Protein AF-A0A9W9ZL89-F1 (afdb_monomer_lite)

pLDDT: mean 73.68, std 17.37, range [22.38, 97.44]

Organism: NCBI:txid174260

Radius of gyration: 37.59 Å; chains: 1; bounding box: 95×80×81 Å

Secondary structure (DSSP, 8-state):
--EEEEEPPSS--EEEEEEEEEEEEEE--SS-EEEEEEEEEEEEEE--SS--EEEEEEEEEEEEE--SSS--EEEEEEEEEEEEE-SB--EEEEEEEEEEEEE--SB--EEEEEEEEEEEEE-SS--EEEE-----SS----EEEE--SS--EEEES--S--EEE-S-S-HHHHHHHHHHHHHSS--------HHHH--SSTTHHHHHHHHHHHHHHHHHHHHHHHHHHTT--GGGGGG-EEE--THHHHHHHHHHHHHHTTT---SEEE-----STTTTTHHHHHHHHHHHT-S--B-EE-TT-HHHHHTT-----SSSPPBSSTTGGGG---S-EE----SSTT-S--S-THHHHHHHHHHHHS---------GGGGPSPHHHHHHHHHHHHHHHHHHHHHHHHHH---GGG-EEEEETHHHHHHHHHHHHHHHTT---SEEEEE-PPPSSHHHHTHHHHHHHHHTSTTTTT--BPEE-S-HHHHHTTTT---GGGSPPBSSTTTTTT-S---S-EE----SSSS----EEEEEEEEE-S-TTTTSS---EEEEEEESS-B---EEPPP-PPPTTSEEEEEEEESS---SEEEEEEEE--S-TT--EEEEEEEEEEEE-SSGGGGG----EEEEEEEEE-TT-EEEE-EESPPP-

Foldseek 3Di:
DEEEEADEDPPDEEEDEEEDYEEYEYDEYADEYEYEYEEYEEYEYEEYQEEYEYEYAEYEEYEYEENPHYEYEYEYEEYEEYEYYYAEHYEYEYAEYEEYEYEEYPYEYEYEYAEYQEYEYYYADDYEYEYHDYDDDDDSDAYEYDDYPDDYDYDYDDDDDYDYDYPDDDPLLVLLVVLLVVQDPDDDDDDDPVVQQDDDDPVSNVSSLVCLLVLLLVVLVVLVCVQVVVVHDLACLLVDEQEAEDSGLVSVVNNQVNSVVVVHHHNYYDYQQDDDPVCSVVSSVQQSLVSNPPDFQFWWDDPVDDVCVVVQNTPDHVDDTAGPHPRRPVVVDDDDTDDAFDPDPVGRDPPPCLLVLLVVLCVVQHDDDRDDDPPPVQCRDDNVSVLVCLLVLLVVLLVVLVVCCVVPVDAQLNDEQEAAASGLSSVVNVQVVCVVVVHHHNYYHYQYHDDPDPVVSCVLSVVQSLCSDPLCVLQQFWFADQDVVCVQQVVGLAHDPFFGAHPHDRRCPPVDDDDHHTDDAFDPDPVGGFQWKKKKKFFFAQDPLAQPAFWQKWKKWAADQGIWPTFTGDTDGGDHRDIGIGITTTDDDRDHTWKMWIATPDPDPPRWTFTQKMKMFIGRRRGNVVVVRPWIWMDGQRDTHYHVTGMTTIDTDDDDD

Sequence (657 aa):
MVHCVVHGSQLCGTWFTVWYMARCVVHGSLCGTWFTVWYMVRGLLNGSLCGTWFTVWYMVPCVVHGSQLCGTWFTVWYMVHCVVHGLCGTWFTVWYMVHCVVHGSLCGTWFTVWYMVHCVVHGLCGTWFTVWYMFAVWYMVRCVVFGSLCGTWFTMWYMVHCVVQAQSINTWATQMKSALLSREDCNVILVDWSKGAKNKLLTGYRQAAGNTRLVGAQVAELIRFLITNTSGSPGLANRFYIVGFSLGAQAAGYAGSYLRAKGMKLGRITEPMNIAKCDHMRAPRYYIASVKNSCSWRAYPCQTGYQQFTGGYCLSCNGACPSMGFDADRTNRNGTFYLQTNNNAPFCEIKPKWMEHIKDGLLRNVDCNVILVDWYRGSLPPYVEAAGNTRLVGAMIAELIKFLISQTQSSVDLYHVVGFSLGAHIAGYAGSRLKQNGLTLGRITDFGPMSPLVCDHFRATAYFIESLSPQCMHAMKGFPCSDSNGFDRASCLACKNGECPDMGYNTAQNGSQILGRHFLYTTTKVPFCVPYYAVVTFTTTSSWLVGIKRPRIVVKLFGTTGETHLVELSSRYLKRGSNETFLMPDSIDVGTLQKILVLQKNWAWLLRWKVSKVSVKPGWTGTQADRSNNQLYTACLNSYVGKSGVLRKLQQGDVSC

InterPro domains:
  IPR000734 Triacylglycerol lipase family [PR00821] (371-386)
  IPR000734 Triacylglycerol lipase family [PR00821] (391-410)
  IPR000734 Triacylglycerol lipase family [PR00821] (414-432)
  IPR000734 Triacylglycerol lipase family [PTHR11610] (350-452)
  IPR001024 PLAT/LH2 domain [PF01477] (550-624)
  IPR013818 Lipase [PF00151] (160-270)
  IPR013818 Lipase [PF00151] (275-347)
  IPR013818 Lipase [PF00151] (351-452)
  IPR013818 Lipase [PF00151] (454-528)
  IPR029058 Alpha/Beta hydrolase fold [G3DSA:3.40.50.1820] (155-271)
  IPR029058 Alpha/Beta hydrolase fold [G3DSA:3.40.50.1820] (272-348)
  IPR029058 Alpha/Beta hydrolase fold [G3DSA:3.40.50.1820] (349-452)
  IPR029058 Alpha/Beta hydrolase fold [G3DSA:3.40.50.1820] (453-530)
  IPR029058 Alpha/Beta hydrolase fold [SSF53474] (129-348)
  IPR029058 Alpha/Beta hydrolase fold [SSF53474] (353-529)
  IPR036392 PLAT/LH2 domain superfamily [SSF49723] (548-623)

Structure (mmCIF, N/CA/C/O backbone):
data_AF-A0A9W9ZL89-F1
#
_entry.id   AF-A0A9W9ZL89-F1
#
loop_
_atom_site.group_PDB
_atom_site.id
_atom_site.type_symbol
_atom_site.label_atom_id
_atom_site.label_alt_id
_atom_site.label_comp_id
_atom_site.label_asym_id
_atom_site.label_entity_id
_atom_site.label_seq_id
_atom_site.pdbx_PDB_ins_code
_atom_site.Cartn_x
_atom_site.Cartn_y
_atom_site.Cartn_z
_atom_site.occupancy
_atom_site.B_iso_or_equiv
_atom_site.auth_seq_id
_atom_site.auth_comp_id
_atom_site.auth_asym_id
_atom_site.auth_atom_id
_atom_site.pdbx_PDB_model_num
ATOM 1 N N . MET A 1 1 ? -53.746 22.133 -35.406 1.00 47.38 1 MET A N 1
ATOM 2 C CA . MET A 1 1 ? -52.692 22.025 -36.447 1.00 47.38 1 MET A CA 1
ATOM 3 C C . MET A 1 1 ? -51.561 21.175 -35.872 1.00 47.38 1 MET A C 1
ATOM 5 O O . MET A 1 1 ? -51.120 21.478 -34.771 1.00 47.38 1 MET A O 1
ATOM 9 N N . VAL A 1 2 ? -51.147 20.076 -36.513 1.00 42.16 2 VAL A N 1
ATOM 10 C CA . VAL A 1 2 ? -50.212 19.122 -35.867 1.00 42.16 2 VAL A CA 1
ATOM 11 C C . VAL A 1 2 ? -48.762 19.629 -35.918 1.00 42.16 2 VAL A C 1
ATOM 13 O O . VAL A 1 2 ? -48.070 19.604 -34.904 1.00 42.16 2 VAL A O 1
ATOM 16 N N . HIS A 1 3 ? -48.328 20.186 -37.050 1.00 47.62 3 HIS A N 1
ATOM 17 C CA . HIS A 1 3 ? -47.004 20.788 -37.226 1.00 47.62 3 HIS A CA 1
ATOM 18 C C . HIS A 1 3 ? -47.110 22.119 -37.982 1.00 47.62 3 HIS A C 1
ATOM 20 O O . HIS A 1 3 ? -47.878 22.217 -38.935 1.00 47.62 3 HIS A O 1
ATOM 26 N N . CYS A 1 4 ? -46.339 23.123 -37.563 1.00 51.25 4 CYS A N 1
ATOM 27 C CA . CYS A 1 4 ? -46.184 24.405 -38.254 1.00 51.25 4 CYS A CA 1
ATOM 28 C C . CYS A 1 4 ? -44.691 24.684 -38.483 1.00 51.25 4 CYS A C 1
ATOM 30 O O . CYS A 1 4 ? -43.889 24.531 -37.558 1.00 51.25 4 CYS A O 1
ATOM 32 N N . VAL A 1 5 ? -44.319 25.072 -39.705 1.00 54.62 5 VAL A N 1
ATOM 33 C CA . VAL A 1 5 ? -42.969 25.548 -40.034 1.00 54.62 5 VAL A CA 1
ATOM 34 C C . VAL A 1 5 ? -43.099 26.867 -40.788 1.00 54.62 5 VAL A C 1
ATOM 36 O O . VAL A 1 5 ? -43.770 26.915 -41.816 1.00 54.62 5 VAL A O 1
ATOM 39 N N . VAL A 1 6 ? -42.476 27.928 -40.274 1.00 56.09 6 VAL A N 1
ATOM 40 C CA . VAL A 1 6 ? -42.487 29.263 -40.892 1.00 56.09 6 VAL A CA 1
ATOM 41 C C . VAL A 1 6 ? -41.089 29.567 -41.430 1.00 56.09 6 VAL A C 1
ATOM 43 O O . VAL A 1 6 ? -40.147 29.694 -40.647 1.00 56.09 6 VAL A O 1
ATOM 46 N N . HIS A 1 7 ? -40.968 29.683 -42.756 1.00 52.94 7 HIS A N 1
ATOM 47 C CA . HIS A 1 7 ? -39.759 30.119 -43.465 1.00 52.94 7 HIS A CA 1
ATOM 48 C C . HIS A 1 7 ? -39.996 31.490 -44.121 1.00 52.94 7 HIS A C 1
ATOM 50 O O . HIS A 1 7 ? -41.095 31.765 -44.594 1.00 52.94 7 HIS A O 1
ATOM 56 N N . GLY A 1 8 ? -38.974 32.353 -44.099 1.00 50.41 8 GLY A N 1
ATOM 57 C CA . GLY A 1 8 ? -39.069 33.793 -44.364 1.00 50.41 8 GLY A CA 1
ATOM 58 C C . GLY A 1 8 ? -39.846 34.222 -45.616 1.00 50.41 8 GLY A C 1
ATOM 59 O O . GLY A 1 8 ? -39.435 33.949 -46.740 1.00 50.41 8 GLY A O 1
ATOM 60 N N . SER A 1 9 ? -40.909 35.004 -45.410 1.00 42.28 9 SER A N 1
ATOM 61 C CA . SER A 1 9 ? -41.498 35.873 -46.430 1.00 42.28 9 SER A CA 1
ATOM 62 C C . SER A 1 9 ? -40.729 37.192 -46.463 1.00 42.28 9 SER A C 1
ATOM 64 O O . SER A 1 9 ? -40.661 37.918 -45.467 1.00 42.28 9 SER A O 1
ATOM 66 N N . GLN A 1 10 ? -40.121 37.510 -47.602 1.00 47.22 10 GLN A N 1
ATOM 67 C CA . GLN A 1 10 ? -39.547 38.830 -47.822 1.00 47.22 10 GLN A CA 1
ATOM 68 C C . GLN A 1 10 ? -40.703 39.838 -47.933 1.00 47.22 10 GLN A C 1
ATOM 70 O O . GLN A 1 10 ? -41.518 39.735 -48.842 1.00 47.22 10 GLN A O 1
ATOM 75 N N . LEU A 1 11 ? -40.744 40.794 -46.994 1.00 46.19 11 LEU A N 1
ATOM 76 C CA . LEU A 1 11 ? -41.458 42.085 -47.039 1.00 46.19 11 LEU A CA 1
ATOM 77 C C . LEU A 1 11 ? -42.853 42.221 -46.384 1.00 46.19 11 LEU A C 1
ATOM 79 O O . LEU A 1 11 ? -43.362 43.340 -46.358 1.00 46.19 11 LEU A O 1
ATOM 83 N N . CYS A 1 12 ? -43.452 41.199 -45.754 1.00 49.81 12 CYS A N 1
ATOM 84 C CA . CYS A 1 12 ? -44.697 41.370 -44.967 1.00 49.81 12 CYS A CA 1
ATOM 85 C C . CYS A 1 12 ? -44.687 40.569 -43.649 1.00 49.81 12 CYS A C 1
ATOM 87 O O . CYS A 1 12 ? -44.158 39.458 -43.602 1.00 49.81 12 CYS A O 1
ATOM 89 N N . GLY A 1 13 ? -45.266 41.127 -42.574 1.00 53.88 13 GLY A N 1
ATOM 90 C CA . GLY A 1 13 ? -45.406 40.456 -41.272 1.00 53.88 13 GLY A CA 1
ATOM 91 C C . GLY A 1 13 ? -46.514 39.396 -41.267 1.00 53.88 13 GLY A C 1
ATOM 92 O O . GLY A 1 13 ? -47.546 39.573 -41.908 1.00 53.88 13 GLY A O 1
ATOM 93 N N . THR A 1 14 ? -46.314 38.292 -40.542 1.00 55.81 14 THR A N 1
ATOM 94 C CA . THR A 1 14 ? -47.279 37.176 -40.450 1.00 55.81 14 THR A CA 1
ATOM 95 C C . THR A 1 14 ? -47.991 37.158 -39.093 1.00 55.81 14 THR A C 1
ATOM 97 O O . THR A 1 14 ? -47.313 37.207 -38.062 1.00 55.81 14 THR A O 1
ATOM 100 N N . TRP A 1 15 ? -49.326 37.019 -39.084 1.00 54.62 15 TRP A N 1
ATOM 101 C CA . TRP A 1 15 ? -50.160 36.929 -37.872 1.00 54.62 15 TRP A CA 1
ATOM 102 C C . TRP A 1 15 ? -51.163 35.765 -37.921 1.00 54.62 15 TRP A C 1
ATOM 104 O O . TRP A 1 15 ? -51.854 35.602 -38.925 1.00 54.62 15 TRP A O 1
ATOM 114 N N . PHE A 1 16 ? -51.265 34.970 -36.844 1.00 53.22 16 PHE A N 1
ATOM 115 C CA . PHE A 1 16 ? -52.324 33.958 -36.674 1.00 53.22 16 PHE A CA 1
ATOM 116 C C . PHE A 1 16 ? -52.577 33.557 -35.203 1.00 53.22 16 PHE A C 1
ATOM 118 O O . PHE A 1 16 ? -51.702 33.682 -34.340 1.00 53.22 16 PHE A O 1
ATOM 125 N N . THR A 1 17 ? -53.767 33.000 -34.934 1.00 52.53 17 THR A N 1
ATOM 126 C CA . THR A 1 17 ? -54.194 32.480 -33.618 1.00 52.53 17 THR A CA 1
ATOM 127 C C . THR A 1 17 ? -54.639 31.020 -33.732 1.00 52.53 17 THR A C 1
ATOM 129 O O . THR A 1 17 ? -55.437 30.689 -34.606 1.00 52.53 17 THR A O 1
ATOM 132 N N . VAL A 1 18 ? -54.146 30.128 -32.862 1.00 56.31 18 VAL A N 1
ATOM 133 C CA . VAL A 1 18 ? -54.452 28.681 -32.904 1.00 56.31 18 VAL A CA 1
ATOM 134 C C . VAL A 1 18 ? -54.807 28.144 -31.515 1.00 56.31 18 VAL A C 1
ATOM 136 O O . VAL A 1 18 ? -54.152 28.457 -30.530 1.00 56.31 18 VAL A O 1
ATOM 139 N N . TRP A 1 19 ? -55.819 27.279 -31.417 1.00 47.62 19 TRP A N 1
ATOM 140 C CA . TRP A 1 19 ? -56.201 26.672 -30.134 1.00 47.62 19 TRP A CA 1
ATOM 141 C C . TRP A 1 19 ? -55.265 25.530 -29.699 1.00 47.62 19 TRP A C 1
ATOM 143 O O . TRP A 1 19 ? -54.753 25.550 -28.584 1.00 47.62 19 TRP A O 1
ATOM 153 N N . TYR A 1 20 ? -54.965 24.572 -30.582 1.00 49.62 20 TYR A N 1
ATOM 154 C CA . TYR A 1 20 ? -54.089 23.431 -30.271 1.00 49.62 20 TYR A CA 1
ATOM 155 C C . TYR A 1 20 ? -52.998 23.240 -31.333 1.00 49.62 20 TYR A C 1
ATOM 157 O O . TYR A 1 20 ? -53.289 23.118 -32.534 1.00 49.62 20 TYR A O 1
ATOM 165 N N . MET A 1 21 ? -51.739 23.176 -30.887 1.00 57.81 21 MET A N 1
ATOM 166 C CA . MET A 1 21 ? -50.568 22.973 -31.744 1.00 57.81 21 MET A CA 1
ATOM 167 C C . MET A 1 21 ? -49.557 22.011 -31.107 1.00 57.81 21 MET A C 1
ATOM 169 O O . MET A 1 21 ? -49.101 22.224 -29.989 1.00 57.81 21 MET A O 1
ATOM 173 N N . ALA A 1 22 ? -49.161 20.943 -31.805 1.00 52.00 22 ALA A N 1
ATOM 174 C CA . ALA A 1 22 ? -48.220 19.985 -31.217 1.00 52.00 22 ALA A CA 1
ATOM 175 C C . ALA A 1 22 ? -46.759 20.443 -31.359 1.00 52.00 22 ALA A C 1
ATOM 177 O O . ALA A 1 22 ? -46.026 20.433 -30.369 1.00 52.00 22 ALA A O 1
ATOM 178 N N . ARG A 1 23 ? -46.324 20.869 -32.557 1.00 53.50 23 ARG A N 1
ATOM 179 C CA . ARG A 1 23 ? -44.967 21.409 -32.775 1.00 53.50 23 ARG A CA 1
ATOM 180 C C . ARG A 1 23 ? -44.947 22.626 -33.700 1.00 53.50 23 ARG A C 1
ATOM 182 O O . ARG A 1 23 ? -45.624 22.623 -34.725 1.00 53.50 23 ARG A O 1
ATOM 189 N N . CYS A 1 24 ? -44.116 23.614 -33.373 1.00 60.94 24 CYS A N 1
ATOM 190 C CA . CYS A 1 24 ? -43.842 24.773 -34.229 1.00 60.94 24 CYS A CA 1
ATOM 191 C C . CYS A 1 24 ? -42.334 25.026 -34.357 1.00 60.94 24 CYS A C 1
ATOM 193 O O . CYS A 1 24 ? -41.632 25.012 -33.341 1.00 60.94 24 CYS A O 1
ATOM 195 N N . VAL A 1 25 ? -41.858 25.261 -35.585 1.00 60.78 25 VAL A N 1
ATOM 196 C CA . VAL A 1 25 ? -40.486 25.705 -35.873 1.00 60.78 25 VAL A CA 1
ATOM 197 C C . VAL A 1 25 ? -40.519 26.998 -36.683 1.00 60.78 25 VAL A C 1
ATOM 199 O O . VAL A 1 25 ? -41.076 27.032 -37.777 1.00 60.78 25 VAL A O 1
ATOM 202 N N . VAL A 1 26 ? -39.903 28.060 -36.165 1.00 59.62 26 VAL A N 1
ATOM 203 C CA . VAL A 1 26 ? -39.774 29.343 -36.878 1.00 59.62 26 VAL A CA 1
ATOM 204 C C . VAL A 1 26 ? -38.315 29.550 -37.259 1.00 59.62 26 VAL A C 1
ATOM 206 O O . VAL A 1 26 ? -37.453 29.497 -36.379 1.00 59.62 26 VAL A O 1
ATOM 209 N N . HIS A 1 27 ? -38.047 29.770 -38.552 1.00 55.72 27 HIS A N 1
ATOM 210 C CA . HIS A 1 27 ? -36.693 29.910 -39.083 1.00 55.72 27 HIS A CA 1
ATOM 211 C C . HIS A 1 27 ? -36.554 31.090 -40.062 1.00 55.72 27 HIS A C 1
ATOM 213 O O . HIS A 1 27 ? -37.180 31.100 -41.122 1.00 55.72 27 HIS A O 1
ATOM 219 N N . GLY A 1 28 ? -35.662 32.046 -39.770 1.00 53.03 28 GLY A N 1
ATOM 220 C CA . GLY A 1 28 ? -35.130 32.975 -40.781 1.00 53.03 28 GLY A CA 1
ATOM 221 C C . GLY A 1 28 ? -36.055 34.086 -41.294 1.00 53.03 28 GLY A C 1
ATOM 222 O O . GLY A 1 28 ? -35.935 34.437 -42.467 1.00 53.03 28 GLY A O 1
ATOM 223 N N . SER A 1 29 ? -36.976 34.647 -40.498 1.00 50.78 29 SER A N 1
ATOM 224 C CA . SER A 1 29 ? -37.795 35.780 -40.968 1.00 50.78 29 SER A CA 1
ATOM 225 C C . SER A 1 29 ? -37.058 37.126 -40.848 1.00 50.78 29 SER A C 1
ATOM 227 O O . SER A 1 29 ? -36.463 37.456 -39.820 1.00 50.78 29 SER A O 1
ATOM 229 N N . LEU A 1 30 ? -37.109 37.921 -41.922 1.00 48.25 30 LEU A N 1
ATOM 230 C CA . LEU A 1 30 ? -36.593 39.300 -41.989 1.00 48.25 30 LEU A CA 1
ATOM 231 C C . LEU A 1 30 ? -37.617 40.342 -41.501 1.00 48.25 30 LEU A C 1
ATOM 233 O O . LEU A 1 30 ? -37.286 41.514 -41.366 1.00 48.25 30 LEU A O 1
ATOM 237 N N . CYS A 1 31 ? -38.859 39.937 -41.233 1.00 55.03 31 CYS A N 1
ATOM 238 C CA . CYS A 1 31 ? -39.946 40.796 -40.757 1.00 55.03 31 CYS A CA 1
ATOM 239 C C . CYS A 1 31 ? -40.557 40.207 -39.473 1.00 55.03 31 CYS A C 1
ATOM 241 O O . CYS A 1 31 ? -40.373 39.020 -39.184 1.00 55.03 31 CYS A O 1
ATOM 243 N N . GLY A 1 32 ? -41.260 41.033 -38.690 1.00 56.06 32 GLY A N 1
ATOM 244 C CA . GLY A 1 32 ? -41.834 40.605 -37.412 1.00 56.06 32 GLY A CA 1
ATOM 245 C C . GLY A 1 32 ? -42.970 39.590 -37.573 1.00 56.06 32 GLY A C 1
ATOM 246 O O . GLY A 1 32 ? -43.842 39.752 -38.426 1.00 56.06 32 GLY A O 1
ATOM 247 N N . THR A 1 33 ? -42.967 38.548 -36.740 1.00 58.50 33 THR A N 1
ATOM 248 C CA . THR A 1 33 ? -44.007 37.503 -36.709 1.00 58.50 33 THR A CA 1
ATOM 249 C C . THR A 1 33 ? -44.753 37.541 -35.377 1.00 58.50 33 THR A C 1
ATOM 251 O O . THR A 1 33 ? -44.104 37.549 -34.328 1.00 58.50 33 THR A O 1
ATOM 254 N N . TRP A 1 34 ? -46.088 37.530 -35.408 1.00 58.66 34 TRP A N 1
ATOM 255 C CA . TRP A 1 34 ? -46.959 37.597 -34.227 1.00 58.66 34 TRP A CA 1
ATOM 256 C C . TRP A 1 34 ? -47.868 36.377 -34.129 1.00 58.66 34 TRP A C 1
ATOM 258 O O . TRP A 1 34 ? -48.538 36.035 -35.102 1.00 58.66 34 TRP A O 1
ATOM 268 N N . PHE A 1 35 ? -47.951 35.737 -32.961 1.00 65.12 35 PHE A N 1
ATOM 269 C CA . PHE A 1 35 ? -48.837 34.584 -32.817 1.00 65.12 35 PHE A CA 1
ATOM 270 C C . PHE A 1 35 ? -49.309 34.288 -31.401 1.00 65.12 35 PHE A C 1
ATOM 272 O O . PHE A 1 35 ? -48.584 34.459 -30.421 1.00 65.12 35 PHE A O 1
ATOM 279 N N . THR A 1 36 ? -50.551 33.801 -31.332 1.00 57.88 36 THR A N 1
ATOM 280 C CA . THR A 1 36 ? -51.231 33.430 -30.088 1.00 57.88 36 THR A CA 1
ATOM 281 C C . THR A 1 36 ? -51.657 31.965 -30.133 1.00 57.88 36 THR A C 1
ATOM 283 O O . THR A 1 36 ? -52.383 31.560 -31.042 1.00 57.88 36 THR A O 1
ATOM 286 N N . VAL A 1 37 ? -51.218 31.153 -29.167 1.00 61.19 37 VAL A N 1
ATOM 287 C CA . VAL A 1 37 ? -51.563 29.723 -29.085 1.00 61.19 37 VAL A CA 1
ATOM 288 C C . VAL A 1 37 ? -52.113 29.361 -27.707 1.00 61.19 37 VAL A C 1
ATOM 290 O O . VAL A 1 37 ? -51.527 29.721 -26.695 1.00 61.19 37 VAL A O 1
ATOM 293 N N . TRP A 1 38 ? -53.219 28.620 -27.626 1.00 53.41 38 TRP A N 1
ATOM 294 C CA . TRP A 1 38 ? -53.749 28.212 -26.317 1.00 53.41 38 TRP A CA 1
ATOM 295 C C . TRP A 1 38 ? -52.976 27.023 -25.725 1.00 53.41 38 TRP A C 1
ATOM 297 O O . TRP A 1 38 ? -52.474 27.106 -24.608 1.00 53.41 38 TRP A O 1
ATOM 307 N N . TYR A 1 39 ? -52.786 25.945 -26.485 1.00 52.41 39 TYR A N 1
ATOM 308 C CA . TYR A 1 39 ? -52.059 24.761 -26.020 1.00 52.41 39 TYR A CA 1
ATOM 309 C C . TYR A 1 39 ? -50.954 24.368 -27.003 1.00 52.41 39 TYR A C 1
ATOM 311 O O . TYR A 1 39 ? -51.240 24.023 -28.154 1.00 52.41 39 TYR A O 1
ATOM 319 N N . MET A 1 40 ? -49.695 24.396 -26.546 1.00 60.59 40 MET A N 1
ATOM 320 C CA . MET A 1 40 ? -48.527 23.999 -27.333 1.00 60.59 40 MET A CA 1
ATOM 321 C C . MET A 1 40 ? -47.701 22.903 -26.652 1.00 60.59 40 MET A C 1
ATOM 323 O O . MET A 1 40 ? -47.235 23.065 -25.526 1.00 60.59 40 MET A O 1
ATOM 327 N N . VAL A 1 41 ? -47.446 21.794 -27.354 1.00 58.31 41 VAL A N 1
ATOM 328 C CA . VAL A 1 41 ? -46.651 20.698 -26.771 1.00 58.31 41 VAL A CA 1
ATOM 329 C C . VAL A 1 41 ? -45.151 20.981 -26.858 1.00 58.31 41 VAL A C 1
ATOM 331 O O . VAL A 1 41 ? -44.489 20.859 -25.839 1.00 58.31 41 VAL A O 1
ATOM 334 N N . ARG A 1 42 ? -44.584 21.372 -28.010 1.00 55.38 42 ARG A N 1
ATOM 335 C CA . ARG A 1 42 ? -43.167 21.796 -28.127 1.00 55.38 42 ARG A CA 1
ATOM 336 C C . ARG A 1 42 ? -42.986 22.959 -29.105 1.00 55.38 42 ARG A C 1
ATOM 338 O O . ARG A 1 42 ? -43.595 22.953 -30.171 1.00 55.38 42 ARG A O 1
ATOM 345 N N . GLY A 1 43 ? -42.079 23.887 -28.806 1.00 59.94 43 GLY A N 1
ATOM 346 C CA . GLY A 1 43 ? -41.695 24.969 -29.724 1.00 59.94 43 GLY A CA 1
ATOM 347 C C . GLY A 1 43 ? -40.180 25.129 -29.846 1.00 59.94 43 GLY A C 1
ATOM 348 O O . GLY A 1 43 ? -39.469 25.030 -28.844 1.00 59.94 43 GLY A O 1
ATOM 349 N N . LEU A 1 44 ? -39.696 25.366 -31.069 1.00 63.25 44 LEU A N 1
ATOM 350 C CA . LEU A 1 44 ? -38.300 25.701 -31.360 1.00 63.25 44 LEU A CA 1
ATOM 351 C C . LEU A 1 44 ? -38.248 26.966 -32.223 1.00 63.25 44 LEU A C 1
ATOM 353 O O . LEU A 1 44 ? -38.821 26.996 -33.310 1.00 63.25 44 LEU A O 1
ATOM 357 N N . LEU A 1 45 ? -37.529 27.992 -31.775 1.00 61.06 45 LEU A N 1
ATOM 358 C CA . LEU A 1 45 ? -37.229 29.156 -32.613 1.00 61.06 45 LEU A CA 1
ATOM 359 C C . LEU A 1 45 ? -35.752 29.190 -32.941 1.00 61.06 45 LEU A C 1
ATOM 361 O O . LEU A 1 45 ? -34.927 29.026 -32.043 1.00 61.06 45 LEU A O 1
ATOM 365 N N . ASN A 1 46 ? -35.438 29.440 -34.210 1.00 56.88 46 ASN A N 1
ATOM 366 C CA . ASN A 1 46 ? -34.066 29.538 -34.671 1.00 56.88 46 ASN A CA 1
ATOM 367 C C . ASN A 1 46 ? -33.899 30.731 -35.629 1.00 56.88 46 ASN A C 1
ATOM 369 O O . ASN A 1 46 ? -34.530 30.767 -36.681 1.00 56.88 46 ASN A O 1
ATOM 373 N N . GLY A 1 47 ? -33.046 31.706 -35.301 1.00 55.22 47 GLY A N 1
ATOM 374 C CA . GLY A 1 47 ? -32.536 32.659 -36.302 1.00 55.22 47 GLY A CA 1
ATOM 375 C C . GLY A 1 47 ? -33.539 33.667 -36.879 1.00 55.22 47 GLY A C 1
ATOM 376 O O . GLY A 1 47 ? -33.728 33.675 -38.090 1.00 55.22 47 GLY A O 1
ATOM 377 N N . SER A 1 48 ? -34.158 34.534 -36.068 1.00 50.47 48 SER A N 1
ATOM 378 C CA . SER A 1 48 ? -34.921 35.693 -36.582 1.00 50.47 48 SER A CA 1
ATOM 379 C C . SER A 1 48 ? -34.061 36.961 -36.597 1.00 50.47 48 SER A C 1
ATOM 381 O O . SER A 1 48 ? -33.381 37.255 -35.609 1.00 50.47 48 SER A O 1
ATOM 383 N N . LEU A 1 49 ? -34.098 37.719 -37.699 1.00 47.81 49 LEU A N 1
ATOM 384 C CA . LEU A 1 49 ? -33.382 38.996 -37.843 1.00 47.81 49 LEU A CA 1
ATOM 385 C C . LEU A 1 49 ? -34.179 40.188 -37.285 1.00 47.81 49 LEU A C 1
ATOM 387 O O . LEU A 1 49 ? -33.567 41.178 -36.903 1.00 47.81 49 LEU A O 1
ATOM 391 N N . CYS A 1 50 ? -35.506 40.066 -37.161 1.00 55.44 50 CYS A N 1
ATOM 392 C CA . CYS A 1 50 ? -36.412 41.099 -36.637 1.00 55.44 50 CYS A CA 1
ATOM 393 C C . CYS A 1 50 ? -37.279 40.564 -35.478 1.00 55.44 50 CYS A C 1
ATOM 395 O O . CYS A 1 50 ? -37.341 39.357 -35.237 1.00 55.44 50 CYS A O 1
ATOM 397 N N . GLY A 1 51 ? -37.927 41.452 -34.714 1.00 58.25 51 GLY A N 1
ATOM 398 C CA . GLY A 1 51 ? -38.614 41.070 -33.472 1.00 58.25 51 GLY A CA 1
ATOM 399 C C . GLY A 1 51 ? -39.818 40.141 -33.672 1.00 58.25 51 GLY A C 1
ATOM 400 O O . GLY A 1 51 ? -40.708 40.430 -34.470 1.00 58.25 51 GLY A O 1
ATOM 401 N N . THR A 1 52 ? -39.865 39.037 -32.923 1.00 58.94 52 THR A N 1
ATOM 402 C CA . THR A 1 52 ? -40.983 38.077 -32.908 1.00 58.94 52 THR A CA 1
ATOM 403 C C . THR A 1 52 ? -41.760 38.170 -31.594 1.00 58.94 52 THR A C 1
ATOM 405 O O . THR A 1 52 ? -41.159 38.360 -30.536 1.00 58.94 52 THR A O 1
ATOM 408 N N . TRP A 1 53 ? -43.092 38.068 -31.665 1.00 61.09 53 TRP A N 1
ATOM 409 C CA . TRP A 1 53 ? -44.011 38.158 -30.522 1.00 61.09 53 TRP A CA 1
ATOM 410 C C . TRP A 1 53 ? -44.827 36.873 -30.375 1.00 61.09 53 TRP A C 1
ATOM 412 O O . TRP A 1 53 ? -45.479 36.427 -31.323 1.00 61.09 53 TRP A O 1
ATOM 422 N N . PHE A 1 54 ? -44.805 36.299 -29.173 1.00 64.81 54 PHE A N 1
ATOM 423 C CA . PHE A 1 54 ? -45.357 34.981 -28.876 1.00 64.81 54 PHE A CA 1
ATOM 424 C C . PHE A 1 54 ? -46.218 35.028 -27.610 1.00 64.81 54 PHE A C 1
ATOM 426 O O . PHE A 1 54 ? -45.703 35.295 -26.524 1.00 64.81 54 PHE A O 1
ATOM 433 N N . THR A 1 55 ? -47.505 34.699 -27.724 1.00 62.12 55 THR A N 1
ATOM 434 C CA . THR A 1 55 ? -48.404 34.569 -26.566 1.00 62.12 55 THR A CA 1
ATOM 435 C C . THR A 1 55 ? -48.909 33.133 -26.467 1.00 62.12 55 THR A C 1
ATOM 437 O O . THR A 1 55 ? -49.599 32.668 -27.373 1.00 62.12 55 THR A O 1
ATOM 440 N N . VAL A 1 56 ? -48.576 32.404 -25.394 1.00 63.38 56 VAL A N 1
ATOM 441 C CA . VAL A 1 56 ? -49.015 31.005 -25.210 1.00 63.38 56 VAL A CA 1
ATOM 442 C C . VAL A 1 56 ? -49.674 30.785 -23.853 1.00 63.38 56 VAL A C 1
ATOM 444 O O . VAL A 1 56 ? -49.133 31.200 -22.835 1.00 63.38 56 VAL A O 1
ATOM 447 N N . TRP A 1 57 ? -50.814 30.096 -23.797 1.00 56.62 57 TRP A N 1
ATOM 448 C CA . TRP A 1 57 ? -51.443 29.801 -22.502 1.00 56.62 57 TRP A CA 1
ATOM 449 C C . TRP A 1 57 ? -50.775 28.622 -21.780 1.00 56.62 57 TRP A C 1
ATOM 451 O O . TRP A 1 57 ? -50.389 28.761 -20.621 1.00 56.62 57 TRP A O 1
ATOM 461 N N . TYR A 1 58 ? -50.557 27.499 -22.470 1.00 54.97 58 TYR A N 1
ATOM 462 C CA . TYR A 1 58 ? -49.914 26.306 -21.908 1.00 54.97 58 TYR A CA 1
ATOM 463 C C . TYR A 1 58 ? -48.799 25.785 -22.816 1.00 54.97 58 TYR A C 1
ATOM 465 O O . TYR A 1 58 ? -49.045 25.478 -23.986 1.00 54.97 58 TYR A O 1
ATOM 473 N N . MET A 1 59 ? -47.583 25.645 -22.277 1.00 61.88 59 MET A N 1
ATOM 474 C CA . MET A 1 59 ? -46.418 25.160 -23.022 1.00 61.88 59 MET A CA 1
ATOM 475 C C . MET A 1 59 ? -45.552 24.186 -22.212 1.00 61.88 59 MET A C 1
ATOM 477 O O . MET A 1 59 ? -45.234 24.445 -21.051 1.00 61.88 59 MET A O 1
ATOM 481 N N . VAL A 1 60 ? -45.129 23.069 -22.821 1.00 58.75 60 VAL A N 1
ATOM 482 C CA . VAL A 1 60 ? -44.359 22.031 -22.103 1.00 58.75 60 VAL A CA 1
ATOM 483 C C . VAL A 1 60 ? -42.840 22.293 -22.181 1.00 58.75 60 VAL A C 1
ATOM 485 O O . VAL A 1 60 ? -42.327 22.855 -21.216 1.00 58.75 60 VAL A O 1
ATOM 488 N N . PRO A 1 61 ? -42.093 21.977 -23.266 1.00 63.38 61 PRO A N 1
ATOM 489 C CA . PRO A 1 61 ? -40.777 22.599 -23.470 1.00 63.38 61 PRO A CA 1
ATOM 490 C C . PRO A 1 61 ? -40.718 23.627 -24.613 1.00 63.38 61 PRO A C 1
ATOM 492 O O . PRO A 1 61 ? -41.244 23.401 -25.707 1.00 63.38 61 PRO A O 1
ATOM 495 N N . CYS A 1 62 ? -39.976 24.714 -24.383 1.00 66.06 62 CYS A N 1
ATOM 496 C CA . CYS A 1 62 ? -39.532 25.655 -25.418 1.00 66.06 62 CYS A CA 1
ATOM 497 C C . CYS A 1 62 ? -38.006 25.729 -25.467 1.00 66.06 62 CYS A C 1
ATOM 499 O O . CYS A 1 62 ? -37.355 25.775 -24.419 1.00 66.06 62 CYS A O 1
ATOM 501 N N . VAL A 1 63 ? -37.449 25.792 -26.675 1.00 66.62 63 VAL A N 1
ATOM 502 C CA . VAL A 1 63 ? -36.041 26.133 -26.884 1.00 66.62 63 VAL A CA 1
ATOM 503 C C . VAL A 1 63 ? -35.950 27.323 -27.833 1.00 66.62 63 VAL A C 1
ATOM 505 O O . VAL A 1 63 ? -36.502 27.298 -28.934 1.00 66.62 63 VAL A O 1
ATOM 508 N N . VAL A 1 64 ? -35.238 28.365 -27.411 1.00 62.94 64 VAL A N 1
ATOM 509 C CA . VAL A 1 64 ? -35.004 29.569 -28.217 1.00 62.94 64 VAL A CA 1
ATOM 510 C C . VAL A 1 64 ? -33.521 29.641 -28.561 1.00 62.94 64 VAL A C 1
ATOM 512 O O . VAL A 1 64 ? -32.699 29.773 -27.656 1.00 62.94 64 VAL A O 1
ATOM 515 N N . HIS A 1 65 ? -33.186 29.554 -29.851 1.00 58.50 65 HIS A N 1
ATOM 516 C CA . HIS A 1 65 ? -31.828 29.695 -30.376 1.00 58.50 65 HIS A CA 1
ATOM 517 C C . HIS A 1 65 ? -31.694 30.925 -31.299 1.00 58.50 65 HIS A C 1
ATOM 519 O O . HIS A 1 65 ? -32.415 31.087 -32.280 1.00 58.50 65 HIS A O 1
ATOM 525 N N . GLY A 1 66 ? -30.718 31.790 -31.009 1.00 55.78 66 GLY A N 1
ATOM 526 C CA . GLY A 1 66 ? -30.092 32.692 -31.984 1.00 55.78 66 GLY A CA 1
ATOM 527 C C . GLY A 1 66 ? -30.942 33.832 -32.563 1.00 55.78 66 GLY A C 1
ATOM 528 O O . GLY A 1 66 ? -31.140 33.877 -33.770 1.00 55.78 66 GLY A O 1
ATOM 529 N N . SER A 1 67 ? -31.339 34.829 -31.769 1.00 51.22 67 SER A N 1
ATOM 530 C CA . SER A 1 67 ? -31.608 36.171 -32.312 1.00 51.22 67 SER A CA 1
ATOM 531 C C . SER A 1 67 ? -30.276 36.908 -32.477 1.00 51.22 67 SER A C 1
ATOM 533 O O . SER A 1 67 ? -29.584 37.204 -31.500 1.00 51.22 67 SER A O 1
ATOM 535 N N . GLN A 1 68 ? -29.852 37.125 -33.722 1.00 50.44 68 GLN A N 1
ATOM 536 C CA . GLN A 1 68 ? -28.516 37.663 -33.996 1.00 50.44 68 GLN A CA 1
ATOM 537 C C . GLN A 1 68 ? -28.448 39.192 -33.861 1.00 50.44 68 GLN A C 1
ATOM 539 O O . GLN A 1 68 ? -27.367 39.695 -33.574 1.00 50.44 68 GLN A O 1
ATOM 544 N N . LEU A 1 69 ? -29.566 39.930 -33.998 1.00 50.62 69 LEU A N 1
ATOM 545 C CA . LEU A 1 69 ? -29.546 41.407 -34.002 1.00 50.62 69 LEU A CA 1
ATOM 546 C C . LEU A 1 69 ? -30.769 42.125 -33.369 1.00 50.62 69 LEU A C 1
ATOM 548 O O . LEU A 1 69 ? -30.661 43.314 -33.087 1.00 50.62 69 LEU A O 1
ATOM 552 N N . CYS A 1 70 ? -31.915 41.474 -33.111 1.00 55.53 70 CYS A N 1
ATOM 553 C CA . CYS A 1 70 ? -33.145 42.129 -32.607 1.00 55.53 70 CYS A CA 1
ATOM 554 C C . CYS A 1 70 ? -33.869 41.298 -31.528 1.00 55.53 70 CYS A C 1
ATOM 556 O O . CYS A 1 70 ? -33.703 40.082 -31.470 1.00 55.53 70 CYS A O 1
ATOM 558 N N . GLY A 1 71 ? -34.675 41.943 -30.673 1.00 58.84 71 GLY A N 1
ATOM 559 C CA . GLY A 1 71 ? -35.280 41.293 -29.503 1.00 58.84 71 GLY A CA 1
ATOM 560 C C . GLY A 1 71 ? -36.580 40.517 -29.750 1.00 58.84 71 GLY A C 1
ATOM 561 O O . GLY A 1 71 ? -37.419 40.942 -30.540 1.00 58.84 71 GLY A O 1
ATOM 562 N N . THR A 1 72 ? -36.762 39.389 -29.053 1.00 59.44 72 THR A N 1
ATOM 563 C CA . THR A 1 72 ? -37.968 38.532 -29.116 1.00 59.44 72 THR A CA 1
ATOM 564 C C . THR A 1 72 ? -38.772 38.603 -27.816 1.00 59.44 72 THR A C 1
ATOM 566 O O . THR A 1 72 ? -38.172 38.513 -26.742 1.00 59.44 72 THR A O 1
ATOM 569 N N . TRP A 1 73 ? -40.101 38.690 -27.906 1.00 63.06 73 TRP A N 1
ATOM 570 C CA . TRP A 1 73 ? -41.020 38.852 -26.771 1.00 63.06 73 TRP A CA 1
ATOM 571 C C . TRP A 1 73 ? -41.893 37.605 -26.568 1.00 63.06 73 TRP A C 1
ATOM 573 O O . TRP A 1 73 ? -42.580 37.171 -27.494 1.00 63.06 73 TRP A O 1
ATOM 583 N N . PHE A 1 74 ? -41.888 37.049 -25.354 1.00 65.19 74 PHE A N 1
ATOM 584 C CA . PHE A 1 74 ? -42.676 35.877 -24.959 1.00 65.19 74 PHE A CA 1
ATOM 585 C C . PHE A 1 74 ? -43.563 36.177 -23.755 1.00 65.19 74 PHE A C 1
ATOM 587 O O . PHE A 1 74 ? -43.053 36.467 -22.674 1.00 65.19 74 PHE A O 1
ATOM 594 N N . THR A 1 75 ? -44.870 35.989 -23.908 1.00 65.00 75 THR A N 1
ATOM 595 C CA . THR A 1 75 ? -45.833 36.026 -22.804 1.00 65.00 75 THR A CA 1
ATOM 596 C C . THR A 1 75 ? -46.461 34.646 -22.645 1.00 65.00 75 THR A C 1
ATOM 598 O O . THR A 1 75 ? -47.184 34.190 -23.531 1.00 65.00 75 THR A O 1
ATOM 601 N N . VAL A 1 76 ? -46.182 33.953 -21.536 1.00 67.12 76 VAL A N 1
ATOM 602 C CA . VAL A 1 76 ? -46.677 32.583 -21.305 1.00 67.12 76 VAL A CA 1
ATOM 603 C C . VAL A 1 76 ? -47.393 32.466 -19.963 1.00 67.12 76 VAL A C 1
ATOM 605 O O . VAL A 1 76 ? -46.876 32.913 -18.946 1.00 67.12 76 VAL A O 1
ATOM 608 N N . TRP A 1 77 ? -48.572 31.845 -19.920 1.00 61.53 77 TRP A N 1
ATOM 609 C CA . TRP A 1 77 ? -49.277 31.654 -18.644 1.00 61.53 77 TRP A CA 1
ATOM 610 C C . TRP A 1 77 ? -48.708 30.483 -17.831 1.00 61.53 77 TRP A C 1
ATOM 612 O O . TRP A 1 77 ? -48.330 30.674 -16.676 1.00 61.53 77 TRP A O 1
ATOM 622 N N . TYR A 1 78 ? -48.559 29.304 -18.440 1.00 60.19 78 TYR A N 1
ATOM 623 C CA . TYR A 1 78 ? -48.014 28.109 -17.789 1.00 60.19 78 TYR A CA 1
ATOM 624 C C . TYR A 1 78 ? -46.899 27.469 -18.619 1.00 60.19 78 TYR A C 1
ATOM 626 O O . TYR A 1 78 ? -47.108 27.105 -19.780 1.00 60.19 78 TYR A O 1
ATOM 634 N N . MET A 1 79 ? -45.723 27.289 -18.010 1.00 66.88 79 MET A N 1
ATOM 635 C CA . MET A 1 79 ? -44.545 26.729 -18.673 1.00 66.88 79 MET A CA 1
ATOM 636 C C . MET A 1 79 ? -43.819 25.685 -17.819 1.00 66.88 79 MET A C 1
ATOM 638 O O . MET A 1 79 ? -43.481 25.928 -16.662 1.00 66.88 79 MET A O 1
ATOM 642 N N . VAL A 1 80 ? -43.512 24.523 -18.398 1.00 66.38 80 VAL A N 1
ATOM 643 C CA . VAL A 1 80 ? -42.827 23.452 -17.655 1.00 66.38 80 VAL A CA 1
ATOM 644 C C . VAL A 1 80 ? -41.305 23.593 -17.760 1.00 66.38 80 VAL A C 1
ATOM 646 O O . VAL A 1 80 ? -40.645 23.760 -16.738 1.00 66.38 80 VAL A O 1
ATOM 649 N N . HIS A 1 81 ? -40.727 23.596 -18.964 1.00 63.03 81 HIS A N 1
ATOM 650 C CA . HIS A 1 81 ? -39.280 23.738 -19.181 1.00 63.03 81 HIS A CA 1
ATOM 651 C C . HIS A 1 81 ? -38.959 24.783 -20.265 1.00 63.03 81 HIS A C 1
ATOM 653 O O . HIS A 1 81 ? -39.549 24.770 -21.343 1.00 63.03 81 HIS A O 1
ATOM 659 N N . CYS A 1 82 ? -37.970 25.649 -20.036 1.00 69.12 82 CYS A N 1
ATOM 660 C CA . CYS A 1 82 ? -37.434 26.544 -21.072 1.00 69.12 82 CYS A CA 1
ATOM 661 C C . CYS A 1 82 ? -35.912 26.485 -21.131 1.00 69.12 82 CYS A C 1
ATOM 663 O O . CYS A 1 82 ? -35.258 26.468 -20.084 1.00 69.12 82 CYS A O 1
ATOM 665 N N . VAL A 1 83 ? -35.360 26.507 -22.346 1.00 69.00 83 VAL A N 1
ATOM 666 C CA . VAL A 1 83 ? -33.929 26.724 -22.577 1.00 69.00 83 VAL A CA 1
ATOM 667 C C . VAL A 1 83 ? -33.730 27.893 -23.536 1.00 69.00 83 VAL A C 1
ATOM 669 O O . VAL A 1 83 ? -34.258 27.888 -24.648 1.00 69.00 83 VAL A O 1
ATOM 672 N N . VAL A 1 84 ? -32.955 28.893 -23.116 1.00 64.38 84 VAL A N 1
ATOM 673 C CA . VAL A 1 84 ? -32.701 30.107 -23.906 1.00 64.38 84 VAL A CA 1
ATOM 674 C C . VAL A 1 84 ? -31.215 30.227 -24.234 1.00 64.38 84 VAL A C 1
ATOM 676 O O . VAL A 1 84 ? -30.382 30.322 -23.333 1.00 64.38 84 VAL A O 1
ATOM 679 N N . HIS A 1 85 ? -30.901 30.277 -25.529 1.00 58.41 85 HIS A N 1
ATOM 680 C CA . HIS A 1 85 ? -29.573 30.504 -26.095 1.00 58.41 85 HIS A CA 1
ATOM 681 C C . HIS A 1 85 ? -29.644 31.634 -27.133 1.00 58.41 85 HIS A C 1
ATOM 683 O O . HIS A 1 85 ? -30.187 31.452 -28.218 1.00 58.41 85 HIS A O 1
ATOM 689 N N . GLY A 1 86 ? -29.085 32.813 -26.870 1.00 56.00 86 GLY A N 1
ATOM 690 C CA . GLY A 1 86 ? -29.188 33.924 -27.825 1.00 56.00 86 GLY A CA 1
ATOM 691 C C . GLY A 1 86 ? -28.121 34.983 -27.622 1.00 56.00 86 GLY A C 1
ATOM 692 O O . GLY A 1 86 ? -27.657 35.168 -26.504 1.00 56.00 86 GLY A O 1
ATOM 693 N N . LEU A 1 87 ? -27.731 35.660 -28.705 1.00 51.97 87 LEU A N 1
ATOM 694 C CA . LEU A 1 87 ? -26.656 36.651 -28.687 1.00 51.97 87 LEU A CA 1
ATOM 695 C C . LEU A 1 87 ? -27.125 37.975 -28.059 1.00 51.97 87 LEU A C 1
ATOM 697 O O . LEU A 1 87 ? -26.414 38.466 -27.183 1.00 51.97 87 LEU A O 1
ATOM 701 N N . CYS A 1 88 ? -28.328 38.478 -28.393 1.00 56.19 88 CYS A N 1
ATOM 702 C CA . CYS A 1 88 ? -28.905 39.695 -27.796 1.00 56.19 88 CYS A CA 1
ATOM 703 C C . CYS A 1 88 ? -30.451 39.653 -27.601 1.00 56.19 88 CYS A C 1
ATOM 705 O O . CYS A 1 88 ? -31.185 39.254 -28.507 1.00 56.19 88 CYS A O 1
ATOM 707 N N . GLY A 1 89 ? -30.944 40.180 -26.462 1.00 58.34 89 GLY A N 1
ATOM 708 C CA . GLY A 1 89 ? -32.208 40.941 -26.372 1.00 58.34 89 GLY A CA 1
ATOM 709 C C . GLY A 1 89 ? -33.559 40.215 -26.227 1.00 58.34 89 GLY A C 1
ATOM 710 O O . GLY A 1 89 ? -34.536 40.693 -26.795 1.00 58.34 89 GLY A O 1
ATOM 711 N N . THR A 1 90 ? -33.687 39.108 -25.488 1.00 58.97 90 THR A N 1
ATOM 712 C CA . THR A 1 90 ? -34.991 38.425 -25.299 1.00 58.97 90 THR A CA 1
ATOM 713 C C . THR A 1 90 ? -35.747 38.887 -24.042 1.00 58.97 90 THR A C 1
ATOM 715 O O . THR A 1 90 ? -35.142 39.079 -22.986 1.00 58.97 90 THR A O 1
ATOM 718 N N . TRP A 1 91 ? -37.070 39.053 -24.156 1.00 61.88 91 TRP A N 1
ATOM 719 C CA . TRP A 1 91 ? -37.980 39.467 -23.080 1.00 61.88 91 TRP A CA 1
ATOM 720 C C . TRP A 1 91 ? -39.017 38.373 -22.808 1.00 61.88 91 TRP A C 1
ATOM 722 O O . TRP A 1 91 ? -39.727 37.954 -23.721 1.00 61.88 91 TRP A O 1
ATOM 732 N N . PHE A 1 92 ? -39.118 37.919 -21.559 1.00 63.44 92 PHE A N 1
ATOM 733 C CA . PHE A 1 92 ? -40.084 36.908 -21.124 1.00 63.44 92 PHE A CA 1
ATOM 734 C C . PHE A 1 92 ? -40.950 37.427 -19.981 1.00 63.44 92 PHE A C 1
ATOM 736 O O . PHE A 1 92 ? -40.440 37.897 -18.965 1.00 63.44 92 PHE A O 1
ATOM 743 N N . THR A 1 93 ? -42.259 37.250 -20.109 1.00 64.50 93 THR A N 1
ATOM 744 C CA . THR A 1 93 ? -43.230 37.448 -19.036 1.00 64.50 93 THR A CA 1
ATOM 745 C C . THR A 1 93 ? -43.990 36.142 -18.827 1.00 64.50 93 THR A C 1
ATOM 747 O O . THR A 1 93 ? -44.787 35.745 -19.676 1.00 64.50 93 THR A O 1
ATOM 750 N N . VAL A 1 94 ? -43.720 35.440 -17.722 1.00 65.88 94 VAL A N 1
ATOM 751 C CA . VAL A 1 94 ? -44.328 34.129 -17.436 1.00 65.88 94 VAL A CA 1
ATOM 752 C C . VAL A 1 94 ? -45.110 34.163 -16.127 1.00 65.88 94 VAL A C 1
ATOM 754 O O . VAL A 1 94 ? -44.615 34.672 -15.127 1.00 65.88 94 VAL A O 1
ATOM 757 N N . TRP A 1 95 ? -46.326 33.621 -16.090 1.00 59.72 95 TRP A N 1
ATOM 758 C CA . TRP A 1 95 ? -47.082 33.564 -14.833 1.00 59.72 95 TRP A CA 1
ATOM 759 C C . TRP A 1 95 ? -46.628 32.403 -13.936 1.00 59.72 95 TRP A C 1
ATOM 761 O O . TRP A 1 95 ? -46.272 32.641 -12.785 1.00 59.72 95 TRP A O 1
ATOM 771 N N . TYR A 1 96 ? -46.538 31.178 -14.464 1.00 58.53 96 TYR A N 1
ATOM 772 C CA . TYR A 1 96 ? -46.108 29.987 -13.718 1.00 58.53 96 TYR A CA 1
ATOM 773 C C . TYR A 1 96 ? -45.024 29.198 -14.464 1.00 58.53 96 TYR A C 1
ATOM 775 O O . TYR A 1 96 ? -45.220 28.820 -15.621 1.00 58.53 96 TYR A O 1
ATOM 783 N N . MET A 1 97 ? -43.896 28.904 -13.801 1.00 65.25 97 MET A N 1
ATOM 784 C CA . MET A 1 97 ? -42.761 28.200 -14.412 1.00 65.25 97 MET A CA 1
ATOM 785 C C . MET A 1 97 ? -42.107 27.139 -13.513 1.00 65.25 97 MET A C 1
ATOM 787 O O . MET A 1 97 ? -41.750 27.418 -12.371 1.00 65.25 97 MET A O 1
ATOM 791 N N . VAL A 1 98 ? -41.854 25.933 -14.038 1.00 64.56 98 VAL A N 1
ATOM 792 C CA . VAL A 1 98 ? -41.187 24.869 -13.256 1.00 64.56 98 VAL A CA 1
ATOM 793 C C . VAL A 1 98 ? -39.659 24.918 -13.384 1.00 64.56 98 VAL A C 1
ATOM 795 O O . VAL A 1 98 ? -38.977 25.036 -12.371 1.00 64.56 98 VAL A O 1
ATOM 798 N N . HIS A 1 99 ? -39.091 24.870 -14.593 1.00 58.81 99 HIS A N 1
ATOM 799 C CA . HIS A 1 99 ? -37.635 24.829 -14.787 1.00 58.81 99 HIS A CA 1
ATOM 800 C C . HIS A 1 99 ? -37.158 25.740 -15.929 1.00 58.81 99 HIS A C 1
ATOM 802 O O . HIS A 1 99 ? -37.647 25.642 -17.054 1.00 58.81 99 HIS A O 1
ATOM 808 N N . CYS A 1 100 ? -36.149 26.580 -15.691 1.00 66.50 100 CYS A N 1
ATOM 809 C CA . CYS A 1 100 ? -35.528 27.413 -16.730 1.00 66.50 100 CYS A CA 1
ATOM 810 C C . CYS A 1 100 ? -34.009 27.242 -16.769 1.00 66.50 100 CYS A C 1
ATOM 812 O O . CYS A 1 100 ? -33.368 27.199 -15.718 1.00 66.50 100 CYS A O 1
ATOM 814 N N . VAL A 1 101 ? -33.435 27.194 -17.974 1.00 65.88 101 VAL A N 1
ATOM 815 C CA . VAL A 1 101 ? -31.987 27.291 -18.193 1.00 65.88 101 VAL A CA 1
ATOM 816 C C . VAL A 1 101 ? -31.691 28.389 -19.209 1.00 65.88 101 VAL A C 1
ATOM 818 O O . VAL A 1 101 ? -32.145 28.330 -20.348 1.00 65.88 101 VAL A O 1
ATOM 821 N N . VAL A 1 102 ? -30.895 29.379 -18.820 1.00 61.28 102 VAL A N 1
ATOM 822 C CA . VAL A 1 102 ? -30.451 30.460 -19.714 1.00 61.28 102 VAL A CA 1
ATOM 823 C C . VAL A 1 102 ? -28.950 30.320 -19.935 1.00 61.28 102 VAL A C 1
ATOM 825 O O . VAL A 1 102 ? -28.209 30.214 -18.960 1.00 61.28 102 VAL A O 1
ATOM 828 N N . HIS A 1 103 ? -28.491 30.303 -21.188 1.00 57.38 103 HIS A N 1
ATOM 829 C CA . HIS A 1 103 ? -27.084 30.080 -21.519 1.00 57.38 103 HIS A CA 1
ATOM 830 C C . HIS A 1 103 ? -26.567 31.019 -22.630 1.00 57.38 103 HIS A C 1
ATOM 832 O O . HIS A 1 103 ? -26.971 30.919 -23.786 1.00 57.38 103 HIS A O 1
ATOM 838 N N . GLY A 1 104 ? -25.579 31.862 -22.307 1.00 55.38 104 GLY A N 1
ATOM 839 C CA . GLY A 1 104 ? -24.666 32.482 -23.278 1.00 55.38 104 GLY A CA 1
ATOM 840 C C . GLY A 1 104 ? -25.120 33.767 -23.985 1.00 55.38 104 GLY A C 1
ATOM 841 O O . GLY A 1 104 ? -24.797 33.922 -25.159 1.00 55.38 104 GLY A O 1
ATOM 842 N N . SER A 1 105 ? -25.794 34.705 -23.307 1.00 50.91 105 SER A N 1
ATOM 843 C CA . SER A 1 105 ? -26.068 36.033 -23.888 1.00 50.91 105 SER A CA 1
ATOM 844 C C . SER A 1 105 ? -24.909 37.020 -23.704 1.00 50.91 105 SER A C 1
ATOM 846 O O . SER A 1 105 ? -24.380 37.174 -22.599 1.00 50.91 105 SER A O 1
ATOM 848 N N . LEU A 1 106 ? -24.514 37.693 -24.794 1.00 47.38 106 LEU A N 1
ATOM 849 C CA . LEU A 1 106 ? -23.538 38.796 -24.800 1.00 47.38 106 LEU A CA 1
ATOM 850 C C . LEU A 1 106 ? -24.194 40.155 -24.473 1.00 47.38 106 LEU A C 1
ATOM 852 O O . LEU A 1 106 ? -23.498 41.085 -24.074 1.00 47.38 106 LEU A O 1
ATOM 856 N N . CYS A 1 107 ? -25.520 40.261 -24.609 1.00 54.12 107 CYS A N 1
ATOM 857 C CA . CYS A 1 107 ? -26.330 41.473 -24.424 1.00 54.12 107 CYS A CA 1
ATOM 858 C C . CYS A 1 107 ? -27.648 41.085 -23.719 1.00 54.12 107 CYS A C 1
ATOM 860 O O . CYS A 1 107 ? -28.187 40.008 -23.978 1.00 54.12 107 CYS A O 1
ATOM 862 N N . GLY A 1 108 ? -28.156 41.936 -22.822 1.00 56.00 108 GLY A N 1
ATOM 863 C CA . GLY A 1 108 ? -29.090 41.541 -21.758 1.00 56.00 108 GLY A CA 1
ATOM 864 C C . GLY A 1 108 ? -30.406 40.861 -22.157 1.00 56.00 108 GLY A C 1
ATOM 865 O O . GLY A 1 108 ? -31.016 41.193 -23.172 1.00 56.00 108 GLY A O 1
ATOM 866 N N . THR A 1 109 ? -30.845 39.921 -21.314 1.00 55.88 109 THR A N 1
ATOM 867 C CA . THR A 1 109 ? -32.169 39.273 -21.349 1.00 55.88 109 THR A CA 1
ATOM 868 C C . THR A 1 109 ? -32.989 39.706 -20.132 1.00 55.88 109 THR A C 1
ATOM 870 O O . THR A 1 109 ? -32.440 39.864 -19.036 1.00 55.88 109 THR A O 1
ATOM 873 N N . TRP A 1 110 ? -34.288 39.932 -20.331 1.00 56.19 110 TRP A N 1
ATOM 874 C CA . TRP A 1 110 ? -35.221 40.397 -19.301 1.00 56.19 110 TRP A CA 1
ATOM 875 C C . TRP A 1 110 ? -36.270 39.327 -19.018 1.00 56.19 110 TRP A C 1
ATOM 877 O O . TRP A 1 110 ? -36.939 38.845 -19.932 1.00 56.19 110 TRP A O 1
ATOM 887 N N . PHE A 1 111 ? -36.416 38.951 -17.749 1.00 60.16 111 PHE A N 1
ATOM 888 C CA . PHE A 1 111 ? -37.328 37.892 -17.323 1.00 60.16 111 PHE A CA 1
ATOM 889 C C . PHE A 1 111 ? -38.195 38.387 -16.156 1.00 60.16 111 PHE A C 1
ATOM 891 O O . PHE A 1 111 ? -37.685 38.743 -15.091 1.00 60.16 111 PHE A O 1
ATOM 898 N N . THR A 1 112 ? -39.512 38.391 -16.340 1.00 57.81 112 THR A N 1
ATOM 899 C CA . THR A 1 112 ? -40.490 38.713 -15.295 1.00 57.81 112 THR A CA 1
ATOM 900 C C . THR A 1 112 ? -41.362 37.489 -15.060 1.00 57.81 112 THR A C 1
ATOM 902 O O . THR A 1 112 ? -42.114 37.091 -15.949 1.00 57.81 112 THR A O 1
ATOM 905 N N . VAL A 1 113 ? -41.249 36.863 -13.885 1.00 61.62 113 VAL A N 1
ATOM 906 C CA . VAL A 1 113 ? -42.003 35.640 -13.564 1.00 61.62 113 VAL A CA 1
ATOM 907 C C . VAL A 1 113 ? -42.802 35.835 -12.296 1.00 61.62 113 VAL A C 1
ATOM 909 O O . VAL A 1 113 ? -42.251 36.273 -11.294 1.00 61.62 113 VAL A O 1
ATOM 912 N N . TRP A 1 114 ? -44.087 35.495 -12.311 1.00 51.75 114 TRP A N 1
ATOM 913 C CA . TRP A 1 114 ? -44.903 35.610 -11.103 1.00 51.75 114 TRP A CA 1
ATOM 914 C C . TRP A 1 114 ? -44.615 34.479 -10.111 1.00 51.75 114 TRP A C 1
ATOM 916 O O . TRP A 1 114 ? -44.367 34.791 -8.950 1.00 51.75 114 TRP A O 1
ATOM 926 N N . TYR A 1 115 ? -44.538 33.221 -10.575 1.00 52.44 115 TYR A N 1
ATOM 927 C CA . TYR A 1 115 ? -44.266 32.020 -9.767 1.00 52.44 115 TYR A CA 1
ATOM 928 C C . TYR A 1 115 ? -43.242 31.075 -10.438 1.00 52.44 115 TYR A C 1
ATOM 930 O O . TYR A 1 115 ? -43.425 30.690 -11.595 1.00 52.44 115 TYR A O 1
ATOM 938 N N . MET A 1 116 ? -42.178 30.655 -9.728 1.00 58.69 116 MET A N 1
ATOM 939 C CA . MET A 1 116 ? -41.099 29.814 -10.289 1.00 58.69 116 MET A CA 1
ATOM 940 C C . MET A 1 116 ? -40.547 28.746 -9.324 1.00 58.69 116 MET A C 1
ATOM 942 O O . MET A 1 116 ? -40.349 29.043 -8.149 1.00 58.69 116 MET A O 1
ATOM 946 N N . VAL A 1 117 ? -40.219 27.541 -9.826 1.00 57.03 117 VAL A N 1
ATOM 947 C CA . VAL A 1 117 ? -39.662 26.433 -9.010 1.00 57.03 117 VAL A CA 1
ATOM 948 C C . VAL A 1 117 ? -38.132 26.272 -9.112 1.00 57.03 117 VAL A C 1
ATOM 950 O O . VAL A 1 117 ? -37.474 26.145 -8.084 1.00 57.03 117 VAL A O 1
ATOM 953 N N . HIS A 1 118 ? -37.516 26.271 -10.300 1.00 52.97 118 HIS A N 1
ATOM 954 C CA . HIS A 1 118 ? -36.057 26.100 -10.452 1.00 52.97 118 HIS A CA 1
ATOM 955 C C . HIS A 1 118 ? -35.496 26.883 -11.647 1.00 52.97 118 HIS A C 1
ATOM 957 O O . HIS A 1 118 ? -36.055 26.851 -12.742 1.00 52.97 118 HIS A O 1
ATOM 963 N N . CYS A 1 119 ? -34.357 27.558 -11.466 1.00 58.81 119 CYS A N 1
ATOM 964 C CA . CYS A 1 119 ? -33.703 28.341 -12.517 1.00 58.81 119 CYS A CA 1
ATOM 965 C C . CYS A 1 119 ? -32.183 28.165 -12.480 1.00 58.81 119 CYS A C 1
ATOM 967 O O . CYS A 1 119 ? -31.574 28.202 -11.409 1.00 58.81 119 CYS A O 1
ATOM 969 N N . VAL A 1 120 ? -31.563 28.030 -13.650 1.00 58.12 120 VAL A N 1
ATOM 970 C CA . VAL A 1 120 ? -30.106 28.026 -13.812 1.00 58.12 120 VAL A CA 1
ATOM 971 C C . VAL A 1 120 ? -29.723 29.046 -14.878 1.00 58.12 120 VAL A C 1
ATOM 973 O O . VAL A 1 120 ? -30.237 29.006 -15.994 1.00 58.12 120 VAL A O 1
ATOM 976 N N . VAL A 1 121 ? -28.805 29.956 -14.550 1.00 56.62 121 VAL A N 1
ATOM 977 C CA . VAL A 1 121 ? -28.377 31.025 -15.464 1.00 56.62 121 VAL A CA 1
ATOM 978 C C . VAL A 1 121 ? -26.862 30.974 -15.660 1.00 56.62 121 VAL A C 1
ATOM 980 O O . VAL A 1 121 ? -26.085 31.046 -14.706 1.00 56.62 121 VAL A O 1
ATOM 983 N N . HIS A 1 122 ? -26.449 30.881 -16.921 1.00 51.84 122 HIS A N 1
ATOM 984 C CA . HIS A 1 122 ? -25.075 30.942 -17.407 1.00 51.84 122 HIS A CA 1
ATOM 985 C C . HIS A 1 122 ? -24.982 32.067 -18.446 1.00 51.84 122 HIS A C 1
ATOM 987 O O . HIS A 1 122 ? -25.613 31.989 -19.495 1.00 51.84 122 HIS A O 1
ATOM 993 N N . GLY A 1 123 ? -24.206 33.126 -18.223 1.00 50.25 123 GLY A N 1
ATOM 994 C CA . GLY A 1 123 ? -24.157 34.223 -19.198 1.00 50.25 123 GLY A CA 1
ATOM 995 C C . GLY A 1 123 ? -22.967 35.148 -19.015 1.00 50.25 123 GLY A C 1
ATOM 996 O O . GLY A 1 123 ? -22.614 35.494 -17.894 1.00 50.25 123 GLY A O 1
ATOM 997 N N . LEU A 1 124 ? -22.363 35.557 -20.133 1.00 43.56 124 LEU A N 1
ATOM 998 C CA . LEU A 1 124 ? -21.176 36.411 -20.141 1.00 43.56 124 LEU A CA 1
ATOM 999 C C . LEU A 1 124 ? -21.522 37.876 -19.792 1.00 43.56 124 LEU A C 1
ATOM 1001 O O . LEU A 1 124 ? -20.694 38.527 -19.153 1.00 43.56 124 LEU A O 1
ATOM 1005 N N . CYS A 1 125 ? -22.740 38.365 -20.113 1.00 46.31 125 CYS A N 1
ATOM 1006 C CA . CYS A 1 125 ? -23.176 39.755 -19.872 1.00 46.31 125 CYS A CA 1
ATOM 1007 C C . CYS A 1 125 ? -24.699 39.945 -19.584 1.00 46.31 125 CYS A C 1
ATOM 1009 O O . CYS A 1 125 ? -25.543 39.566 -20.393 1.00 46.31 125 CYS A O 1
ATOM 1011 N N . GLY A 1 126 ? -25.034 40.640 -18.478 1.00 52.59 126 GLY A N 1
ATOM 1012 C CA . GLY A 1 126 ? -26.151 41.608 -18.361 1.00 52.59 126 GLY A CA 1
ATOM 1013 C C . GLY A 1 126 ? -27.631 41.167 -18.296 1.00 52.59 126 GLY A C 1
ATOM 1014 O O . GLY A 1 126 ? -28.441 41.814 -18.947 1.00 52.59 126 GLY A O 1
ATOM 1015 N N . THR A 1 127 ? -28.040 40.158 -17.517 1.00 49.94 127 THR A N 1
ATOM 1016 C CA . THR A 1 127 ? -29.469 39.752 -17.387 1.00 49.94 127 THR A CA 1
ATOM 1017 C C . THR A 1 127 ? -30.215 40.447 -16.228 1.00 49.94 127 THR A C 1
ATOM 1019 O O . THR A 1 127 ? -29.658 40.555 -15.132 1.00 49.94 127 THR A O 1
ATOM 1022 N N . TRP A 1 128 ? -31.475 40.859 -16.436 1.00 45.16 128 TRP A N 1
ATOM 1023 C CA . TRP A 1 128 ? -32.375 41.450 -15.421 1.00 45.16 128 TRP A CA 1
ATOM 1024 C C . TRP A 1 128 ? -33.538 40.495 -15.087 1.00 45.16 128 TRP A C 1
ATOM 1026 O O . TRP 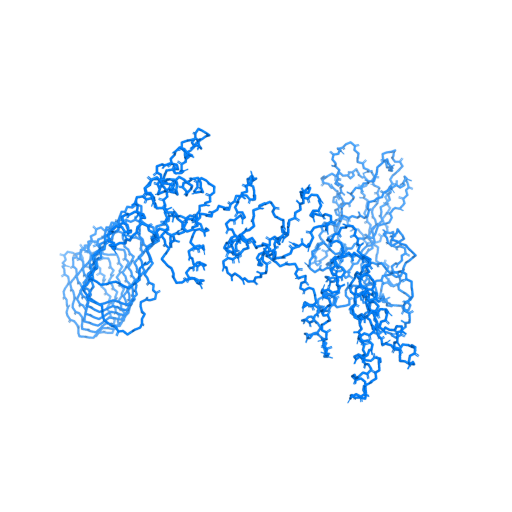A 1 128 ? -34.197 39.987 -15.996 1.00 45.16 128 TRP A O 1
ATOM 1036 N N . PHE A 1 129 ? -33.797 40.245 -13.793 1.00 49.28 129 PHE A N 1
ATOM 1037 C CA . PHE A 1 129 ? -34.793 39.259 -13.333 1.00 49.28 129 PHE A CA 1
ATOM 1038 C C . PHE A 1 129 ? -35.692 39.810 -12.207 1.00 49.28 129 PHE A C 1
ATOM 1040 O O . PHE A 1 129 ? -35.187 40.257 -11.171 1.00 49.28 129 PHE A O 1
ATOM 1047 N N . THR A 1 130 ? -37.020 39.741 -12.367 1.00 41.44 130 THR A N 1
ATOM 1048 C CA . THR A 1 130 ? -38.001 40.230 -11.371 1.00 41.44 130 THR A CA 1
ATOM 1049 C C . THR A 1 130 ? -39.052 39.160 -11.051 1.00 41.44 130 THR A C 1
ATOM 1051 O O . THR A 1 130 ? -39.718 38.670 -11.964 1.00 41.44 130 THR A O 1
ATOM 1054 N N . VAL A 1 131 ? -39.221 38.815 -9.763 1.00 46.84 131 VAL A N 1
ATOM 1055 C CA . VAL A 1 131 ? -40.214 37.824 -9.283 1.00 46.84 131 VAL A CA 1
ATOM 1056 C C . VAL A 1 131 ? -41.078 38.395 -8.163 1.00 46.84 131 VAL A C 1
ATOM 1058 O O . VAL A 1 131 ? -40.545 38.996 -7.228 1.00 46.84 131 VAL A O 1
ATOM 1061 N N . TRP A 1 132 ? -42.399 38.199 -8.259 1.00 31.92 132 TRP A N 1
ATOM 1062 C CA . TRP A 1 132 ? -43.386 38.858 -7.392 1.00 31.92 132 TRP A CA 1
ATOM 1063 C C . TRP A 1 132 ? -43.902 37.995 -6.216 1.00 31.92 132 TRP A C 1
ATOM 1065 O O . TRP A 1 132 ? -43.931 38.518 -5.106 1.00 31.92 132 TRP A O 1
ATOM 1075 N N . TYR A 1 133 ? -44.242 36.698 -6.371 1.00 30.44 133 TYR A N 1
ATOM 1076 C CA . TYR A 1 133 ? -44.792 35.883 -5.259 1.00 30.44 133 TYR A CA 1
ATOM 1077 C C . TYR A 1 133 ? -44.366 34.395 -5.283 1.00 30.44 133 TYR A C 1
ATOM 1079 O O . TYR A 1 133 ? -44.313 33.760 -6.328 1.00 30.44 133 TYR A O 1
ATOM 1087 N N . MET A 1 134 ? -44.084 33.798 -4.112 1.00 33.62 134 MET A N 1
ATOM 1088 C CA . MET A 1 134 ? -43.678 32.386 -3.965 1.00 33.62 134 MET A CA 1
ATOM 1089 C C . MET A 1 134 ? -44.487 31.704 -2.849 1.00 33.62 134 MET A C 1
ATOM 1091 O O . MET A 1 134 ? -44.282 31.985 -1.675 1.00 33.62 134 MET A O 1
ATOM 1095 N N . PHE A 1 135 ? -45.387 30.789 -3.211 1.00 26.12 135 PHE A N 1
ATOM 1096 C CA . PHE A 1 135 ? -46.043 29.835 -2.303 1.00 26.12 135 PHE A CA 1
ATOM 1097 C C . PHE A 1 135 ? -46.030 28.453 -2.982 1.00 26.12 135 PHE A C 1
ATOM 1099 O O . PHE A 1 135 ? -46.188 28.393 -4.195 1.00 26.12 135 PHE A O 1
ATOM 1106 N N . ALA A 1 136 ? -45.945 27.286 -2.345 1.00 25.20 136 ALA A N 1
ATOM 1107 C CA . ALA A 1 136 ? -45.381 26.812 -1.080 1.00 25.20 136 ALA A CA 1
ATOM 1108 C C . ALA A 1 136 ? -45.822 25.342 -0.969 1.00 25.20 136 ALA A C 1
ATOM 1110 O O . ALA A 1 136 ? -46.904 25.093 -0.465 1.00 25.20 136 ALA A O 1
ATOM 1111 N N . VAL A 1 137 ? -45.012 24.377 -1.410 1.00 22.38 137 VAL A N 1
ATOM 1112 C CA . VAL A 1 137 ? -44.932 23.049 -0.776 1.00 22.38 137 VAL A CA 1
ATOM 1113 C C . VAL A 1 137 ? -43.504 22.564 -1.009 1.00 22.38 137 VAL A C 1
ATOM 1115 O O . VAL A 1 137 ? -43.131 22.277 -2.136 1.00 22.38 137 VAL A O 1
ATOM 1118 N N . TRP A 1 138 ? -42.707 22.575 0.061 1.00 24.81 138 TRP A N 1
ATOM 1119 C CA . TRP A 1 138 ? -41.408 21.906 0.209 1.00 24.81 138 TRP A CA 1
ATOM 1120 C C . TRP A 1 138 ? -40.424 21.973 -0.988 1.00 24.81 138 TRP A C 1
ATOM 1122 O O . TRP A 1 138 ? -40.479 21.184 -1.924 1.00 24.81 138 TRP A O 1
ATOM 1132 N N . TYR A 1 139 ? -39.417 22.842 -0.824 1.00 26.52 139 TYR A N 1
ATOM 1133 C CA . TYR A 1 139 ? -38.140 22.937 -1.557 1.00 26.52 139 TYR A CA 1
ATOM 1134 C C . TYR A 1 139 ? -38.099 23.719 -2.887 1.00 26.52 139 TYR A C 1
ATOM 1136 O O . TYR A 1 139 ? -38.544 23.261 -3.931 1.00 26.52 139 TYR A O 1
ATOM 1144 N N . MET A 1 140 ? -37.354 24.835 -2.876 1.00 30.80 140 MET A N 1
ATOM 1145 C CA . MET A 1 140 ? -36.539 25.267 -4.020 1.00 30.80 140 MET A CA 1
ATOM 1146 C C . MET A 1 140 ? -35.133 24.680 -3.805 1.00 30.80 140 MET A C 1
ATOM 1148 O O . MET A 1 140 ? -34.440 25.069 -2.865 1.00 30.80 140 MET A O 1
ATOM 1152 N N . VAL A 1 141 ? -34.720 23.688 -4.602 1.00 36.19 141 VAL A N 1
ATOM 1153 C CA . VAL A 1 141 ? -33.500 22.899 -4.311 1.00 36.19 141 VAL A CA 1
ATOM 1154 C C . VAL A 1 141 ? -32.206 23.608 -4.729 1.00 36.19 141 VAL A C 1
ATOM 1156 O O . VAL A 1 141 ? -31.165 23.340 -4.131 1.00 36.19 141 VAL A O 1
ATOM 1159 N N . ARG A 1 142 ? -32.225 24.518 -5.715 1.00 36.66 142 ARG A N 1
ATOM 1160 C CA . ARG A 1 142 ? -31.046 25.286 -6.163 1.00 36.66 142 ARG A CA 1
ATOM 1161 C C . ARG A 1 142 ? -31.448 26.423 -7.114 1.00 36.66 142 ARG A C 1
ATOM 1163 O O . ARG A 1 142 ? -32.284 26.254 -7.986 1.00 36.66 142 ARG A O 1
ATOM 1170 N N . CYS A 1 143 ? -30.795 27.569 -6.982 1.00 40.16 143 CYS A N 1
ATOM 1171 C CA . CYS A 1 143 ? -30.605 28.530 -8.065 1.00 40.16 143 CYS A CA 1
ATOM 1172 C C . CYS A 1 143 ? -29.092 28.716 -8.154 1.00 40.16 143 CYS A C 1
ATOM 1174 O O . CYS A 1 143 ? -28.458 28.983 -7.130 1.00 40.16 143 CYS A O 1
ATOM 1176 N N . VAL A 1 144 ? -28.504 28.464 -9.324 1.00 42.66 144 VAL A N 1
ATOM 1177 C CA . VAL A 1 144 ? -27.049 28.514 -9.520 1.00 42.66 144 VAL A CA 1
ATOM 1178 C C . VAL A 1 144 ? -26.757 29.478 -10.659 1.00 42.66 144 VAL A C 1
ATOM 1180 O O . VAL A 1 144 ? -27.129 29.229 -11.805 1.00 42.66 144 VAL A O 1
ATOM 1183 N N . VAL A 1 145 ? -26.101 30.588 -10.324 1.00 41.94 145 VAL A N 1
ATOM 1184 C CA . VAL A 1 145 ? -25.628 31.589 -11.286 1.00 41.94 145 VAL A CA 1
ATOM 1185 C C . VAL A 1 145 ? -24.128 31.399 -11.464 1.00 41.94 145 VAL A C 1
ATOM 1187 O O . VAL A 1 145 ? -23.372 31.511 -10.497 1.00 41.94 145 VAL A O 1
ATOM 1190 N N . PHE A 1 146 ? -23.693 31.115 -12.690 1.00 38.88 146 PHE A N 1
ATOM 1191 C CA . PHE A 1 146 ? -22.277 30.986 -13.029 1.00 38.88 146 PHE A CA 1
ATOM 1192 C C . PHE A 1 146 ? -21.779 32.233 -13.764 1.00 38.88 146 PHE A C 1
ATOM 1194 O O . PHE A 1 146 ? -22.227 32.514 -14.869 1.00 38.88 146 PHE A O 1
ATOM 1201 N N . GLY A 1 147 ? -20.807 32.920 -13.152 1.00 43.16 147 GLY A N 1
ATOM 1202 C CA . GLY A 1 147 ? -19.831 33.807 -13.797 1.00 43.16 147 GLY A CA 1
ATOM 1203 C C . GLY A 1 147 ? -20.372 34.880 -14.746 1.00 43.16 147 GLY A C 1
ATOM 1204 O O . GLY A 1 147 ? -20.434 34.646 -15.945 1.00 43.16 147 GLY A O 1
ATOM 1205 N N . SER A 1 148 ? -20.595 36.094 -14.237 1.00 35.72 148 SER A N 1
ATOM 1206 C CA . SER A 1 148 ? -20.642 37.299 -15.070 1.00 35.72 148 SER A CA 1
ATOM 1207 C C . SER A 1 148 ? -19.433 38.193 -14.765 1.00 35.72 148 SER A C 1
ATOM 1209 O O . SER A 1 148 ? -19.067 38.397 -13.606 1.00 35.72 148 SER A O 1
ATOM 1211 N N . LEU A 1 149 ? -18.774 38.708 -15.808 1.00 36.38 149 LEU A N 1
ATOM 1212 C CA . LEU A 1 149 ? -17.668 39.675 -15.684 1.00 36.38 149 LEU A CA 1
ATOM 1213 C C . LEU A 1 149 ? -18.168 41.070 -15.234 1.00 36.38 149 LEU A C 1
ATOM 1215 O O . LEU A 1 149 ? -17.372 41.875 -14.756 1.00 36.38 149 LEU A O 1
ATOM 1219 N N . CYS A 1 150 ? -19.485 41.319 -15.318 1.00 40.12 150 CYS A N 1
ATOM 1220 C CA . CYS A 1 150 ? -20.195 42.544 -14.915 1.00 40.12 150 CYS A CA 1
ATOM 1221 C C . CYS A 1 150 ? -21.563 42.186 -14.278 1.00 40.12 150 CYS A C 1
ATOM 1223 O O . CYS A 1 150 ? -22.092 41.108 -14.545 1.00 40.12 150 CYS A O 1
ATOM 1225 N N . GLY A 1 151 ? -22.141 43.054 -13.435 1.00 39.03 151 GLY A N 1
ATOM 1226 C CA . GLY A 1 151 ? -23.252 42.730 -12.514 1.00 39.03 151 GLY A CA 1
ATOM 1227 C C . GLY A 1 151 ? -24.555 42.181 -13.130 1.00 39.03 151 GLY A C 1
ATOM 1228 O O . GLY A 1 151 ? -25.000 42.628 -14.183 1.00 39.03 151 GLY A O 1
ATOM 1229 N N . THR A 1 152 ? -25.178 41.228 -12.427 1.00 40.50 152 THR A N 1
ATOM 1230 C CA . THR A 1 152 ? -26.560 40.745 -12.620 1.00 40.50 152 THR A CA 1
ATOM 1231 C C . THR A 1 152 ? -27.460 41.355 -11.539 1.00 40.50 152 THR A C 1
ATOM 1233 O O . THR A 1 152 ? -27.058 41.417 -10.378 1.00 40.50 152 THR A O 1
ATOM 1236 N N . TRP A 1 153 ? -28.656 41.830 -11.906 1.00 39.69 153 TRP A N 1
ATOM 1237 C CA . TRP A 1 153 ? -29.583 42.511 -10.989 1.00 39.69 153 TRP A CA 1
ATOM 1238 C C . TRP A 1 153 ? -30.844 41.667 -10.766 1.00 39.69 153 TRP A C 1
ATOM 1240 O O . TRP A 1 153 ? -31.507 41.266 -11.724 1.00 39.69 153 TRP A O 1
ATOM 1250 N N . PHE A 1 154 ? -31.170 41.411 -9.496 1.00 44.56 154 PHE A N 1
ATOM 1251 C CA . PHE A 1 154 ? -32.376 40.698 -9.070 1.00 44.56 154 PHE A CA 1
ATOM 1252 C C . PHE A 1 154 ? -33.237 41.609 -8.199 1.00 44.56 154 PHE A C 1
ATOM 1254 O O . PHE A 1 154 ? -32.731 42.238 -7.270 1.00 44.56 154 PHE A O 1
ATOM 1261 N N . THR A 1 155 ? -34.545 41.612 -8.438 1.00 37.53 155 THR A N 1
ATOM 1262 C CA . THR A 1 155 ? -35.528 42.174 -7.503 1.00 37.53 155 THR A CA 1
ATOM 1263 C C . THR A 1 155 ? -36.477 41.051 -7.098 1.00 37.53 155 THR A C 1
ATOM 1265 O O . THR A 1 155 ? -37.235 40.550 -7.928 1.00 37.53 155 THR A O 1
ATOM 1268 N N . MET A 1 156 ? -36.392 40.612 -5.838 1.00 44.91 156 MET A N 1
ATOM 1269 C CA . MET A 1 156 ? -37.228 39.544 -5.279 1.00 44.91 156 MET A CA 1
ATOM 1270 C C . MET A 1 156 ? -37.849 39.994 -3.962 1.00 44.91 156 MET A C 1
ATOM 1272 O O . MET A 1 156 ? -37.159 40.572 -3.127 1.00 44.91 156 MET A O 1
ATOM 1276 N N . TRP A 1 157 ? -39.139 39.711 -3.781 1.00 31.56 157 TRP A N 1
ATOM 1277 C CA . TRP A 1 157 ? -39.900 40.171 -2.617 1.00 31.56 157 TRP A CA 1
ATOM 1278 C C . TRP A 1 157 ? -39.871 39.186 -1.428 1.00 31.56 157 TRP A C 1
ATOM 1280 O O . TRP A 1 157 ? -39.984 39.625 -0.289 1.00 31.56 157 TRP A O 1
ATOM 1290 N N . TYR A 1 158 ? -39.631 37.882 -1.654 1.00 35.78 158 TYR A N 1
ATOM 1291 C CA . TYR A 1 158 ? -39.518 36.846 -0.605 1.00 35.78 158 TYR A CA 1
ATOM 1292 C C . TYR A 1 158 ? -38.481 35.758 -0.997 1.00 35.78 158 TYR A C 1
ATOM 1294 O O . TYR A 1 158 ? -38.546 35.238 -2.109 1.00 35.78 158 TYR A O 1
ATOM 1302 N N . MET A 1 159 ? -37.516 35.398 -0.123 1.00 37.88 159 MET A N 1
ATOM 1303 C CA . MET A 1 159 ? -36.420 34.431 -0.404 1.00 37.88 159 MET A CA 1
ATOM 1304 C C . MET A 1 159 ? -36.090 33.546 0.818 1.00 37.88 159 MET A C 1
ATOM 1306 O O . MET A 1 159 ? -35.951 34.064 1.920 1.00 37.88 159 MET A O 1
ATOM 1310 N N . VAL A 1 160 ? -35.897 32.229 0.618 1.00 36.22 160 VAL A N 1
ATOM 1311 C CA . VAL A 1 160 ? -35.487 31.280 1.687 1.00 36.22 160 VAL A CA 1
ATOM 1312 C C . VAL A 1 160 ? -34.011 30.863 1.577 1.00 36.22 160 VAL A C 1
ATOM 1314 O O . VAL A 1 160 ? -33.300 30.890 2.573 1.00 36.22 160 VAL A O 1
ATOM 1317 N N . HIS A 1 161 ? -33.509 30.510 0.386 1.00 34.75 161 HIS A N 1
ATOM 1318 C CA . HIS A 1 161 ? -32.094 30.171 0.162 1.00 34.75 161 HIS A CA 1
ATOM 1319 C C . HIS A 1 161 ? -31.684 30.493 -1.286 1.00 34.75 161 HIS A C 1
ATOM 1321 O O . HIS A 1 161 ? -32.328 30.040 -2.228 1.00 34.75 161 HIS A O 1
ATOM 1327 N N . CYS A 1 162 ? -30.587 31.233 -1.478 1.00 39.03 162 CYS A N 1
ATOM 1328 C CA . CYS A 1 162 ? -29.997 31.516 -2.792 1.00 39.03 162 CYS A CA 1
ATOM 1329 C C . CYS A 1 162 ? -28.480 31.293 -2.740 1.00 39.03 162 CYS A C 1
ATOM 1331 O O . CYS A 1 162 ? -27.826 31.678 -1.770 1.00 39.03 162 CYS A O 1
ATOM 1333 N N . VAL A 1 163 ? -27.908 30.662 -3.771 1.00 38.19 163 VAL A N 1
ATOM 1334 C CA . VAL A 1 163 ? -26.459 30.447 -3.889 1.00 38.19 163 VAL A CA 1
ATOM 1335 C C . VAL A 1 163 ? -25.946 31.227 -5.095 1.00 38.19 163 VAL A C 1
ATOM 1337 O O . VAL A 1 163 ? -25.974 30.757 -6.228 1.00 38.19 163 VAL A O 1
ATOM 1340 N N . VAL A 1 164 ? -25.446 32.436 -4.840 1.00 36.88 164 VAL A N 1
ATOM 1341 C CA . VAL A 1 164 ? -24.733 33.232 -5.845 1.00 36.88 164 VAL A CA 1
ATOM 1342 C C . VAL A 1 164 ? -23.275 32.786 -5.855 1.00 36.88 164 VAL A C 1
ATOM 1344 O O . VAL A 1 164 ? -22.553 32.968 -4.874 1.00 36.88 164 VAL A O 1
ATOM 1347 N N . GLN A 1 165 ? -22.831 32.177 -6.953 1.00 35.41 165 GLN A N 1
ATOM 1348 C CA . GLN A 1 165 ? -21.477 31.648 -7.067 1.00 35.41 165 GLN A CA 1
ATOM 1349 C C . GLN A 1 165 ? -20.621 32.570 -7.940 1.00 35.41 165 GLN A C 1
ATOM 1351 O O . GLN A 1 165 ? -20.402 32.337 -9.126 1.00 35.41 165 GLN A O 1
ATOM 1356 N N . ALA A 1 166 ? -20.103 33.637 -7.329 1.00 32.38 166 ALA A N 1
ATOM 1357 C CA . ALA A 1 166 ? -19.038 34.428 -7.932 1.00 32.38 166 ALA A CA 1
ATOM 1358 C C . ALA A 1 166 ? -17.747 33.590 -7.963 1.00 32.38 166 ALA A C 1
ATOM 1360 O O . ALA A 1 166 ? -17.269 33.115 -6.928 1.00 32.38 166 ALA A O 1
ATOM 1361 N N . GLN A 1 167 ? -17.171 33.373 -9.147 1.00 34.12 167 GLN A N 1
ATOM 1362 C CA . GLN A 1 167 ? -15.868 32.721 -9.267 1.00 34.12 167 GLN A CA 1
ATOM 1363 C C . GLN A 1 167 ? -14.785 33.624 -8.667 1.00 34.12 167 GLN A C 1
ATOM 1365 O O . GLN A 1 167 ? -14.310 34.532 -9.340 1.00 34.12 167 GLN A O 1
ATOM 1370 N N . SER A 1 168 ? -14.412 33.372 -7.404 1.00 40.53 168 SER A N 1
ATOM 1371 C CA . SER A 1 168 ? -13.079 33.617 -6.814 1.00 40.53 168 SER A CA 1
ATOM 1372 C C . SER A 1 168 ? -13.121 33.592 -5.271 1.00 40.53 168 SER A C 1
ATOM 1374 O O . SER A 1 168 ? -12.827 34.610 -4.663 1.00 40.53 168 SER A O 1
ATOM 1376 N N . ILE A 1 169 ? -13.395 32.466 -4.593 1.00 39.84 169 ILE A N 1
ATOM 1377 C CA . ILE A 1 169 ? -12.918 32.284 -3.200 1.00 39.84 169 ILE A CA 1
ATOM 1378 C C . ILE A 1 169 ? -12.485 30.825 -2.963 1.00 39.84 169 ILE A C 1
ATOM 1380 O O . ILE A 1 169 ? -13.209 29.876 -3.244 1.00 39.84 169 ILE A O 1
ATOM 1384 N N . ASN A 1 170 ? -11.270 30.684 -2.432 1.00 53.34 170 ASN A N 1
ATOM 1385 C CA . ASN A 1 170 ? -10.571 29.486 -1.955 1.00 53.34 170 ASN A CA 1
ATOM 1386 C C . ASN A 1 170 ? -11.447 28.285 -1.521 1.00 53.34 170 ASN A C 1
ATOM 1388 O O . ASN A 1 170 ? -12.279 28.394 -0.620 1.00 53.34 170 ASN A O 1
ATOM 1392 N N . THR A 1 171 ? -11.144 27.098 -2.065 1.00 64.06 171 THR A N 1
ATOM 1393 C CA . THR A 1 171 ? -11.863 25.823 -1.840 1.00 64.06 171 THR A CA 1
ATOM 1394 C C . THR A 1 171 ? -11.959 25.373 -0.380 1.00 64.06 171 THR A C 1
ATOM 1396 O O . THR A 1 171 ? -12.851 24.601 -0.039 1.00 64.06 171 THR A O 1
ATOM 1399 N N . TRP A 1 172 ? -11.066 25.831 0.501 1.00 72.06 172 TRP A N 1
ATOM 1400 C CA . TRP A 1 172 ? -11.057 25.402 1.901 1.00 72.06 172 TRP A CA 1
ATOM 1401 C C . TRP A 1 172 ? -12.069 26.164 2.769 1.00 72.06 172 TRP A C 1
ATOM 1403 O O . TRP A 1 172 ? -12.656 25.563 3.662 1.00 72.06 172 TRP A O 1
ATOM 1413 N N . ALA A 1 173 ? -12.320 27.454 2.514 1.00 75.44 173 ALA A N 1
ATOM 1414 C CA . ALA A 1 173 ? -13.221 28.264 3.343 1.00 75.44 173 ALA A CA 1
ATOM 1415 C C . ALA A 1 173 ? -14.684 27.815 3.183 1.00 75.44 173 ALA A C 1
ATOM 1417 O O . ALA A 1 173 ? -15.443 27.754 4.148 1.00 75.44 173 ALA A O 1
ATOM 1418 N N . THR A 1 174 ? -15.063 27.404 1.971 1.00 78.56 174 THR A N 1
ATOM 1419 C CA . THR A 1 174 ? -16.384 26.831 1.677 1.00 78.56 174 THR A CA 1
ATOM 1420 C C . THR A 1 174 ? -16.560 25.431 2.272 1.00 78.56 174 THR A C 1
ATOM 1422 O O . THR A 1 174 ? -17.630 25.114 2.800 1.00 78.56 174 THR A O 1
ATOM 1425 N N . GLN A 1 175 ? -15.511 24.603 2.252 1.00 78.75 175 GLN A N 1
ATOM 1426 C CA . GLN A 1 175 ? -15.505 23.306 2.938 1.00 78.75 175 GLN A CA 1
ATOM 1427 C C . GLN A 1 175 ? -15.585 23.469 4.461 1.00 78.75 175 GLN A C 1
ATOM 1429 O O . GLN A 1 175 ? -16.326 22.734 5.107 1.00 78.75 175 GLN A O 1
ATOM 1434 N N . MET A 1 176 ? -14.887 24.463 5.018 1.00 82.19 176 MET A N 1
ATOM 1435 C CA . MET A 1 176 ? -14.948 24.815 6.437 1.00 82.19 176 MET A CA 1
ATOM 1436 C C . MET A 1 176 ? -16.347 25.261 6.845 1.00 82.19 176 MET A C 1
ATOM 1438 O O . MET A 1 176 ? -16.893 24.725 7.801 1.00 82.19 176 MET A O 1
ATOM 1442 N N . LYS A 1 177 ? -16.953 26.177 6.077 1.00 85.62 177 LYS A N 1
ATOM 1443 C CA . LYS A 1 177 ? -18.343 26.609 6.271 1.00 85.62 177 LYS A CA 1
ATOM 1444 C C . LYS A 1 177 ? -19.276 25.405 6.367 1.00 85.62 177 LYS A C 1
ATOM 1446 O O . LYS A 1 177 ? -20.056 25.300 7.300 1.00 85.62 177 LYS A O 1
ATOM 1451 N N . SER A 1 178 ? -19.164 24.487 5.409 1.00 83.50 178 SER A N 1
ATOM 1452 C CA . SER A 1 178 ? -20.022 23.300 5.349 1.00 83.50 178 SER A CA 1
ATOM 1453 C C . SER A 1 178 ? -19.799 22.368 6.544 1.00 83.50 178 SER A C 1
ATOM 1455 O O . SER A 1 178 ? -20.761 21.835 7.081 1.00 83.50 178 SER A O 1
ATOM 1457 N N . ALA A 1 179 ? -18.548 22.196 6.985 1.00 82.31 179 ALA A N 1
ATOM 1458 C CA . ALA A 1 179 ? -18.229 21.386 8.157 1.00 82.31 179 ALA A CA 1
ATOM 1459 C C . ALA A 1 179 ? -18.759 22.011 9.461 1.00 82.31 179 ALA A C 1
ATOM 1461 O O . ALA A 1 179 ? -19.335 21.296 10.274 1.00 82.31 179 ALA A O 1
ATOM 1462 N N . LEU A 1 180 ? -18.617 23.329 9.641 1.00 83.12 180 LEU A N 1
ATOM 1463 C CA . LEU A 1 180 ? -19.117 24.041 10.823 1.00 83.12 180 LEU A CA 1
ATOM 1464 C C . LEU A 1 180 ? -20.643 23.992 10.909 1.00 83.12 180 LEU A C 1
ATOM 1466 O O . LEU A 1 180 ? -21.165 23.574 11.933 1.00 83.12 180 LEU A O 1
ATOM 1470 N N . LEU A 1 181 ? -21.342 24.296 9.811 1.00 85.44 181 LEU A N 1
ATOM 1471 C CA . LEU A 1 181 ? -22.808 24.225 9.751 1.00 85.44 181 LEU A CA 1
ATOM 1472 C C . LEU A 1 181 ? -23.350 22.806 9.977 1.00 85.44 181 LEU A C 1
ATOM 1474 O O . LEU A 1 181 ? -24.478 22.639 10.418 1.00 85.44 181 LEU A O 1
ATOM 1478 N N . SER A 1 182 ? -22.563 21.770 9.662 1.00 82.94 182 SER A N 1
ATOM 1479 C CA . SER A 1 182 ? -22.944 20.383 9.965 1.00 82.94 182 SER A CA 1
ATOM 1480 C C . SER A 1 182 ? -22.709 19.986 11.424 1.00 82.94 182 SER A C 1
ATOM 1482 O O . SER A 1 182 ? -23.213 18.955 11.861 1.00 82.94 182 SER A O 1
ATOM 1484 N N . ARG A 1 183 ? -21.896 20.755 12.158 1.00 80.00 183 ARG A N 1
ATOM 1485 C CA . ARG A 1 183 ? -21.426 20.416 13.505 1.00 80.00 183 ARG A CA 1
ATOM 1486 C C . ARG A 1 183 ? -22.103 21.245 14.590 1.00 80.00 183 ARG A C 1
ATOM 1488 O O . ARG A 1 183 ? -22.348 20.708 15.666 1.00 80.00 183 ARG A O 1
ATOM 1495 N N . GLU A 1 184 ? -22.380 22.513 14.315 1.00 82.31 184 GLU A N 1
ATOM 1496 C CA . GLU A 1 184 ? -22.981 23.462 15.248 1.00 82.31 184 GLU A CA 1
ATOM 1497 C C . GLU A 1 184 ? -24.106 24.243 14.571 1.00 82.31 184 GLU A C 1
ATOM 1499 O O . GLU A 1 184 ? -24.031 24.555 13.381 1.00 82.31 184 GLU A O 1
ATOM 1504 N N . ASP A 1 185 ? -25.117 24.609 15.357 1.00 85.94 185 ASP A N 1
ATOM 1505 C CA . ASP A 1 185 ? -26.144 25.563 14.948 1.00 85.94 185 ASP A CA 1
ATOM 1506 C C . ASP A 1 185 ? -25.581 26.987 15.054 1.00 85.94 185 ASP A C 1
ATOM 1508 O O . ASP A 1 185 ? -25.646 27.643 16.096 1.00 85.94 185 ASP A O 1
ATOM 1512 N N . CYS A 1 186 ? -24.900 27.426 13.995 1.00 81.44 186 CYS A N 1
ATOM 1513 C CA . CYS A 1 186 ? -24.224 28.715 13.964 1.00 81.44 186 CYS A CA 1
ATOM 1514 C C . CYS A 1 186 ? -24.384 29.434 12.622 1.00 81.44 186 CYS A C 1
ATOM 1516 O O . CYS A 1 186 ? -24.571 28.832 11.566 1.00 81.44 186 CYS A O 1
ATOM 1518 N N . ASN A 1 187 ? -24.235 30.759 12.653 1.00 87.06 187 ASN A N 1
ATOM 1519 C CA . ASN A 1 187 ? -24.103 31.563 11.444 1.00 87.06 187 ASN A CA 1
ATOM 1520 C C . ASN A 1 187 ? -22.630 31.632 11.028 1.00 87.06 187 ASN A C 1
ATOM 1522 O O . ASN A 1 187 ? -21.768 31.985 11.833 1.00 87.06 187 ASN A O 1
ATOM 1526 N N . VAL A 1 188 ? -22.337 31.358 9.753 1.00 84.25 188 VAL A N 1
ATOM 1527 C CA . VAL A 1 188 ? -20.972 31.445 9.210 1.00 84.25 188 VAL A CA 1
ATOM 1528 C C . VAL A 1 188 ? -20.869 32.590 8.206 1.00 84.25 188 VAL A C 1
ATOM 1530 O O . VAL A 1 188 ? -21.421 32.517 7.108 1.00 84.25 188 VAL A O 1
ATOM 1533 N N . ILE A 1 189 ? -20.101 33.624 8.557 1.00 85.69 189 ILE A N 1
ATOM 1534 C CA . ILE A 1 189 ? -19.807 34.768 7.684 1.00 85.69 189 ILE A CA 1
ATOM 1535 C C . ILE A 1 189 ? -18.437 34.557 7.032 1.00 85.69 189 ILE A C 1
ATOM 1537 O O . ILE A 1 189 ? -17.412 34.500 7.711 1.00 85.69 189 ILE A O 1
ATOM 1541 N N . LEU A 1 190 ? -18.408 34.444 5.702 1.00 83.31 190 LEU A N 1
ATOM 1542 C CA . LEU A 1 190 ? -17.162 34.353 4.940 1.00 83.31 190 LEU A CA 1
ATOM 1543 C C . LEU A 1 190 ? -16.685 35.752 4.539 1.00 83.31 190 LEU A C 1
ATOM 1545 O O . LEU A 1 190 ? -17.377 36.461 3.814 1.00 83.31 190 LEU A O 1
ATOM 1549 N N . VAL A 1 191 ? -15.483 36.127 4.978 1.00 84.50 191 VAL A N 1
ATOM 1550 C CA . VAL A 1 191 ? -14.873 37.427 4.665 1.00 84.50 191 VAL A CA 1
ATOM 1551 C C . VAL A 1 191 ? -13.927 37.277 3.474 1.00 84.50 191 VAL A C 1
ATOM 1553 O O . VAL A 1 191 ? -12.818 36.753 3.609 1.00 84.50 191 VAL A O 1
ATOM 1556 N N . ASP A 1 192 ? -14.359 37.734 2.297 1.00 82.12 192 ASP A N 1
ATOM 1557 C CA . ASP A 1 192 ? -13.495 37.805 1.117 1.00 82.12 192 ASP A CA 1
ATOM 1558 C C . ASP A 1 192 ? -12.705 39.118 1.094 1.00 82.12 192 ASP A C 1
ATOM 1560 O O . ASP A 1 192 ? -13.240 40.190 0.825 1.00 82.12 192 ASP A O 1
ATOM 1564 N N . TRP A 1 193 ? -11.401 39.017 1.328 1.00 82.00 193 TRP A N 1
ATOM 1565 C CA . TRP A 1 193 ? -10.457 40.120 1.161 1.00 82.00 193 TRP A CA 1
ATOM 1566 C C . TRP A 1 193 ? -9.431 39.823 0.055 1.00 82.00 193 TRP A C 1
ATOM 1568 O O . TRP A 1 193 ? -8.348 40.407 0.019 1.00 82.00 193 TRP A O 1
ATOM 1578 N N . SER A 1 194 ? -9.765 38.923 -0.881 1.00 75.81 194 SER A N 1
ATOM 1579 C CA . SER A 1 194 ? -8.878 38.457 -1.955 1.00 75.81 194 SER A CA 1
ATOM 1580 C C . SER A 1 194 ? -8.303 39.594 -2.799 1.00 75.81 194 SER A C 1
ATOM 1582 O O . SER A 1 194 ? -7.157 39.506 -3.225 1.00 75.81 194 SER A O 1
ATOM 1584 N N . LYS A 1 195 ? -9.044 40.691 -3.003 1.00 77.75 195 LYS A N 1
ATOM 1585 C CA . LYS A 1 195 ? -8.532 41.899 -3.674 1.00 77.75 195 LYS A CA 1
ATOM 1586 C C . LYS A 1 195 ? -7.397 42.566 -2.890 1.00 77.75 195 LYS A C 1
ATOM 1588 O O . LYS A 1 195 ? -6.400 42.939 -3.493 1.00 77.75 195 LYS A O 1
ATOM 1593 N N . GLY A 1 196 ? -7.527 42.663 -1.566 1.00 74.38 196 GLY A N 1
ATOM 1594 C CA . GLY A 1 196 ? -6.487 43.191 -0.676 1.00 74.38 196 GLY A CA 1
ATOM 1595 C C . GLY A 1 196 ? -5.321 42.222 -0.446 1.00 74.38 196 GLY A C 1
ATOM 1596 O O . GLY A 1 196 ? -4.256 42.654 -0.007 1.00 74.38 196 GLY A O 1
ATOM 1597 N N . ALA A 1 197 ? -5.512 40.936 -0.758 1.00 73.25 197 ALA A N 1
ATOM 1598 C CA . ALA A 1 197 ? -4.498 39.886 -0.659 1.00 73.25 197 ALA A CA 1
ATOM 1599 C C . ALA A 1 197 ? -3.761 39.591 -1.986 1.00 73.25 197 ALA A C 1
ATOM 1601 O O . ALA A 1 197 ? -2.666 39.031 -1.966 1.00 73.25 197 ALA A O 1
ATOM 1602 N N . LYS A 1 198 ? -4.344 39.930 -3.147 1.00 66.56 198 LYS A N 1
ATOM 1603 C CA . LYS A 1 198 ? -3.753 39.706 -4.480 1.00 66.56 198 LYS A CA 1
ATOM 1604 C C . LYS A 1 198 ? -2.595 40.671 -4.719 1.00 66.56 198 LYS A C 1
ATOM 1606 O O . LYS A 1 198 ? -2.773 41.880 -4.608 1.00 66.56 198 LYS A O 1
ATOM 1611 N N . ASN A 1 199 ? -1.437 40.163 -5.152 1.00 59.28 199 ASN A N 1
ATOM 1612 C CA . ASN A 1 199 ? -0.419 41.031 -5.739 1.00 59.28 199 ASN A CA 1
ATOM 1613 C C . ASN A 1 199 ? 0.537 40.314 -6.712 1.00 59.28 199 ASN A C 1
ATOM 1615 O O . ASN A 1 199 ? 0.845 39.137 -6.532 1.00 59.28 199 ASN A O 1
ATOM 1619 N N . LYS A 1 200 ? 0.986 41.040 -7.749 1.00 53.34 200 LYS A N 1
ATOM 1620 C CA . LYS A 1 200 ? 1.703 40.524 -8.936 1.00 53.34 200 LYS A CA 1
ATOM 1621 C C . LYS A 1 200 ? 3.244 40.462 -8.802 1.00 53.34 200 LYS A C 1
ATOM 1623 O O . LYS A 1 200 ? 3.884 40.004 -9.741 1.00 53.34 200 LYS A O 1
ATOM 1628 N N . LEU A 1 201 ? 3.852 40.879 -7.680 1.00 53.09 201 LEU A N 1
ATOM 1629 C CA . LEU A 1 201 ? 5.320 40.875 -7.467 1.00 53.09 201 LEU A CA 1
ATOM 1630 C C . LEU A 1 201 ? 5.742 40.714 -5.984 1.00 53.09 201 LEU A C 1
ATOM 1632 O O . LEU A 1 201 ? 4.927 40.869 -5.076 1.00 53.09 201 LEU A O 1
ATOM 1636 N N . LEU A 1 202 ? 7.038 40.435 -5.744 1.00 50.09 202 LEU A N 1
ATOM 1637 C CA . LEU A 1 202 ? 7.678 40.162 -4.434 1.00 50.09 202 LEU A CA 1
ATOM 1638 C C . LEU A 1 202 ? 7.499 41.265 -3.361 1.00 50.09 202 LEU A C 1
ATOM 1640 O O . LEU A 1 202 ? 7.492 40.956 -2.171 1.00 50.09 202 LEU A O 1
ATOM 1644 N N . THR A 1 203 ? 7.284 42.527 -3.743 1.00 54.56 203 THR A N 1
ATOM 1645 C CA . THR A 1 203 ? 6.938 43.641 -2.828 1.00 54.56 203 THR A CA 1
ATOM 1646 C C . THR A 1 203 ? 5.505 43.563 -2.286 1.00 54.56 203 THR A C 1
ATOM 1648 O O . THR A 1 203 ? 5.166 44.220 -1.302 1.00 54.56 203 THR A O 1
ATOM 1651 N N . GLY A 1 204 ? 4.659 42.719 -2.875 1.00 60.97 204 GLY A N 1
ATOM 1652 C CA . GLY A 1 204 ? 3.238 42.637 -2.569 1.00 60.97 204 GLY A CA 1
ATOM 1653 C C . GLY A 1 204 ? 2.867 41.900 -1.283 1.00 60.97 204 GLY A C 1
ATOM 1654 O O . GLY A 1 204 ? 1.795 42.160 -0.742 1.00 60.97 204 GLY A O 1
ATOM 1655 N N . TYR A 1 205 ? 3.742 41.039 -0.746 1.00 68.75 205 TYR A N 1
ATOM 1656 C CA . TYR A 1 205 ? 3.481 40.358 0.530 1.00 68.75 205 TYR A CA 1
ATOM 1657 C C . TYR A 1 205 ? 3.465 41.340 1.708 1.00 68.75 205 TYR A C 1
ATOM 1659 O O . TYR A 1 205 ? 2.597 41.244 2.567 1.00 68.75 205 TYR A O 1
ATOM 1667 N N . ARG A 1 206 ? 4.376 42.329 1.727 1.00 71.50 206 ARG A N 1
ATOM 1668 C CA . ARG A 1 206 ? 4.400 43.371 2.773 1.00 71.50 206 ARG A CA 1
ATOM 1669 C C . ARG A 1 206 ? 3.123 44.208 2.759 1.00 71.50 206 ARG A C 1
ATOM 1671 O O . ARG A 1 206 ? 2.588 44.505 3.819 1.00 71.50 206 ARG A O 1
ATOM 1678 N N . GLN A 1 207 ? 2.607 44.523 1.570 1.00 78.62 207 GLN A N 1
ATOM 1679 C CA . GLN A 1 207 ? 1.335 45.230 1.435 1.00 78.62 207 GLN A CA 1
ATOM 1680 C C . GLN A 1 207 ? 0.155 44.367 1.900 1.00 78.62 207 GLN A C 1
ATOM 1682 O O . GLN A 1 207 ? -0.672 44.835 2.675 1.00 78.62 207 GLN A O 1
ATOM 1687 N N . ALA A 1 208 ? 0.086 43.104 1.469 1.00 79.88 208 ALA A N 1
ATOM 1688 C CA . ALA A 1 208 ? -0.969 42.185 1.893 1.00 79.88 208 ALA A CA 1
ATOM 1689 C C . ALA A 1 208 ? -0.952 41.957 3.416 1.00 79.88 208 ALA A C 1
ATOM 1691 O O . ALA A 1 208 ? -2.012 41.933 4.034 1.00 79.88 208 ALA A O 1
ATOM 1692 N N . ALA A 1 209 ? 0.235 41.860 4.024 1.00 80.75 209 ALA A N 1
ATOM 1693 C CA . ALA A 1 209 ? 0.412 41.801 5.472 1.00 80.75 209 ALA A CA 1
ATOM 1694 C C . ALA A 1 209 ? 0.011 43.113 6.166 1.00 80.75 209 ALA A C 1
ATOM 1696 O O . ALA A 1 209 ? -0.656 43.079 7.189 1.00 80.75 209 ALA A O 1
ATOM 1697 N N . GLY A 1 210 ? 0.333 44.279 5.602 1.00 82.75 210 GLY A N 1
ATOM 1698 C CA . GLY A 1 210 ? -0.142 45.565 6.129 1.00 82.75 210 GLY A CA 1
ATOM 1699 C C . GLY A 1 210 ? -1.671 45.690 6.099 1.00 82.75 210 GLY A C 1
ATOM 1700 O O . GLY A 1 210 ? -2.285 46.183 7.047 1.00 82.75 210 GLY A O 1
ATOM 1701 N N . ASN A 1 211 ? -2.303 45.170 5.044 1.00 87.69 211 ASN A N 1
ATOM 1702 C CA . ASN A 1 211 ? -3.754 45.195 4.870 1.00 87.69 211 ASN A CA 1
ATOM 1703 C C . ASN A 1 211 ? -4.502 44.355 5.922 1.00 87.69 211 ASN A C 1
ATOM 1705 O O . ASN A 1 211 ? -5.669 44.643 6.193 1.00 87.69 211 ASN A O 1
ATOM 1709 N N . THR A 1 212 ? -3.870 43.360 6.560 1.00 88.31 212 THR A N 1
ATOM 1710 C CA . THR A 1 212 ? -4.545 42.525 7.573 1.00 88.31 212 THR A CA 1
ATOM 1711 C C . THR A 1 212 ? -5.010 43.339 8.777 1.00 88.31 212 THR A C 1
ATOM 1713 O O . THR A 1 212 ? -6.018 42.988 9.386 1.00 88.31 212 THR A O 1
ATOM 1716 N N . ARG A 1 213 ? -4.329 44.447 9.108 1.00 88.25 213 ARG A N 1
ATOM 1717 C CA . ARG A 1 213 ? -4.747 45.364 10.180 1.00 88.25 213 ARG A CA 1
ATOM 1718 C C . ARG A 1 213 ? -6.081 46.033 9.857 1.00 88.25 213 ARG A C 1
ATOM 1720 O O . ARG A 1 213 ? -6.950 46.099 10.723 1.00 88.25 213 ARG A O 1
ATOM 1727 N N . LEU A 1 214 ? -6.247 46.492 8.615 1.00 90.00 214 LEU A N 1
ATOM 1728 C CA . LEU A 1 214 ? -7.486 47.111 8.142 1.00 90.00 214 LEU A CA 1
ATOM 1729 C C . LEU A 1 214 ? -8.626 46.089 8.101 1.00 90.00 214 LEU A C 1
ATOM 1731 O O . LEU A 1 214 ? -9.696 46.347 8.643 1.00 90.00 214 LEU A O 1
ATOM 1735 N N . VAL A 1 215 ? -8.373 44.911 7.522 1.00 90.62 215 VAL A N 1
ATOM 1736 C CA . VAL A 1 215 ? -9.364 43.825 7.461 1.00 90.62 215 VAL A CA 1
ATOM 1737 C C . VAL A 1 215 ? -9.785 43.403 8.871 1.00 90.62 215 VAL A C 1
ATOM 1739 O O . VAL A 1 215 ? -10.975 43.276 9.143 1.00 90.62 215 VAL A O 1
ATOM 1742 N N . GLY A 1 216 ? -8.832 43.252 9.795 1.00 90.81 216 GLY A N 1
ATOM 1743 C CA . GLY A 1 216 ? -9.119 42.940 11.194 1.00 90.81 216 GLY A CA 1
ATOM 1744 C C . GLY A 1 216 ? -9.989 44.000 11.876 1.00 90.81 216 GLY A C 1
ATOM 1745 O O . GLY A 1 216 ? -10.956 43.652 12.549 1.00 90.81 216 GLY A O 1
ATOM 1746 N N . ALA A 1 217 ? -9.704 45.288 11.658 1.00 90.69 217 ALA A N 1
ATOM 1747 C CA . ALA A 1 217 ? -10.524 46.381 12.183 1.00 90.69 217 ALA A CA 1
ATOM 1748 C C . ALA A 1 217 ? -11.961 46.354 11.628 1.00 90.69 217 ALA A C 1
ATOM 1750 O O . ALA A 1 217 ? -12.912 46.513 12.386 1.00 90.69 217 ALA A O 1
ATOM 1751 N N . GLN A 1 218 ? -12.133 46.097 10.328 1.00 92.56 218 GLN A N 1
ATOM 1752 C CA . GLN A 1 218 ? -13.455 46.005 9.697 1.00 92.56 218 GLN A CA 1
ATOM 1753 C C . GLN A 1 218 ? -14.267 44.814 10.217 1.00 92.56 218 GLN A C 1
ATOM 1755 O O . GLN A 1 218 ? -15.462 44.943 10.473 1.00 92.56 218 GLN A O 1
ATOM 1760 N N . VAL A 1 219 ? -13.623 43.661 10.418 1.00 92.56 219 VAL A N 1
ATOM 1761 C CA . VAL A 1 219 ? -14.274 42.481 11.006 1.00 92.56 219 VAL A CA 1
ATOM 1762 C C . VAL A 1 219 ? -14.676 42.742 12.459 1.00 92.56 219 VAL A C 1
ATOM 1764 O O . VAL A 1 219 ? -15.787 42.393 12.854 1.00 92.56 219 VAL A O 1
ATOM 1767 N N . ALA A 1 220 ? -13.814 43.389 13.249 1.00 91.81 220 ALA A N 1
ATOM 1768 C CA . ALA A 1 220 ? -14.146 43.807 14.611 1.00 91.81 220 ALA A CA 1
ATOM 1769 C C . ALA A 1 220 ? -15.354 44.751 14.638 1.00 91.81 220 ALA A C 1
ATOM 1771 O O . ALA A 1 220 ? -16.258 44.574 15.452 1.00 91.81 220 ALA A O 1
ATOM 1772 N N . GLU A 1 221 ? -15.396 45.719 13.727 1.00 91.69 221 GLU A N 1
ATOM 1773 C CA . GLU A 1 221 ? -16.483 46.691 13.657 1.00 91.69 221 GLU A CA 1
ATOM 1774 C C . GLU A 1 221 ? -17.810 46.051 13.240 1.00 91.69 221 GLU A C 1
ATOM 1776 O O . GLU A 1 221 ? -18.850 46.378 13.807 1.00 91.69 221 GLU A O 1
ATOM 1781 N N . LEU A 1 222 ? -17.779 45.071 12.331 1.00 89.75 222 LEU A N 1
ATOM 1782 C CA . LEU A 1 222 ? -18.952 44.264 11.999 1.00 89.75 222 LEU A CA 1
ATOM 1783 C C . LEU A 1 222 ? -19.484 43.515 13.229 1.00 89.75 222 LEU A C 1
ATOM 1785 O O . LEU A 1 222 ? -20.679 43.562 13.504 1.00 89.75 222 LEU A O 1
ATOM 1789 N N . ILE A 1 223 ? -18.613 42.844 13.989 1.00 88.75 223 ILE A N 1
ATOM 1790 C CA . ILE A 1 223 ? -19.015 42.126 15.212 1.00 88.75 223 ILE A CA 1
ATOM 1791 C C . ILE A 1 223 ? -19.605 43.103 16.230 1.00 88.75 223 ILE A C 1
ATOM 1793 O O . ILE A 1 223 ? -20.654 42.833 16.813 1.00 88.75 223 ILE A O 1
ATOM 1797 N N . ARG A 1 224 ? -18.968 44.265 16.406 1.00 87.38 224 ARG A N 1
ATOM 1798 C CA . ARG A 1 224 ? -19.457 45.326 17.287 1.00 87.38 224 ARG A CA 1
ATOM 1799 C C . ARG A 1 224 ? -20.852 45.787 16.868 1.00 87.38 224 ARG A C 1
ATOM 1801 O O . ARG A 1 224 ? -21.737 45.811 17.712 1.00 87.38 224 ARG A O 1
ATOM 1808 N N . PHE A 1 225 ? -21.045 46.098 15.585 1.00 88.62 225 PHE A N 1
ATOM 1809 C CA . PHE A 1 225 ? -22.326 46.512 15.009 1.00 88.62 225 PHE A CA 1
ATOM 1810 C C . PHE A 1 225 ? -23.422 45.469 15.243 1.00 88.62 225 PHE A C 1
ATOM 1812 O O . PHE A 1 225 ? -24.520 45.823 15.669 1.00 88.62 225 PHE A O 1
ATOM 1819 N N . LEU A 1 226 ? -23.118 44.186 15.020 1.00 85.38 226 LEU A N 1
ATOM 1820 C CA . LEU A 1 226 ? -24.058 43.091 15.260 1.00 85.38 226 LEU A CA 1
ATOM 1821 C C . LEU A 1 226 ? -24.476 43.023 16.734 1.00 85.38 226 LEU A C 1
ATOM 1823 O O . LEU A 1 226 ? -25.664 42.931 17.011 1.00 85.38 226 LEU A O 1
ATOM 1827 N N . ILE A 1 227 ? -23.528 43.134 17.671 1.00 84.94 227 ILE A N 1
ATOM 1828 C CA . ILE A 1 227 ? -23.822 43.111 19.114 1.00 84.94 227 ILE A CA 1
ATOM 1829 C C . ILE A 1 227 ? -24.645 44.336 19.527 1.00 84.94 227 ILE A C 1
ATOM 1831 O O . ILE A 1 227 ? -25.630 44.201 20.253 1.00 84.94 227 ILE A O 1
ATOM 1835 N N . THR A 1 228 ? -24.263 45.534 19.073 1.00 82.69 228 THR A N 1
ATOM 1836 C CA . THR A 1 228 ? -24.937 46.774 19.480 1.00 82.69 228 THR A CA 1
ATOM 1837 C C . THR A 1 228 ? -26.347 46.887 18.914 1.00 82.69 228 THR A C 1
ATOM 1839 O O . THR A 1 228 ? -27.232 47.381 19.605 1.00 82.69 228 THR A O 1
ATOM 1842 N N . ASN A 1 229 ? -26.585 46.398 17.694 1.00 81.19 229 ASN A N 1
ATOM 1843 C CA . ASN A 1 229 ? -27.899 46.487 17.051 1.00 81.19 229 ASN A CA 1
ATOM 1844 C C . ASN A 1 229 ? -28.902 45.442 17.530 1.00 81.19 229 ASN A C 1
ATOM 1846 O O . ASN A 1 229 ? -30.097 45.616 17.322 1.00 81.19 229 ASN A O 1
ATOM 1850 N N . THR A 1 230 ? -28.449 44.378 18.189 1.00 74.56 230 THR A N 1
ATOM 1851 C CA . THR A 1 230 ? -29.336 43.409 18.846 1.00 74.56 230 THR A CA 1
ATOM 1852 C C . THR A 1 230 ? -29.560 43.737 20.327 1.00 74.56 230 THR A C 1
ATOM 1854 O O . THR A 1 230 ? -29.886 42.838 21.098 1.00 74.56 230 THR A O 1
ATOM 1857 N N . SER A 1 231 ? -29.314 44.987 20.756 1.00 63.31 231 SER A N 1
ATOM 1858 C CA . SER A 1 231 ? -29.361 45.427 22.167 1.00 63.31 231 SER A CA 1
ATOM 1859 C C . SER A 1 231 ? -28.500 44.565 23.104 1.00 63.31 231 SER A C 1
ATOM 1861 O O . SER A 1 231 ? -28.819 44.356 24.274 1.00 63.31 231 SER A O 1
ATOM 1863 N N . GLY A 1 232 ? -27.406 44.022 22.571 1.00 68.12 232 GLY A N 1
ATOM 1864 C CA . GLY A 1 232 ? -26.552 43.062 23.247 1.00 68.12 232 GLY A CA 1
ATOM 1865 C C . GLY A 1 232 ? -25.548 43.704 24.202 1.00 68.12 232 GLY A C 1
ATOM 1866 O O . GLY A 1 232 ? -24.985 44.760 23.915 1.00 68.12 232 GLY A O 1
ATOM 1867 N N . SER A 1 233 ? -25.253 43.036 25.323 1.00 78.25 233 SER A N 1
ATOM 1868 C CA . SER A 1 233 ? -24.151 43.448 26.200 1.00 78.25 233 SER A CA 1
ATOM 1869 C C . SER A 1 233 ? -22.788 43.100 25.571 1.00 78.25 233 SER A C 1
ATOM 1871 O O . SER A 1 233 ? -22.686 42.113 24.833 1.00 78.25 233 SER A O 1
ATOM 1873 N N . PRO A 1 234 ? -21.703 43.837 25.893 1.00 76.31 234 PRO A N 1
ATOM 1874 C CA . PRO A 1 234 ? -20.347 43.533 25.410 1.00 76.31 234 PRO A CA 1
ATOM 1875 C C . PRO A 1 234 ? -19.885 42.089 25.677 1.00 76.31 234 PRO A C 1
ATOM 1877 O O . PRO A 1 234 ? -19.014 41.573 24.975 1.00 76.31 234 PRO A O 1
ATOM 1880 N N . GLY A 1 235 ? -20.489 41.416 26.664 1.00 77.31 235 GLY A N 1
ATOM 1881 C CA . GLY A 1 235 ? -20.230 40.016 26.992 1.00 77.31 235 GLY A CA 1
ATOM 1882 C C . GLY A 1 235 ? -20.619 39.027 25.888 1.00 77.31 235 GLY A C 1
ATOM 1883 O O . GLY A 1 235 ? -19.995 37.974 25.798 1.00 77.31 235 GLY A O 1
ATOM 1884 N N . LEU A 1 236 ? -21.563 39.369 25.001 1.00 84.19 236 LEU A N 1
ATOM 1885 C CA . LEU A 1 236 ? -21.971 38.511 23.875 1.00 84.19 236 LEU A CA 1
ATOM 1886 C C . LEU A 1 236 ? -20.869 38.301 22.833 1.00 84.19 236 LEU A C 1
ATOM 1888 O O . LEU A 1 236 ? -20.951 37.364 22.038 1.00 84.19 236 LEU A O 1
ATOM 1892 N N . ALA A 1 237 ? -19.808 39.112 22.863 1.00 84.25 237 ALA A N 1
ATOM 1893 C CA . ALA A 1 237 ? -18.621 38.892 22.043 1.00 84.25 237 ALA A CA 1
ATOM 1894 C C . ALA A 1 237 ? -18.012 37.492 22.257 1.00 84.25 237 ALA A C 1
ATOM 1896 O O . ALA A 1 237 ? -17.399 36.946 21.339 1.00 84.25 237 ALA A O 1
ATOM 1897 N N . ASN A 1 238 ? -18.242 36.864 23.419 1.00 84.62 238 ASN A N 1
ATOM 1898 C CA . ASN A 1 238 ? -17.775 35.510 23.709 1.00 84.62 238 ASN A CA 1
ATOM 1899 C C . ASN A 1 238 ? -18.432 34.414 22.843 1.00 84.62 238 ASN A C 1
ATOM 1901 O O . ASN A 1 238 ? -17.924 33.296 22.803 1.00 84.62 238 ASN A O 1
ATOM 1905 N N . ARG A 1 239 ? -19.526 34.722 22.133 1.00 84.88 239 ARG A N 1
ATOM 1906 C CA . ARG A 1 239 ? -20.199 33.805 21.197 1.00 84.88 239 ARG A CA 1
ATOM 1907 C C . ARG A 1 239 ? -19.653 33.885 19.772 1.00 84.88 239 ARG A C 1
ATOM 1909 O O . ARG A 1 239 ? -20.054 33.101 18.922 1.00 84.88 239 ARG A O 1
ATOM 1916 N N . PHE A 1 240 ? -18.757 34.832 19.499 1.00 87.38 240 PHE A N 1
ATOM 1917 C CA . PHE A 1 240 ? -18.140 34.991 18.188 1.00 87.38 240 PHE A CA 1
ATOM 1918 C C . PHE A 1 240 ? -16.790 34.276 18.134 1.00 87.38 240 PHE A C 1
ATOM 1920 O O . PHE A 1 240 ? -15.935 34.444 19.013 1.00 87.38 240 PHE A O 1
ATOM 1927 N N . TYR A 1 241 ? -16.590 33.522 17.053 1.00 88.12 241 TYR A N 1
ATOM 1928 C CA . TYR A 1 241 ? -15.355 32.802 16.758 1.00 88.12 241 TYR A CA 1
ATOM 1929 C C . TYR A 1 241 ? -14.780 33.285 15.430 1.00 88.12 241 TYR A C 1
ATOM 1931 O O . TYR A 1 241 ? -15.486 33.331 14.423 1.00 88.12 241 TYR A O 1
ATOM 1939 N N . ILE A 1 242 ? -13.490 33.624 15.413 1.00 88.69 242 ILE A N 1
ATOM 1940 C CA . ILE A 1 242 ? -12.802 34.023 14.180 1.00 88.69 242 ILE A CA 1
ATOM 1941 C C . ILE A 1 242 ? -11.774 32.954 13.814 1.00 88.69 242 ILE A C 1
ATOM 1943 O O . ILE A 1 242 ? -10.863 32.649 14.587 1.00 88.69 242 ILE A O 1
ATOM 1947 N N . VAL A 1 243 ? -11.918 32.388 12.616 1.00 85.75 243 VAL A N 1
ATOM 1948 C CA . VAL A 1 243 ? -10.985 31.406 12.051 1.00 85.75 243 VAL A CA 1
ATOM 1949 C C . VAL A 1 243 ? -10.192 32.080 10.940 1.00 85.75 243 VAL A C 1
ATOM 1951 O O . VAL A 1 243 ? -10.752 32.475 9.919 1.00 85.75 243 VAL A O 1
ATOM 1954 N N . GLY A 1 244 ? -8.883 32.208 11.135 1.00 82.88 244 GLY A N 1
ATOM 1955 C CA . GLY A 1 244 ? -7.983 32.822 10.166 1.00 82.88 244 GLY A CA 1
ATOM 1956 C C . GLY A 1 244 ? -6.876 31.861 9.755 1.00 82.88 244 GLY A C 1
ATOM 1957 O O . GLY A 1 244 ? -6.398 31.084 10.566 1.00 82.88 244 GLY A O 1
ATOM 1958 N N . PHE A 1 245 ? -6.456 31.908 8.492 1.00 79.75 245 PHE A N 1
ATOM 1959 C CA . PHE A 1 245 ? -5.350 31.102 7.969 1.00 79.75 245 PHE A CA 1
ATOM 1960 C C . PHE A 1 245 ? -4.284 32.011 7.357 1.00 79.75 245 PHE A C 1
ATOM 1962 O O . PHE A 1 245 ? -4.618 32.875 6.540 1.00 79.75 245 PHE A O 1
ATOM 1969 N N . SER A 1 246 ? -3.011 31.808 7.718 1.00 80.69 246 SER A N 1
ATOM 1970 C CA . SER A 1 246 ? -1.885 32.627 7.240 1.00 80.69 246 SER A CA 1
ATOM 1971 C C . SER A 1 246 ? -2.118 34.123 7.524 1.00 80.69 246 SER A C 1
ATOM 1973 O O . SER A 1 246 ? -2.472 34.473 8.645 1.00 80.69 246 SER A O 1
ATOM 1975 N N . LEU A 1 247 ? -2.017 35.022 6.537 1.00 78.94 247 LEU A N 1
ATOM 1976 C CA . LEU A 1 247 ? -2.367 36.445 6.708 1.00 78.94 247 LEU A CA 1
ATOM 1977 C C . LEU A 1 247 ? -3.795 36.668 7.263 1.00 78.94 247 LEU A C 1
ATOM 1979 O O . LEU A 1 247 ? -4.048 37.642 7.967 1.00 78.94 247 LEU A O 1
ATOM 1983 N N . GLY A 1 248 ? -4.733 35.746 7.017 1.00 81.69 248 GLY A N 1
ATOM 1984 C CA . GLY A 1 248 ? -6.064 35.791 7.631 1.00 81.69 248 GLY A CA 1
ATOM 1985 C C . GLY A 1 248 ? -6.048 35.569 9.149 1.00 81.69 248 GLY A C 1
ATOM 1986 O O . GLY A 1 248 ? -6.901 36.109 9.847 1.00 81.69 248 GLY A O 1
ATOM 1987 N N . ALA A 1 249 ? -5.077 34.818 9.679 1.00 82.56 249 ALA A N 1
ATOM 1988 C CA . ALA A 1 249 ? -4.887 34.655 11.121 1.00 82.56 249 ALA A CA 1
ATOM 1989 C C . ALA A 1 249 ? -4.375 35.945 11.767 1.00 82.56 249 ALA A C 1
ATOM 1991 O O . ALA A 1 249 ? -4.893 36.362 12.801 1.00 82.56 249 ALA A O 1
ATOM 1992 N N . GLN A 1 250 ? -3.453 36.649 11.101 1.00 83.50 250 GLN A N 1
ATOM 1993 C CA . GLN A 1 250 ? -3.036 37.987 11.530 1.00 83.50 250 GLN A CA 1
ATOM 1994 C C . GLN A 1 250 ? -4.224 38.958 11.565 1.00 83.50 250 GLN A C 1
ATOM 1996 O O . GLN A 1 250 ? -4.384 39.695 12.536 1.00 83.50 250 GLN A O 1
ATOM 2001 N N . ALA A 1 251 ? -5.101 38.930 10.553 1.00 87.81 251 ALA A N 1
ATOM 2002 C CA . ALA A 1 251 ? -6.325 39.735 10.552 1.00 87.81 251 ALA A CA 1
ATOM 2003 C C . ALA A 1 251 ? -7.260 39.381 11.725 1.00 87.81 251 ALA A C 1
ATOM 2005 O O . ALA A 1 251 ? -7.781 40.279 12.385 1.00 87.81 251 ALA A O 1
ATOM 2006 N N . ALA A 1 252 ? -7.424 38.090 12.033 1.00 88.50 252 ALA A N 1
ATOM 2007 C CA . ALA A 1 252 ? -8.207 37.631 13.181 1.00 88.50 252 ALA A CA 1
ATOM 2008 C C . ALA A 1 252 ? -7.622 38.112 14.522 1.00 88.50 252 ALA A C 1
ATOM 2010 O O . ALA A 1 252 ? -8.363 38.575 15.391 1.00 88.50 252 ALA A O 1
ATOM 2011 N N . GLY A 1 253 ? -6.294 38.068 14.670 1.00 86.44 253 GLY A N 1
ATOM 2012 C CA . GLY A 1 253 ? -5.588 38.599 15.837 1.00 86.44 253 GLY A CA 1
ATOM 2013 C C . GLY A 1 253 ? -5.804 40.104 16.018 1.00 86.44 253 GLY A C 1
ATOM 2014 O O . GLY A 1 253 ? -6.142 40.553 17.116 1.00 86.44 253 GLY A O 1
ATOM 2015 N N . TYR A 1 254 ? -5.698 40.882 14.934 1.00 90.88 254 TYR A N 1
ATOM 2016 C CA . TYR A 1 254 ? -6.018 42.309 14.969 1.00 90.88 254 TYR A CA 1
ATOM 2017 C C . TYR A 1 254 ? -7.481 42.552 15.352 1.00 90.88 254 TYR A C 1
ATOM 2019 O O . TYR A 1 254 ? -7.728 43.368 16.235 1.00 90.88 254 TYR A O 1
ATOM 2027 N N . ALA A 1 255 ? -8.437 41.816 14.774 1.00 91.06 255 ALA A N 1
ATOM 2028 C CA . ALA A 1 255 ? -9.854 41.945 15.123 1.00 91.06 255 ALA A CA 1
ATOM 2029 C C . ALA A 1 255 ? -10.106 41.726 16.626 1.00 91.06 255 ALA A C 1
ATOM 2031 O O . ALA A 1 255 ? -10.780 42.528 17.275 1.00 91.06 255 ALA A O 1
ATOM 2032 N N . GLY A 1 256 ? -9.498 40.687 17.207 1.00 89.50 256 GLY A N 1
ATOM 2033 C CA . GLY A 1 256 ? -9.574 40.432 18.646 1.00 89.50 256 GLY A CA 1
ATOM 2034 C C . GLY A 1 256 ? -8.959 41.544 19.496 1.00 89.50 256 GLY A C 1
ATOM 2035 O O . GLY A 1 256 ? -9.537 41.929 20.511 1.00 89.50 256 GLY A O 1
ATOM 2036 N N . SER A 1 257 ? -7.819 42.098 19.076 1.00 89.50 257 SER A N 1
ATOM 2037 C CA . SER A 1 257 ? -7.181 43.234 19.754 1.00 89.50 257 SER A CA 1
ATOM 2038 C C . SER A 1 257 ? -8.057 44.494 19.721 1.00 89.50 257 SER A C 1
ATOM 2040 O O . SER A 1 257 ? -8.238 45.130 20.761 1.00 89.50 257 SER A O 1
ATOM 2042 N N . TYR A 1 258 ? -8.661 44.809 18.569 1.00 91.44 258 TYR A N 1
ATOM 2043 C CA . TYR A 1 258 ? -9.585 45.937 18.410 1.00 91.44 258 TYR A CA 1
ATOM 2044 C C . TYR A 1 258 ? -10.827 45.800 19.302 1.00 91.44 258 TYR A C 1
ATOM 2046 O O . TYR A 1 258 ? -11.187 46.752 19.994 1.00 91.44 258 TYR A O 1
ATOM 2054 N N . LEU A 1 259 ? -11.450 44.617 19.345 1.00 88.44 259 LEU A N 1
ATOM 2055 C CA . LEU A 1 259 ? -12.603 44.351 20.215 1.00 88.44 259 LEU A CA 1
ATOM 2056 C C . LEU A 1 259 ? -12.232 44.428 21.701 1.00 88.44 259 LEU A C 1
ATOM 2058 O O . LEU A 1 259 ? -12.954 45.042 22.489 1.00 88.44 259 LEU A O 1
ATOM 2062 N N . ARG A 1 260 ? -11.066 43.890 22.083 1.00 88.50 260 ARG A N 1
ATOM 2063 C CA . ARG A 1 260 ? -10.576 43.945 23.467 1.00 88.50 260 ARG A CA 1
ATOM 2064 C C . ARG A 1 260 ? -10.367 45.380 23.943 1.00 88.50 260 ARG A C 1
ATOM 2066 O O . ARG A 1 260 ? -10.715 45.689 25.079 1.00 88.50 260 ARG A O 1
ATOM 2073 N N . ALA A 1 261 ? -9.866 46.266 23.081 1.00 87.94 261 ALA A N 1
ATOM 2074 C CA . ALA A 1 261 ? -9.740 47.694 23.387 1.00 87.94 261 ALA A CA 1
ATOM 2075 C C . ALA A 1 261 ? -11.097 48.394 23.624 1.00 87.94 261 ALA A C 1
ATOM 2077 O O . ALA A 1 261 ? -11.135 49.488 24.179 1.00 87.94 261 ALA A O 1
ATOM 2078 N N . LYS A 1 262 ? -12.214 47.768 23.229 1.00 85.06 262 LYS A N 1
ATOM 2079 C CA . LYS A 1 262 ? -13.593 48.229 23.461 1.00 85.06 262 LYS A CA 1
ATOM 2080 C C . LYS A 1 262 ? -14.314 47.443 24.565 1.00 85.06 262 LYS A C 1
ATOM 2082 O O . LYS A 1 262 ? -15.535 47.501 24.655 1.00 85.06 262 LYS A O 1
ATOM 2087 N N . GLY A 1 263 ? -13.580 46.692 25.391 1.00 84.38 263 GLY A N 1
ATOM 2088 C CA . GLY A 1 263 ? -14.152 45.898 26.484 1.00 84.38 263 GLY A CA 1
ATOM 2089 C C . GLY A 1 263 ? -14.873 44.619 26.037 1.00 84.38 263 GLY A C 1
ATOM 2090 O O . GLY A 1 263 ? -15.554 43.993 26.842 1.00 84.38 263 GLY A O 1
ATOM 2091 N N . MET A 1 264 ? -14.727 44.208 24.773 1.00 86.06 264 MET A N 1
ATOM 2092 C CA . MET A 1 264 ? -15.344 43.002 24.214 1.00 86.06 264 MET A CA 1
ATOM 2093 C C . MET A 1 264 ? -14.304 41.884 24.084 1.00 86.06 264 MET A C 1
ATOM 2095 O O . MET A 1 264 ? -13.262 42.063 23.455 1.00 86.06 264 MET A O 1
ATOM 2099 N N . LYS A 1 265 ? -14.578 40.706 24.655 1.00 86.81 265 LYS A N 1
ATOM 2100 C CA . LYS A 1 265 ? -13.685 39.541 24.563 1.00 86.81 265 LYS A CA 1
ATOM 2101 C C . LYS A 1 265 ? -14.300 38.476 23.660 1.00 86.81 265 LYS A C 1
ATOM 2103 O O . LYS A 1 265 ? -15.351 37.935 23.984 1.00 86.81 265 LYS A O 1
ATOM 2108 N N . LEU A 1 266 ? -13.621 38.166 22.555 1.00 84.19 266 LEU A N 1
ATOM 2109 C CA . LEU A 1 266 ? -14.002 37.062 21.672 1.00 84.19 266 LEU A CA 1
ATOM 2110 C C . LEU A 1 266 ? -13.927 35.717 22.395 1.00 84.19 266 LEU A C 1
ATOM 2112 O O . LEU A 1 266 ? -13.046 35.510 23.233 1.00 84.19 266 LEU A O 1
ATOM 2116 N N . GLY A 1 267 ? -14.816 34.796 22.024 1.00 75.25 267 GLY A N 1
ATOM 2117 C CA . GLY A 1 267 ? -14.825 33.447 22.587 1.00 75.25 267 GLY A CA 1
ATOM 2118 C C . GLY A 1 267 ? -13.603 32.648 22.166 1.00 75.25 267 GLY A C 1
ATOM 2119 O O . GLY A 1 267 ? -13.000 31.953 22.979 1.00 75.25 267 GLY A O 1
ATOM 2120 N N . ARG A 1 268 ? -13.216 32.780 20.891 1.00 80.00 268 ARG A N 1
ATOM 2121 C CA . ARG A 1 268 ? -12.126 32.002 20.304 1.00 80.00 268 ARG A CA 1
ATOM 2122 C C . ARG A 1 268 ? -11.535 32.663 19.062 1.00 80.00 268 ARG A C 1
ATOM 2124 O O . ARG A 1 268 ? -12.261 33.141 18.191 1.00 80.00 268 ARG A O 1
ATOM 2131 N N . ILE A 1 269 ? -10.209 32.604 18.949 1.00 73.81 269 ILE A N 1
ATOM 2132 C CA . ILE A 1 269 ? -9.463 32.886 17.716 1.00 73.81 269 ILE A CA 1
ATOM 2133 C C . ILE A 1 269 ? -8.682 31.626 17.370 1.00 73.81 269 ILE A C 1
ATOM 2135 O O . ILE A 1 269 ? -7.998 31.077 18.230 1.00 73.81 269 ILE A O 1
ATOM 2139 N N . THR A 1 270 ? -8.804 31.150 16.132 1.00 75.62 270 THR A N 1
ATOM 2140 C CA . THR A 1 270 ? -8.118 29.929 15.694 1.00 75.62 270 THR A CA 1
ATOM 2141 C C . THR A 1 270 ? -7.216 30.186 14.498 1.00 75.62 270 THR A C 1
ATOM 2143 O O . THR A 1 270 ? -7.663 30.750 13.499 1.00 75.62 270 THR A O 1
ATOM 2146 N N . GLU A 1 271 ? -5.974 29.705 14.595 1.00 73.00 271 GLU A N 1
ATOM 2147 C CA . GLU A 1 271 ? -4.938 29.816 13.568 1.00 73.00 271 GLU A CA 1
ATOM 2148 C C . GLU A 1 271 ? -4.365 28.433 13.192 1.00 73.00 271 GLU A C 1
ATOM 2150 O O . GLU A 1 271 ? -3.638 27.822 13.976 1.00 73.00 271 GLU A O 1
ATOM 2155 N N . PRO A 1 272 ? -4.634 27.922 11.979 1.00 59.16 272 PRO A N 1
ATOM 2156 C CA . PRO A 1 272 ? -3.913 26.789 11.415 1.00 59.16 272 PRO A CA 1
ATOM 2157 C C . PRO A 1 272 ? -2.600 27.292 10.777 1.00 59.16 272 PRO A C 1
ATOM 2159 O O . PRO A 1 272 ? -2.629 27.835 9.674 1.00 59.16 272 PRO A O 1
ATOM 2162 N N . MET A 1 273 ? -1.445 27.126 11.432 1.00 46.06 273 MET A N 1
ATOM 2163 C CA . MET A 1 273 ? -0.143 27.593 10.909 1.00 46.06 273 MET A CA 1
ATOM 2164 C C . MET A 1 273 ? 0.732 26.439 10.384 1.00 46.06 273 MET A C 1
ATOM 2166 O O . MET A 1 273 ? 0.815 25.386 11.012 1.00 46.06 273 MET A O 1
ATOM 2170 N N . ASN A 1 274 ? 1.423 26.634 9.251 1.00 45.53 274 ASN A N 1
ATOM 2171 C CA . ASN A 1 274 ? 2.552 25.791 8.824 1.00 45.53 274 ASN A CA 1
ATOM 2172 C C . ASN A 1 274 ? 3.551 26.616 7.983 1.00 45.53 274 ASN A C 1
ATOM 2174 O O . ASN A 1 274 ? 3.133 27.432 7.173 1.00 45.53 274 ASN A O 1
ATOM 2178 N N . ILE A 1 275 ? 4.860 26.430 8.186 1.00 41.56 275 ILE A N 1
ATOM 2179 C CA . ILE A 1 275 ? 5.940 27.337 7.742 1.00 41.56 275 ILE A CA 1
ATOM 2180 C C . ILE A 1 275 ? 6.531 26.947 6.360 1.00 41.56 275 ILE A C 1
ATOM 2182 O O . ILE A 1 275 ? 7.229 27.746 5.738 1.00 41.56 275 ILE A O 1
ATOM 2186 N N . ALA A 1 276 ? 6.223 25.764 5.806 1.00 35.88 276 ALA A N 1
ATOM 2187 C CA . ALA A 1 276 ? 6.794 25.288 4.530 1.00 35.88 276 ALA A CA 1
ATOM 2188 C C . ALA A 1 276 ? 5.816 25.367 3.333 1.00 35.88 276 ALA A C 1
ATOM 2190 O O . ALA A 1 276 ? 4.680 24.904 3.422 1.00 35.88 276 ALA A O 1
ATOM 2191 N N . LYS A 1 277 ? 6.266 25.880 2.169 1.00 40.97 277 LYS A N 1
ATOM 2192 C CA . LYS A 1 277 ? 5.438 26.153 0.962 1.00 40.97 277 LYS A CA 1
ATOM 2193 C C . LYS A 1 277 ? 4.575 24.977 0.454 1.00 40.97 277 LYS A C 1
ATOM 2195 O O . LYS A 1 277 ? 3.499 25.236 -0.075 1.00 40.97 277 LYS A O 1
ATOM 2200 N N . CYS A 1 278 ? 4.999 23.719 0.617 1.00 42.12 278 CYS A N 1
ATOM 2201 C CA . CYS A 1 278 ? 4.226 22.542 0.176 1.00 42.12 278 CYS A CA 1
ATOM 2202 C C . CYS A 1 278 ? 3.234 22.018 1.232 1.00 42.12 278 CYS A C 1
ATOM 2204 O O . CYS A 1 278 ? 2.208 21.445 0.867 1.00 42.12 278 CYS A O 1
ATOM 2206 N N . ASP A 1 279 ? 3.488 22.259 2.524 1.00 53.81 279 ASP A N 1
ATOM 2207 C CA . ASP A 1 279 ? 2.626 21.801 3.625 1.00 53.81 279 ASP A CA 1
ATOM 2208 C C . ASP A 1 279 ? 1.751 22.913 4.227 1.00 53.81 279 ASP A C 1
ATOM 2210 O O . ASP A 1 279 ? 0.830 22.626 4.998 1.00 53.81 279 ASP A O 1
ATOM 2214 N N . HIS A 1 280 ? 1.965 24.170 3.820 1.00 57.62 280 HIS A N 1
ATOM 2215 C CA . HIS A 1 280 ? 1.189 25.344 4.230 1.00 57.62 280 HIS A CA 1
ATOM 2216 C C . HIS A 1 280 ? -0.325 25.102 4.069 1.00 57.62 280 HIS A C 1
ATOM 2218 O O . HIS A 1 280 ? -1.103 25.365 4.980 1.00 57.62 280 HIS A O 1
ATOM 2224 N N . MET A 1 281 ? -0.753 24.474 2.965 1.00 64.19 281 MET A N 1
ATOM 2225 C CA . MET A 1 281 ? -2.169 24.185 2.675 1.00 64.19 281 MET A CA 1
ATOM 2226 C C . MET A 1 281 ? -2.758 22.960 3.399 1.00 64.19 281 MET A C 1
ATOM 2228 O O . MET A 1 281 ? -3.950 22.682 3.240 1.00 64.19 281 MET A O 1
ATOM 2232 N N . ARG A 1 282 ? -1.977 22.212 4.192 1.00 71.00 282 ARG A N 1
ATOM 2233 C CA . ARG A 1 282 ? -2.507 21.062 4.950 1.00 71.00 282 ARG A CA 1
ATOM 2234 C C . ARG A 1 282 ? -3.251 21.481 6.214 1.00 71.00 282 ARG A C 1
ATOM 2236 O O . ARG A 1 282 ? -4.219 20.821 6.580 1.00 71.00 282 ARG A O 1
ATOM 2243 N N . ALA A 1 283 ? -2.860 22.589 6.841 1.00 75.12 283 ALA A N 1
ATOM 2244 C CA . ALA A 1 283 ? -3.439 23.014 8.113 1.00 75.12 283 ALA A CA 1
ATOM 2245 C C . ALA A 1 283 ? -4.967 23.263 8.040 1.00 75.12 283 ALA A C 1
ATOM 2247 O O . ALA A 1 283 ? -5.686 22.729 8.889 1.00 75.12 283 ALA A O 1
ATOM 2248 N N . PRO A 1 284 ? -5.518 23.923 6.995 1.00 76.06 284 PRO A N 1
ATOM 2249 C CA . PRO A 1 284 ? -6.968 24.023 6.821 1.00 76.06 284 PRO A CA 1
ATOM 2250 C C . PRO A 1 284 ? -7.649 22.661 6.645 1.00 76.06 284 PRO A C 1
ATOM 2252 O O . PRO A 1 284 ? -8.741 22.456 7.164 1.00 76.06 284 PRO A O 1
ATOM 2255 N N . ARG A 1 285 ? -7.011 21.704 5.952 1.00 78.38 285 ARG A N 1
ATOM 2256 C CA . ARG A 1 285 ? -7.568 20.356 5.731 1.00 78.38 285 ARG A CA 1
ATOM 2257 C C . ARG A 1 285 ? -7.653 19.552 7.025 1.00 78.38 285 ARG A C 1
ATOM 2259 O O . ARG A 1 285 ? -8.667 18.899 7.257 1.00 78.38 285 ARG A O 1
ATOM 2266 N N . TYR A 1 286 ? -6.622 19.621 7.863 1.00 82.94 286 TYR A N 1
ATOM 2267 C CA . TYR A 1 286 ? -6.622 18.966 9.170 1.00 82.94 286 TYR A CA 1
ATOM 2268 C C . TYR A 1 286 ? -7.662 19.580 10.103 1.00 82.94 286 TYR A C 1
ATOM 2270 O O . TYR A 1 286 ? -8.436 18.849 10.714 1.00 82.94 286 TYR A O 1
ATOM 2278 N N . TYR A 1 287 ? -7.768 20.911 10.129 1.00 85.06 287 TYR A N 1
ATOM 2279 C CA . TYR A 1 287 ? -8.788 21.571 10.933 1.00 85.06 287 TYR A CA 1
ATOM 2280 C C . TYR A 1 287 ? -10.209 21.194 10.479 1.00 85.06 287 TYR A C 1
ATOM 2282 O O . TYR A 1 287 ? -11.013 20.778 11.307 1.00 85.06 287 TYR A O 1
ATOM 2290 N N . ILE A 1 288 ? -10.510 21.218 9.173 1.00 83.00 288 ILE A N 1
ATOM 2291 C CA . ILE A 1 288 ? -11.812 20.763 8.639 1.00 83.00 288 ILE A CA 1
ATOM 2292 C C . ILE A 1 288 ? -12.106 19.317 9.059 1.00 83.00 288 ILE A C 1
ATOM 2294 O O . ILE A 1 288 ? -13.223 18.999 9.462 1.00 83.00 288 ILE A O 1
ATOM 2298 N N . ALA A 1 289 ? -11.115 18.428 8.969 1.00 82.81 289 ALA A N 1
ATOM 2299 C CA . ALA A 1 289 ? -11.284 17.032 9.353 1.00 82.81 289 ALA A CA 1
ATOM 2300 C C . ALA A 1 289 ? -11.492 16.857 10.872 1.00 82.81 289 ALA A C 1
ATOM 2302 O O . ALA A 1 289 ? -12.241 15.970 11.279 1.00 82.81 289 ALA A O 1
ATOM 2303 N N . SER A 1 290 ? -10.928 17.742 11.701 1.00 86.19 290 SER A N 1
ATOM 2304 C CA . SER A 1 290 ? -11.216 17.793 13.141 1.00 86.19 290 SER A CA 1
ATOM 2305 C C . SER A 1 290 ? -12.630 18.259 13.471 1.00 86.19 290 SER A C 1
ATOM 2307 O O . SER A 1 290 ? -13.258 17.673 14.345 1.00 86.19 290 SER A O 1
ATOM 2309 N N . VAL A 1 291 ? -13.189 19.208 12.710 1.00 84.69 291 VAL A N 1
ATOM 2310 C CA . VAL A 1 291 ? -14.594 19.637 12.860 1.00 84.69 291 VAL A CA 1
ATOM 2311 C C . VAL A 1 291 ? -15.552 18.482 12.554 1.00 84.69 291 VAL A C 1
ATOM 2313 O O . VAL A 1 291 ? -16.532 18.277 13.266 1.00 84.69 291 VAL A O 1
ATOM 2316 N N . LYS A 1 292 ? -15.245 17.687 11.518 1.00 81.31 292 LYS A N 1
ATOM 2317 C CA . LYS A 1 292 ? -16.039 16.505 11.142 1.00 81.31 292 LYS A CA 1
ATOM 2318 C C . LYS A 1 292 ? -15.999 15.384 12.188 1.00 81.31 292 LYS A C 1
ATOM 2320 O O . LYS A 1 292 ? -16.863 14.516 12.150 1.00 81.31 292 LYS A O 1
ATOM 2325 N N . ASN A 1 293 ? -15.010 15.392 13.088 1.00 70.75 293 ASN A N 1
ATOM 2326 C CA . ASN A 1 293 ? -14.853 14.443 14.193 1.00 70.75 293 ASN A CA 1
ATOM 2327 C C . ASN A 1 293 ? -14.939 12.956 13.778 1.00 70.75 293 ASN A C 1
ATOM 2329 O O . ASN A 1 293 ? -15.551 12.137 14.458 1.00 70.75 293 ASN A O 1
ATOM 2333 N N . SER A 1 294 ? -14.332 12.600 12.640 1.00 66.38 294 SER A N 1
ATOM 2334 C CA . SER A 1 294 ? -14.359 11.230 12.101 1.00 66.38 294 SER A CA 1
ATOM 2335 C C . SER A 1 294 ? -13.347 10.273 12.749 1.00 66.38 294 SER A C 1
ATOM 2337 O O . SER A 1 294 ? -13.434 9.069 12.539 1.00 66.38 294 SER A O 1
ATOM 2339 N N . CYS A 1 295 ? -12.359 10.791 13.488 1.00 69.38 295 CYS A N 1
ATOM 2340 C CA . CYS A 1 295 ? -11.402 10.015 14.286 1.00 69.38 295 CYS A CA 1
ATOM 2341 C C . CYS A 1 295 ? -10.771 10.867 15.407 1.00 69.38 295 CYS A C 1
ATOM 2343 O O . CYS A 1 295 ? -11.080 12.048 15.557 1.00 69.38 295 CYS A O 1
ATOM 2345 N N . SER A 1 296 ? -9.905 10.252 16.222 1.00 78.81 296 SER A N 1
ATOM 2346 C CA . SER A 1 296 ? -9.284 10.865 17.404 1.00 78.81 296 SER A CA 1
ATOM 2347 C C . SER A 1 296 ? -8.089 11.760 17.050 1.00 78.81 296 SER A C 1
ATOM 2349 O O . SER A 1 296 ? -7.033 11.266 16.673 1.00 78.81 296 SER A O 1
ATOM 2351 N N . TRP A 1 297 ? -8.195 13.064 17.307 1.00 84.31 297 TRP A N 1
ATOM 2352 C CA . TRP A 1 297 ? -7.129 14.060 17.094 1.00 84.31 297 TRP A CA 1
ATOM 2353 C C . TRP A 1 297 ? -6.182 14.238 18.292 1.00 84.31 297 TRP A C 1
ATOM 2355 O O . TRP A 1 297 ? -5.642 15.319 18.521 1.00 84.31 297 TRP A O 1
ATOM 2365 N N . ARG A 1 298 ? -5.993 13.184 19.085 1.00 82.62 298 ARG A N 1
ATOM 2366 C CA . ARG A 1 298 ? -5.212 13.216 20.327 1.00 82.62 298 ARG A CA 1
ATOM 2367 C C . ARG A 1 298 ? -3.747 13.585 20.070 1.00 82.62 298 ARG A C 1
ATOM 2369 O O . ARG A 1 298 ? -3.089 12.960 19.242 1.00 82.62 298 ARG A O 1
ATOM 2376 N N . ALA A 1 299 ? -3.244 14.555 20.827 1.00 85.69 299 ALA A N 1
ATOM 2377 C CA . ALA A 1 299 ? -1.866 15.023 20.794 1.00 85.69 299 ALA A CA 1
ATOM 2378 C C . ALA A 1 299 ? -1.182 14.858 22.159 1.00 85.69 299 ALA A C 1
ATOM 2380 O O . ALA A 1 299 ? -1.837 14.846 23.204 1.00 85.69 299 ALA A O 1
ATOM 2381 N N . TYR A 1 300 ? 0.144 14.743 22.138 1.00 83.75 300 TYR A N 1
ATOM 2382 C CA . TYR A 1 300 ? 0.959 14.409 23.301 1.00 83.75 300 TYR A CA 1
ATOM 2383 C C . TYR A 1 300 ? 2.012 15.484 23.597 1.00 83.75 300 TYR A C 1
ATOM 2385 O O . TYR A 1 300 ? 2.647 15.989 22.667 1.00 83.75 300 TYR A O 1
ATOM 2393 N N . PRO A 1 301 ? 2.219 15.853 24.873 1.00 85.56 301 PRO A N 1
ATOM 2394 C CA . PRO A 1 301 ? 3.293 16.763 25.258 1.00 85.56 301 PRO A CA 1
ATOM 2395 C C . PRO A 1 301 ? 4.653 16.054 25.225 1.00 85.56 301 PRO A C 1
ATOM 2397 O O . PRO A 1 301 ? 4.795 14.972 25.785 1.00 85.56 301 PRO A O 1
ATOM 2400 N N . CYS A 1 302 ? 5.670 16.696 24.646 1.00 79.06 302 CYS A N 1
ATOM 2401 C CA . CYS A 1 302 ? 7.060 16.226 24.692 1.00 79.06 302 CYS A CA 1
ATOM 2402 C C . CYS A 1 302 ? 7.984 17.354 25.158 1.00 79.06 302 CYS A C 1
ATOM 2404 O O . CYS A 1 302 ? 8.096 18.372 24.477 1.00 79.06 302 CYS A O 1
ATOM 2406 N N . GLN A 1 303 ? 8.661 17.167 26.297 1.00 74.19 303 GLN A N 1
ATOM 2407 C CA . GLN A 1 303 ? 9.487 18.208 26.930 1.00 74.19 303 GLN A CA 1
ATOM 2408 C C . GLN A 1 303 ? 10.709 18.606 26.090 1.00 74.19 303 GLN A C 1
ATOM 2410 O O . GLN A 1 303 ? 11.044 19.783 26.026 1.00 74.19 303 GLN A O 1
ATOM 2415 N N . THR A 1 304 ? 11.353 17.651 25.413 1.00 73.81 304 THR A N 1
ATOM 2416 C CA . THR A 1 304 ? 12.552 17.902 24.585 1.00 73.81 304 THR A CA 1
ATOM 2417 C C . THR A 1 304 ? 12.245 17.948 23.081 1.00 73.81 304 THR A C 1
ATOM 2419 O O . THR A 1 304 ? 13.147 17.971 22.244 1.00 73.81 304 THR A O 1
ATOM 2422 N N . GLY A 1 305 ? 10.959 18.007 22.720 1.00 79.06 305 GLY A N 1
ATOM 2423 C CA . GLY A 1 305 ? 10.498 18.266 21.360 1.00 79.06 305 GLY A CA 1
ATOM 2424 C C . GLY A 1 305 ? 10.330 17.034 20.461 1.00 79.06 305 GLY A C 1
ATOM 2425 O O . GLY A 1 305 ? 10.107 15.910 20.910 1.00 79.06 305 GLY A O 1
ATOM 2426 N N . TYR A 1 306 ? 10.390 17.266 19.146 1.00 71.31 306 TYR A N 1
ATOM 2427 C CA . TYR A 1 306 ? 9.959 16.319 18.105 1.00 71.31 306 TYR A CA 1
ATOM 2428 C C . TYR A 1 306 ? 10.761 15.004 18.053 1.00 71.31 306 TYR A C 1
ATOM 2430 O O . TYR A 1 306 ? 10.233 13.964 17.656 1.00 71.31 306 TYR A O 1
ATOM 2438 N N . GLN A 1 307 ? 12.032 15.018 18.461 1.00 70.94 307 GLN A N 1
ATOM 2439 C CA . GLN A 1 307 ? 12.882 13.821 18.435 1.00 70.94 307 GLN A CA 1
ATOM 2440 C C . GLN A 1 307 ? 12.405 12.753 19.433 1.00 70.94 307 GLN A C 1
ATOM 2442 O O . GLN A 1 307 ? 12.338 11.578 19.086 1.00 70.94 307 GLN A O 1
ATOM 2447 N N . GLN A 1 308 ? 11.969 13.144 20.636 1.00 64.81 308 GLN A N 1
ATOM 2448 C CA . GLN A 1 308 ? 11.369 12.192 21.581 1.00 64.81 308 GLN A CA 1
ATOM 2449 C C . GLN A 1 308 ? 10.002 11.691 21.117 1.00 64.81 308 GLN A C 1
ATOM 2451 O O . GLN A 1 308 ? 9.677 10.521 21.318 1.00 64.81 308 GLN A O 1
ATOM 2456 N N . PHE A 1 309 ? 9.221 12.555 20.464 1.00 67.44 309 PHE A N 1
ATOM 2457 C CA . PHE A 1 309 ? 7.944 12.159 19.882 1.00 67.44 309 PHE A CA 1
ATOM 2458 C C . PHE A 1 309 ? 8.126 11.075 18.810 1.00 67.44 309 PHE A C 1
ATOM 2460 O O . PHE A 1 309 ? 7.472 10.037 18.859 1.00 67.44 309 PHE A O 1
ATOM 2467 N N . THR A 1 310 ? 9.059 11.283 17.876 1.00 59.38 310 THR A N 1
ATOM 2468 C CA . THR A 1 310 ? 9.365 10.311 16.808 1.00 59.38 310 THR A CA 1
ATOM 2469 C C . THR A 1 310 ? 10.024 9.033 17.319 1.00 59.38 310 THR A C 1
ATOM 2471 O O . THR A 1 310 ? 9.838 7.981 16.715 1.00 59.38 310 THR A O 1
ATOM 2474 N N . GLY A 1 311 ? 10.726 9.098 18.452 1.00 49.50 311 GLY A N 1
ATOM 2475 C CA . GLY A 1 311 ? 11.232 7.927 19.170 1.00 49.50 311 GLY A CA 1
ATOM 2476 C C . GLY A 1 311 ? 10.188 7.180 20.014 1.00 49.50 311 GLY A C 1
ATOM 2477 O O . GLY A 1 311 ? 10.516 6.150 20.592 1.00 49.50 311 GLY A O 1
ATOM 2478 N N . GLY A 1 312 ? 8.942 7.669 20.099 1.00 58.41 312 GLY A N 1
ATOM 2479 C CA . GLY A 1 312 ? 7.852 7.017 20.840 1.00 58.41 312 GLY A CA 1
ATOM 2480 C C . GLY A 1 312 ? 7.878 7.222 22.361 1.00 58.41 312 GLY A C 1
ATOM 2481 O O . GLY A 1 312 ? 7.174 6.521 23.083 1.00 58.41 312 GLY A O 1
ATOM 2482 N N . TYR A 1 313 ? 8.660 8.180 22.864 1.00 58.25 313 TYR A N 1
ATOM 2483 C CA . TYR A 1 313 ? 8.916 8.353 24.301 1.00 58.25 313 TYR A CA 1
ATOM 2484 C C . TYR A 1 313 ? 7.872 9.201 25.045 1.00 58.25 313 TYR A C 1
ATOM 2486 O O . TYR 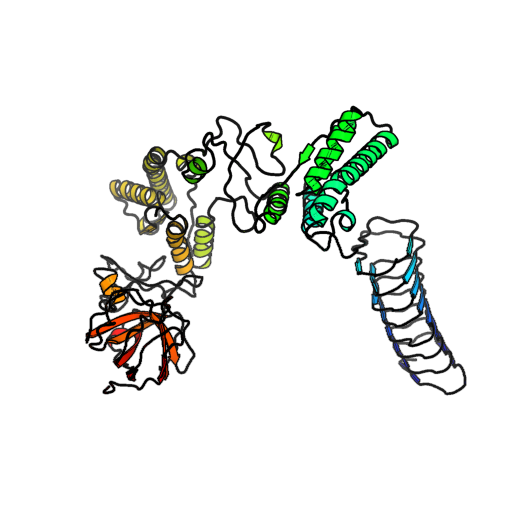A 1 313 ? 7.840 9.187 26.272 1.00 58.25 313 TYR A O 1
ATOM 2494 N N . CYS A 1 314 ? 6.999 9.924 24.338 1.00 68.00 314 CYS A N 1
ATOM 2495 C CA . CYS A 1 314 ? 5.946 10.748 24.946 1.00 68.00 314 CYS A CA 1
ATOM 2496 C C . CYS A 1 314 ? 4.576 10.441 24.330 1.00 68.00 314 CYS A C 1
ATOM 2498 O O . CYS A 1 314 ? 4.035 11.203 23.534 1.00 68.00 314 CYS A O 1
ATOM 2500 N N . LEU A 1 315 ? 4.021 9.288 24.723 1.00 65.94 315 LEU A N 1
ATOM 2501 C CA . LEU A 1 315 ? 2.682 8.803 24.354 1.00 65.94 315 LEU A CA 1
ATOM 2502 C C . LEU A 1 315 ? 1.697 8.804 25.543 1.00 65.94 315 LEU A C 1
ATOM 2504 O O . LEU A 1 315 ? 0.651 8.157 25.499 1.00 65.94 315 LEU A O 1
ATOM 2508 N N . SER A 1 316 ? 2.013 9.552 26.605 1.00 71.38 316 SER A N 1
ATOM 2509 C CA . SER A 1 316 ? 1.167 9.752 27.789 1.00 71.38 316 SER A CA 1
ATOM 2510 C C . SER A 1 316 ? 1.012 11.243 28.093 1.00 71.38 316 SER A C 1
ATOM 2512 O O . SER A 1 316 ? 1.869 12.050 27.735 1.00 71.38 316 SER A O 1
ATOM 2514 N N . CYS A 1 317 ? -0.094 11.619 28.737 1.00 69.12 317 CYS A N 1
ATOM 2515 C CA . CYS A 1 317 ? -0.456 13.018 28.964 1.00 69.12 317 CYS A CA 1
ATOM 2516 C C . CYS A 1 317 ? -0.514 13.437 30.438 1.00 69.12 317 CYS A C 1
ATOM 2518 O O . CYS A 1 317 ? -0.822 14.602 30.678 1.00 69.12 317 CYS A O 1
ATOM 2520 N N . ASN A 1 318 ? -0.217 12.564 31.414 1.00 69.06 318 ASN A N 1
ATOM 2521 C CA . ASN A 1 318 ? -0.349 12.852 32.858 1.00 69.06 318 ASN A CA 1
ATOM 2522 C C . ASN A 1 318 ? -1.637 13.653 33.168 1.00 69.06 318 ASN A C 1
ATOM 2524 O O . ASN A 1 318 ? -1.582 14.782 33.652 1.00 69.06 318 ASN A O 1
ATOM 2528 N N . GLY A 1 319 ? -2.788 13.103 32.757 1.00 73.19 319 GLY A N 1
ATOM 2529 C CA . GLY A 1 319 ? -4.094 13.773 32.743 1.00 73.19 319 GLY A CA 1
ATOM 2530 C C . GLY A 1 319 ? -4.789 13.673 31.379 1.00 73.19 319 GLY A C 1
ATOM 2531 O O . GLY A 1 319 ? -4.449 12.818 30.558 1.00 73.19 319 GLY A O 1
ATOM 2532 N N . ALA A 1 320 ? -5.760 14.555 31.117 1.00 76.31 320 ALA A N 1
ATOM 2533 C CA . ALA A 1 320 ? -6.450 14.604 29.828 1.00 76.31 320 ALA A CA 1
ATOM 2534 C C . ALA A 1 320 ? -5.487 15.013 28.696 1.00 76.31 320 ALA A C 1
ATOM 2536 O O . ALA A 1 320 ? -4.770 16.018 28.789 1.00 76.31 320 ALA A O 1
ATOM 2537 N N . CYS A 1 321 ? -5.469 14.224 27.620 1.00 82.00 321 CYS A N 1
ATOM 2538 C CA . CYS A 1 321 ? -4.674 1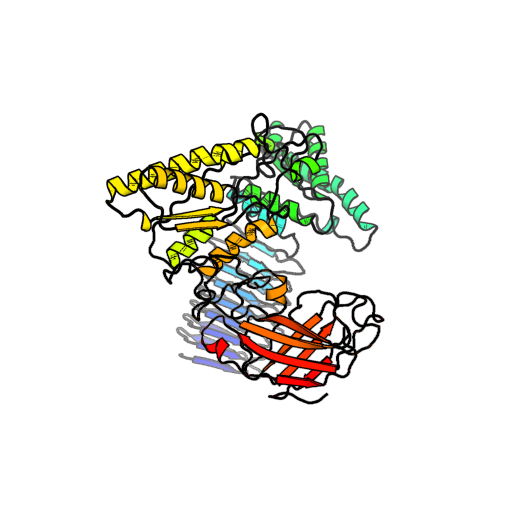4.535 26.438 1.00 82.00 321 CYS A CA 1
ATOM 2539 C C . CYS A 1 321 ? -5.329 15.647 25.609 1.00 82.00 321 CYS A C 1
ATOM 2541 O O . CYS A 1 321 ? -6.508 15.507 25.272 1.00 82.00 321 CYS A O 1
ATOM 2543 N N . PRO A 1 322 ? -4.583 16.699 25.229 1.00 87.25 322 PRO A N 1
ATOM 2544 C CA . PRO A 1 322 ? -5.082 17.722 24.321 1.00 87.25 322 PRO A CA 1
ATOM 2545 C C . PRO A 1 322 ? -5.444 17.137 22.954 1.00 87.25 322 PRO A C 1
ATOM 2547 O O . PRO A 1 322 ? -4.865 16.150 22.499 1.00 87.25 322 PRO A O 1
ATOM 2550 N N . SER A 1 323 ? -6.424 17.755 22.299 1.00 86.75 323 SER A N 1
ATOM 2551 C CA . SER A 1 323 ? -6.850 17.412 20.943 1.00 86.75 323 SER A CA 1
ATOM 2552 C C . SER A 1 323 ? -6.378 18.489 19.974 1.00 86.75 323 SER A C 1
ATOM 2554 O O . SER A 1 323 ? -6.423 19.672 20.294 1.00 86.75 323 SER A O 1
ATOM 2556 N N . MET A 1 324 ? -5.935 18.114 18.779 1.00 86.75 324 MET A N 1
ATOM 2557 C CA . MET A 1 324 ? -5.628 19.083 17.731 1.00 86.75 324 MET A CA 1
ATOM 2558 C C . MET A 1 324 ? -6.900 19.499 16.984 1.00 86.75 324 MET A C 1
ATOM 2560 O O . MET A 1 324 ? -7.785 18.681 16.733 1.00 86.75 324 MET A O 1
ATOM 2564 N N . GLY A 1 325 ? -6.981 20.775 16.605 1.00 87.25 325 GLY A N 1
ATOM 2565 C CA . GLY A 1 325 ? -8.048 21.294 15.754 1.00 87.25 325 GLY A CA 1
ATOM 2566 C C . GLY A 1 325 ? -9.249 21.842 16.526 1.00 87.25 325 GLY A C 1
ATOM 2567 O O . GLY A 1 325 ? -9.086 22.674 17.417 1.00 87.25 325 GLY A O 1
ATOM 2568 N N . PHE A 1 326 ? -10.462 21.447 16.136 1.00 86.81 326 PHE A N 1
ATOM 2569 C CA . PHE A 1 326 ? -11.707 22.038 16.627 1.00 86.81 326 PHE A CA 1
ATOM 2570 C C . PHE A 1 326 ? -11.864 21.914 18.147 1.00 86.81 326 PHE A C 1
ATOM 2572 O O . PHE A 1 326 ? -12.173 22.905 18.781 1.00 86.81 326 PHE A O 1
ATOM 2579 N N . ASP A 1 327 ? -11.538 20.774 18.751 1.00 85.69 327 ASP A N 1
ATOM 2580 C CA . ASP A 1 327 ? -11.718 20.541 20.195 1.00 85.69 327 ASP A CA 1
ATOM 2581 C C . ASP A 1 327 ? -10.466 20.859 21.049 1.00 85.69 327 ASP A C 1
ATOM 2583 O O . ASP A 1 327 ? -10.275 20.292 22.128 1.00 85.69 327 ASP A O 1
ATOM 2587 N N . ALA A 1 328 ? -9.566 21.723 20.565 1.00 85.25 328 ALA A N 1
ATOM 2588 C CA . ALA A 1 328 ? -8.302 22.025 21.248 1.00 85.25 328 ALA A CA 1
ATOM 2589 C C . ALA A 1 328 ? -8.466 22.756 22.593 1.00 85.25 328 ALA A C 1
ATOM 2591 O O . ALA A 1 328 ? -7.670 22.567 23.513 1.00 85.25 328 ALA A O 1
ATOM 2592 N N . ASP A 1 329 ? -9.526 23.545 22.727 1.00 81.62 329 ASP A N 1
ATOM 2593 C CA . ASP A 1 329 ? -9.897 24.302 23.923 1.00 81.62 329 ASP A CA 1
ATOM 2594 C C . ASP A 1 329 ? -10.411 23.423 25.074 1.00 81.62 329 ASP A C 1
ATOM 2596 O O . ASP A 1 329 ? -10.257 23.793 26.235 1.00 81.62 329 ASP A O 1
ATOM 2600 N N . ARG A 1 330 ? -10.921 22.214 24.802 1.00 82.25 330 ARG A N 1
ATOM 2601 C CA . ARG A 1 330 ? -11.509 21.336 25.837 1.00 82.25 330 ARG A CA 1
ATOM 2602 C C . ARG A 1 330 ? -10.577 20.985 26.994 1.00 82.25 330 ARG A C 1
ATOM 2604 O O . ARG A 1 330 ? -11.046 20.675 28.083 1.00 82.25 330 ARG A O 1
ATOM 2611 N N . THR A 1 331 ? -9.267 20.974 26.755 1.00 77.44 331 THR A N 1
ATOM 2612 C CA . THR A 1 331 ? -8.281 20.574 27.774 1.00 77.44 331 THR A CA 1
ATOM 2613 C C . THR A 1 331 ? -7.586 21.746 28.458 1.00 77.44 331 THR A C 1
ATOM 2615 O O . THR A 1 331 ? -6.911 21.519 29.457 1.00 77.44 331 THR A O 1
ATOM 2618 N N . ASN A 1 332 ? -7.749 22.981 27.956 1.00 78.38 332 ASN A N 1
ATOM 2619 C CA . ASN A 1 332 ? -7.125 24.200 28.493 1.00 78.38 332 ASN A CA 1
ATOM 2620 C C . ASN A 1 332 ? -5.618 24.063 28.807 1.00 78.38 332 ASN A C 1
ATOM 2622 O O . ASN A 1 332 ? -5.124 24.616 29.790 1.00 78.38 332 ASN A O 1
ATOM 2626 N N . ARG A 1 333 ? -4.867 23.311 27.987 1.00 79.88 333 ARG A N 1
ATOM 2627 C CA . ARG A 1 333 ? -3.417 23.132 28.163 1.00 79.88 333 ARG A CA 1
ATOM 2628 C C . ARG A 1 333 ? -2.635 24.006 27.195 1.00 79.88 333 ARG A C 1
ATOM 2630 O O . ARG A 1 333 ? -2.888 23.990 25.995 1.00 79.88 333 ARG A O 1
ATOM 2637 N N . ASN A 1 334 ? -1.616 24.676 27.722 1.00 80.81 334 ASN A N 1
ATOM 2638 C CA . ASN A 1 334 ? -0.677 25.469 26.937 1.00 80.81 334 ASN A CA 1
ATOM 2639 C C . ASN A 1 334 ? 0.634 24.699 26.755 1.00 80.81 334 ASN A C 1
ATOM 2641 O O . ASN A 1 334 ? 1.128 24.076 27.694 1.00 80.81 334 ASN A O 1
ATOM 2645 N N . GLY A 1 335 ? 1.200 24.751 25.552 1.00 81.75 335 GLY A N 1
ATOM 2646 C CA . GLY A 1 335 ? 2.466 24.101 25.220 1.00 81.75 335 GLY A CA 1
ATOM 2647 C C . GLY A 1 335 ? 2.496 23.573 23.790 1.00 81.75 335 GLY A C 1
ATOM 2648 O O . GLY A 1 335 ? 1.532 23.713 23.037 1.00 81.75 335 GLY A O 1
ATOM 2649 N N . THR A 1 336 ? 3.617 22.955 23.423 1.00 82.38 336 THR A N 1
ATOM 2650 C CA . THR A 1 336 ? 3.771 22.271 22.135 1.00 82.38 336 THR A CA 1
ATOM 2651 C C . THR A 1 336 ? 3.360 20.813 22.284 1.00 82.38 336 THR A C 1
ATOM 2653 O O . THR A 1 336 ? 3.924 20.079 23.099 1.00 82.38 336 THR A O 1
ATOM 2656 N N . PHE A 1 337 ? 2.393 20.388 21.474 1.00 86.25 337 PHE A N 1
ATOM 2657 C CA . PHE A 1 337 ? 1.903 19.015 21.445 1.00 86.25 337 PHE A CA 1
ATOM 2658 C C . PHE A 1 337 ? 2.138 18.401 20.073 1.00 86.25 337 PHE A C 1
ATOM 2660 O O . PHE A 1 337 ? 2.057 19.078 19.047 1.00 86.25 337 PHE A O 1
ATOM 2667 N N . TYR A 1 338 ? 2.403 17.104 20.063 1.00 82.88 338 TYR A N 1
ATOM 2668 C CA . TYR A 1 338 ? 2.723 16.355 18.864 1.00 82.88 338 TYR A CA 1
ATOM 2669 C C . TYR A 1 338 ? 1.676 15.271 18.631 1.00 82.88 338 TYR A C 1
ATOM 2671 O O . TYR A 1 338 ? 1.263 14.570 19.553 1.00 82.88 338 TYR A O 1
ATOM 2679 N N . LEU A 1 339 ? 1.241 15.134 17.384 1.00 80.12 339 LEU A N 1
ATOM 2680 C CA . LEU A 1 339 ? 0.433 14.014 16.927 1.00 80.12 339 LEU A CA 1
ATOM 2681 C C . LEU A 1 339 ? 0.907 13.582 15.546 1.00 80.12 339 LEU A C 1
ATOM 2683 O O . LEU A 1 339 ? 1.427 14.388 14.771 1.00 80.12 339 LEU A O 1
ATOM 2687 N N . GLN A 1 340 ? 0.699 12.313 15.232 1.00 74.38 340 GLN A N 1
ATOM 2688 C CA . GLN A 1 340 ? 0.999 11.775 13.917 1.00 74.38 340 GLN A CA 1
ATOM 2689 C C . GLN A 1 340 ? -0.278 11.773 13.073 1.00 74.38 340 GLN A C 1
ATOM 2691 O O . GLN A 1 340 ? -1.365 11.476 13.563 1.00 74.38 340 GLN A O 1
ATOM 2696 N N . THR A 1 341 ? -0.137 12.159 11.805 1.00 75.12 341 THR A N 1
ATOM 2697 C CA . THR A 1 341 ? -1.246 12.266 10.850 1.00 75.12 341 THR A CA 1
ATOM 2698 C C . THR A 1 341 ? -0.969 11.428 9.609 1.00 75.12 341 THR A C 1
ATOM 2700 O O . THR A 1 341 ? 0.185 11.237 9.221 1.00 75.12 341 THR A O 1
ATOM 2703 N N . ASN A 1 342 ? -2.029 10.937 8.970 1.00 68.06 342 ASN A N 1
ATOM 2704 C CA . ASN A 1 342 ? -1.934 10.254 7.683 1.00 68.06 342 ASN A CA 1
ATOM 2705 C C . ASN A 1 342 ? -1.773 11.255 6.536 1.00 68.06 342 ASN A C 1
ATOM 2707 O O . ASN A 1 342 ? -2.148 12.422 6.636 1.00 68.06 342 ASN A O 1
ATOM 2711 N N . ASN A 1 343 ? -1.295 10.771 5.389 1.00 67.31 343 ASN A N 1
ATOM 2712 C CA . ASN A 1 343 ? -1.218 11.583 4.171 1.00 67.31 343 ASN A CA 1
ATOM 2713 C C . ASN A 1 343 ? -2.596 11.884 3.552 1.00 67.31 343 ASN A C 1
ATOM 2715 O O . ASN A 1 343 ? -2.729 12.877 2.840 1.00 67.31 343 ASN A O 1
ATOM 2719 N N . ASN A 1 344 ? -3.610 11.059 3.842 1.00 67.81 344 ASN A N 1
ATOM 2720 C CA . ASN A 1 344 ? -4.967 11.154 3.300 1.00 67.81 344 ASN A CA 1
ATOM 2721 C C . ASN A 1 344 ? -6.023 11.163 4.419 1.00 67.81 344 ASN A C 1
ATOM 2723 O O . ASN A 1 344 ? -5.768 10.699 5.534 1.00 67.81 344 ASN A O 1
ATOM 2727 N N . ALA A 1 345 ? -7.218 11.677 4.108 1.00 61.25 345 ALA A N 1
ATOM 2728 C CA . ALA A 1 345 ? -8.366 11.650 5.013 1.00 61.25 345 ALA A CA 1
ATOM 2729 C C . ALA A 1 345 ? -8.681 10.195 5.443 1.00 61.25 345 ALA A C 1
ATOM 2731 O O . ALA A 1 345 ? -8.581 9.301 4.602 1.00 61.25 345 ALA A O 1
ATOM 2732 N N . PRO A 1 346 ? -9.036 9.938 6.717 1.00 63.94 346 PRO A N 1
ATOM 2733 C CA . PRO A 1 346 ? -9.472 10.911 7.722 1.00 63.94 346 PRO A CA 1
ATOM 2734 C C . PRO A 1 346 ? -8.347 11.626 8.501 1.00 63.94 346 PRO A C 1
ATOM 2736 O O . PRO A 1 346 ? -8.648 12.344 9.444 1.00 63.94 346 PRO A O 1
ATOM 2739 N N . PHE A 1 347 ? -7.077 11.524 8.080 1.00 76.44 347 PHE A N 1
ATOM 2740 C CA . PHE A 1 347 ? -5.887 12.213 8.621 1.00 76.44 347 PHE A CA 1
ATOM 2741 C C . PHE A 1 347 ? -5.526 11.916 10.094 1.00 76.44 347 PHE A C 1
ATOM 2743 O O . PHE A 1 347 ? -4.339 11.905 10.396 1.00 76.44 347 PHE A O 1
ATOM 2750 N N . CYS A 1 348 ? -6.485 11.637 10.983 1.00 67.88 348 CYS A N 1
ATOM 2751 C CA . CYS A 1 348 ? -6.309 11.454 12.431 1.00 67.88 348 CYS A CA 1
ATOM 2752 C C . CYS A 1 348 ? -6.262 10.000 12.928 1.00 67.88 348 CYS A C 1
ATOM 2754 O O . CYS A 1 348 ? -6.393 9.757 14.125 1.00 67.88 348 CYS A O 1
ATOM 2756 N N . GLU A 1 349 ? -6.108 9.010 12.051 1.00 58.62 349 GLU A N 1
ATOM 2757 C CA . GLU A 1 349 ? -6.197 7.606 12.462 1.00 58.62 349 GLU A CA 1
ATOM 2758 C C . GLU A 1 349 ? -4.845 6.886 12.400 1.00 58.62 349 GLU A C 1
ATOM 2760 O O . GLU A 1 349 ? -4.267 6.735 11.330 1.00 58.62 349 GLU A O 1
ATOM 2765 N N . ILE A 1 350 ? -4.384 6.376 13.548 1.00 54.28 350 ILE A N 1
ATOM 2766 C CA . ILE A 1 350 ? -3.314 5.366 13.658 1.00 54.28 350 ILE A CA 1
ATOM 2767 C C . ILE A 1 350 ? -3.892 4.082 14.280 1.00 54.28 350 ILE A C 1
ATOM 2769 O O . ILE A 1 350 ? -3.242 3.403 15.067 1.00 54.28 350 ILE A O 1
ATOM 2773 N N . LYS A 1 351 ? -5.145 3.730 13.971 1.00 51.06 351 LYS A N 1
ATOM 2774 C CA . LYS A 1 351 ? -5.517 2.314 13.971 1.00 51.06 351 LYS A CA 1
ATOM 2775 C C . LYS A 1 351 ? -5.179 1.817 12.573 1.00 51.06 351 LYS A C 1
ATOM 2777 O O . LYS A 1 351 ? -5.872 2.179 11.623 1.00 51.06 351 LYS A O 1
ATOM 2782 N N . PRO A 1 352 ? -4.075 1.076 12.388 1.00 56.38 352 PRO A N 1
ATOM 2783 C CA . PRO A 1 352 ? -3.810 0.518 11.082 1.00 56.38 352 PRO A CA 1
ATOM 2784 C C . PRO A 1 352 ? -4.941 -0.493 10.821 1.00 56.38 352 PRO A C 1
ATOM 2786 O O . PRO A 1 352 ? -5.058 -1.500 11.514 1.00 56.38 352 PRO A O 1
ATOM 2789 N N . LYS A 1 353 ? -5.811 -0.202 9.846 1.00 65.94 353 LYS A N 1
ATOM 2790 C CA . LYS A 1 353 ? -6.995 -1.014 9.491 1.00 65.94 353 LYS A CA 1
ATOM 2791 C C . LYS A 1 353 ? -6.651 -2.364 8.859 1.00 65.94 353 LYS A C 1
ATOM 2793 O O . LYS A 1 353 ? -7.485 -2.998 8.228 1.00 65.94 353 LYS A O 1
ATOM 2798 N N . TRP A 1 354 ? -5.413 -2.826 9.013 1.00 74.19 354 TRP A N 1
ATOM 2799 C CA . TRP A 1 354 ? -4.953 -4.089 8.451 1.00 74.19 354 TRP A CA 1
ATOM 2800 C C . TRP A 1 354 ? -5.780 -5.268 8.976 1.00 74.19 354 TRP A C 1
ATOM 2802 O O . TRP A 1 354 ? -6.107 -6.146 8.190 1.00 74.19 354 TRP A O 1
ATOM 2812 N N . MET A 1 355 ? -6.185 -5.261 10.255 1.00 81.3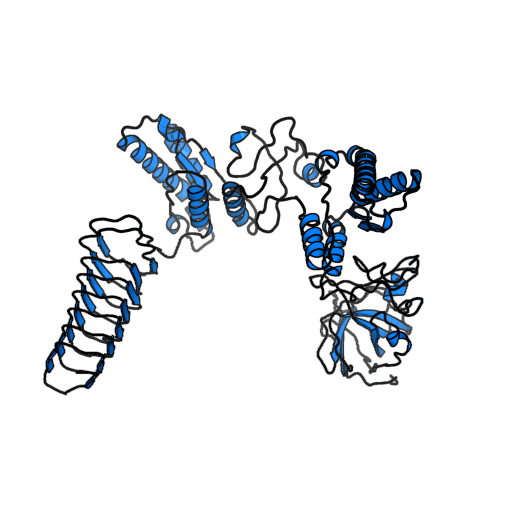1 355 MET A N 1
ATOM 2813 C CA . MET A 1 355 ? -7.066 -6.298 10.813 1.00 81.31 355 MET A CA 1
ATOM 2814 C C . MET A 1 355 ? -8.444 -6.295 10.147 1.00 81.31 355 MET A C 1
ATOM 2816 O O . MET A 1 355 ? -8.966 -7.356 9.821 1.00 81.31 355 MET A O 1
ATOM 2820 N N . GLU A 1 356 ? -9.010 -5.112 9.894 1.00 79.50 356 GLU A N 1
ATOM 2821 C CA . GLU A 1 356 ? -10.285 -4.972 9.181 1.00 79.50 356 GLU A CA 1
ATOM 2822 C C . GLU A 1 356 ? -10.159 -5.444 7.730 1.00 79.50 356 GLU A C 1
ATOM 2824 O O . GLU A 1 356 ? -11.005 -6.200 7.266 1.00 79.50 356 GLU A O 1
ATOM 2829 N N . HIS A 1 357 ? -9.077 -5.077 7.039 1.00 77.75 357 HIS A N 1
ATOM 2830 C CA . HIS A 1 357 ? -8.831 -5.497 5.660 1.00 77.75 357 HIS A CA 1
ATOM 2831 C C . HIS A 1 357 ? -8.575 -7.005 5.535 1.00 77.75 357 HIS A C 1
A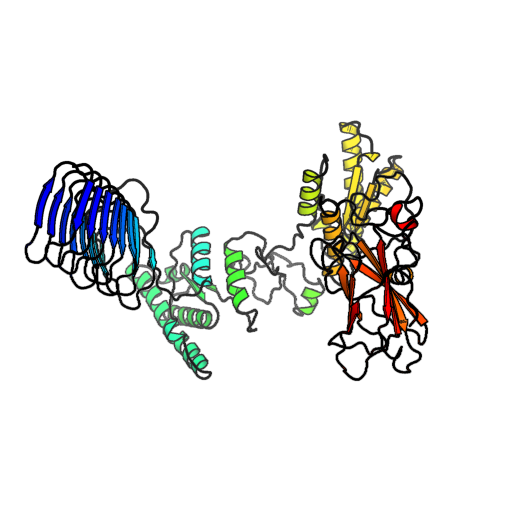TOM 2833 O O . HIS A 1 357 ? -9.057 -7.616 4.586 1.00 77.75 357 HIS A O 1
ATOM 2839 N N . ILE A 1 358 ? -7.854 -7.620 6.482 1.00 85.06 358 ILE A N 1
ATOM 2840 C CA . ILE A 1 358 ? -7.697 -9.081 6.532 1.00 85.06 358 ILE A CA 1
ATOM 2841 C C . ILE A 1 358 ? -9.052 -9.739 6.781 1.00 85.06 358 ILE A C 1
ATOM 2843 O O . ILE A 1 358 ? -9.404 -10.666 6.062 1.00 85.06 358 ILE A O 1
ATOM 2847 N N . LYS A 1 359 ? -9.834 -9.243 7.749 1.00 88.44 359 LYS A N 1
ATOM 2848 C CA . LYS A 1 359 ? -11.184 -9.746 8.033 1.00 88.44 359 LYS A CA 1
ATOM 2849 C C . LYS A 1 359 ? -12.075 -9.668 6.792 1.00 88.44 359 LYS A C 1
ATOM 2851 O O . LYS A 1 359 ? -12.675 -10.667 6.425 1.00 88.44 359 LYS A O 1
ATOM 2856 N N . ASP A 1 360 ? -12.123 -8.524 6.115 1.00 80.69 360 ASP A N 1
ATOM 2857 C CA . ASP A 1 360 ? -12.906 -8.361 4.885 1.00 80.69 360 ASP A CA 1
ATOM 2858 C C . ASP A 1 360 ? -12.395 -9.268 3.753 1.00 80.69 360 ASP A C 1
ATOM 2860 O O . ASP A 1 360 ? -13.196 -9.821 3.006 1.00 80.69 360 ASP A O 1
ATOM 2864 N N . GLY A 1 361 ? -11.076 -9.438 3.617 1.00 80.38 361 GLY A N 1
ATOM 2865 C CA . GLY A 1 361 ? -10.474 -10.339 2.633 1.00 80.38 361 GLY A CA 1
ATOM 2866 C C . GLY A 1 361 ? -10.794 -11.811 2.897 1.00 80.38 361 GLY A C 1
ATOM 2867 O O . GLY A 1 361 ? -11.091 -12.540 1.956 1.00 80.38 361 GLY A O 1
ATOM 2868 N N . LEU A 1 362 ? -10.784 -12.237 4.162 1.00 87.62 362 LEU A N 1
ATOM 2869 C CA . LEU A 1 362 ? -11.158 -13.591 4.569 1.00 87.62 362 LEU A CA 1
ATOM 2870 C C . LEU A 1 362 ? -12.647 -1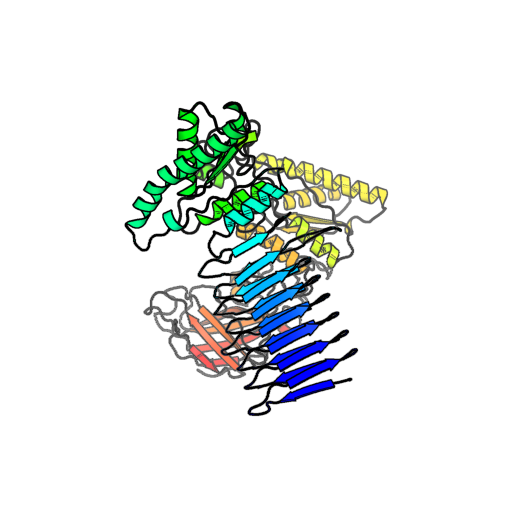3.834 4.330 1.00 87.62 362 LEU A C 1
ATOM 2872 O O . LEU A 1 362 ? -12.982 -14.742 3.586 1.00 87.62 362 LEU A O 1
ATOM 2876 N N . LEU A 1 363 ? -13.527 -12.972 4.849 1.00 88.56 363 LEU A N 1
ATOM 2877 C CA . LEU A 1 363 ? -14.982 -13.131 4.716 1.00 88.56 363 LEU A CA 1
ATOM 2878 C C . LEU A 1 363 ? -15.476 -13.112 3.260 1.00 88.56 363 LEU A C 1
ATOM 2880 O O . LEU A 1 363 ? -16.559 -13.610 2.975 1.00 88.56 363 LEU A O 1
ATOM 2884 N N . ARG A 1 364 ? -14.715 -12.516 2.333 1.00 82.94 364 ARG A N 1
ATOM 2885 C CA . ARG A 1 364 ? -15.046 -12.527 0.898 1.00 82.94 364 ARG A CA 1
ATOM 2886 C C . ARG A 1 364 ? -14.641 -13.810 0.183 1.00 82.94 364 ARG A C 1
ATOM 2888 O O . ARG A 1 364 ? -15.271 -14.144 -0.812 1.00 82.94 364 ARG A O 1
ATOM 2895 N N . ASN A 1 365 ? -13.567 -14.460 0.626 1.00 83.44 365 ASN A N 1
ATOM 2896 C CA . ASN A 1 365 ? -12.923 -15.539 -0.130 1.00 83.44 365 ASN A CA 1
ATOM 2897 C C . ASN A 1 365 ? -12.933 -16.889 0.604 1.00 83.44 365 ASN A C 1
ATOM 2899 O O . ASN A 1 365 ? -12.592 -17.904 0.006 1.00 83.44 365 ASN A O 1
ATOM 2903 N N . VAL A 1 366 ? -13.296 -16.911 1.887 1.00 86.38 366 VAL A N 1
ATOM 2904 C CA . VAL A 1 366 ? -13.265 -18.088 2.756 1.00 86.38 366 VAL A CA 1
ATOM 2905 C C . VAL A 1 366 ? -14.498 -18.082 3.654 1.00 86.38 366 VAL A C 1
ATOM 2907 O O . VAL A 1 366 ? -14.764 -17.096 4.342 1.00 86.38 366 VAL A O 1
ATOM 2910 N N . ASP A 1 367 ? -15.205 -19.209 3.707 1.00 90.81 367 ASP A N 1
ATOM 2911 C CA . ASP A 1 367 ? -16.265 -19.429 4.690 1.00 90.81 367 ASP A CA 1
ATOM 2912 C C . ASP A 1 367 ? -15.643 -19.695 6.068 1.00 90.81 367 ASP A C 1
ATOM 2914 O O . ASP A 1 367 ? -15.144 -20.785 6.357 1.00 90.81 367 ASP A O 1
ATOM 2918 N N . CYS A 1 368 ? -15.550 -18.651 6.889 1.00 91.06 368 CYS A N 1
ATOM 2919 C CA . CYS A 1 368 ? -14.893 -18.724 8.186 1.00 91.06 368 CYS A CA 1
ATOM 2920 C C . CYS A 1 368 ? -15.435 -17.693 9.178 1.00 91.06 368 CYS A C 1
ATOM 2922 O O . CYS A 1 368 ? -15.926 -16.623 8.816 1.00 91.06 368 CYS A O 1
ATOM 2924 N N . ASN A 1 369 ? -15.264 -17.996 10.464 1.00 93.38 369 ASN A N 1
ATOM 2925 C CA . ASN A 1 369 ? -15.489 -17.038 11.539 1.00 93.38 369 ASN A CA 1
ATOM 2926 C C . ASN A 1 369 ? -14.210 -16.233 11.782 1.00 93.38 369 ASN A C 1
ATOM 2928 O O . ASN A 1 369 ? -13.140 -16.809 11.985 1.00 93.38 369 ASN A O 1
ATOM 2932 N N . VAL A 1 370 ? -14.316 -14.902 11.822 1.00 94.19 370 VAL A N 1
ATOM 2933 C CA . VAL A 1 370 ? -13.169 -14.021 12.084 1.00 94.19 370 VAL A CA 1
ATOM 2934 C C . VAL A 1 370 ? -13.330 -13.320 13.431 1.00 94.19 370 VAL A C 1
ATOM 2936 O O . VAL A 1 370 ? -14.230 -12.502 13.611 1.00 94.19 370 VAL A O 1
ATOM 2939 N N . ILE A 1 371 ? -12.419 -13.601 14.367 1.00 94.44 371 ILE A N 1
ATOM 2940 C CA . ILE A 1 371 ? -12.369 -12.969 15.693 1.00 94.44 371 ILE A CA 1
ATOM 2941 C C . ILE A 1 371 ? -11.211 -11.969 15.722 1.00 94.44 371 ILE A C 1
ATOM 2943 O O . ILE A 1 371 ? -10.044 -12.346 15.620 1.00 94.44 371 ILE A O 1
ATOM 2947 N N . LEU A 1 372 ? -11.529 -10.683 15.880 1.00 91.81 372 LEU A N 1
ATOM 2948 C CA . LEU A 1 372 ? -10.525 -9.628 16.016 1.00 91.81 372 LEU A CA 1
ATOM 2949 C C . LEU A 1 372 ? -10.153 -9.429 17.487 1.00 91.81 372 LEU A C 1
ATOM 2951 O O . LEU A 1 372 ? -10.992 -9.047 18.300 1.00 91.81 372 LEU A O 1
ATOM 2955 N N . VAL A 1 373 ? -8.881 -9.649 17.821 1.00 91.88 373 VAL A N 1
ATOM 2956 C CA . VAL A 1 373 ? -8.366 -9.492 19.188 1.00 91.88 373 VAL A CA 1
ATOM 2957 C C . VAL A 1 373 ? -7.759 -8.098 19.363 1.00 91.88 373 VAL A C 1
ATOM 2959 O O . VAL A 1 373 ? -6.589 -7.868 19.049 1.00 91.88 373 VAL A O 1
ATOM 2962 N N . ASP A 1 374 ? -8.552 -7.152 19.876 1.00 86.38 374 ASP A N 1
ATOM 2963 C CA . ASP A 1 374 ? -8.064 -5.815 20.243 1.00 86.38 374 ASP A CA 1
ATOM 2964 C C . ASP A 1 374 ? -7.448 -5.836 21.651 1.00 86.38 374 ASP A C 1
ATOM 2966 O O . ASP A 1 374 ? -8.144 -5.795 22.664 1.00 86.38 374 ASP A O 1
ATOM 2970 N N . TRP A 1 375 ? -6.117 -5.874 21.707 1.00 87.88 375 TRP A N 1
ATOM 2971 C CA . TRP A 1 375 ? -5.340 -5.762 22.944 1.00 87.88 375 TRP A CA 1
ATOM 2972 C C . TRP A 1 375 ? -4.600 -4.418 23.046 1.00 87.88 375 TRP A C 1
ATOM 2974 O O . TRP A 1 375 ? -3.626 -4.298 23.790 1.00 87.88 375 TRP A O 1
ATOM 2984 N N . TYR A 1 376 ? -5.066 -3.385 22.325 1.00 78.56 376 TYR A N 1
ATOM 2985 C CA . TYR A 1 376 ? -4.393 -2.087 22.182 1.00 78.56 376 TYR A CA 1
ATOM 2986 C C . TYR A 1 376 ? -3.898 -1.501 23.508 1.00 78.56 376 TYR A C 1
ATOM 2988 O O . TYR A 1 376 ? -2.753 -1.061 23.597 1.00 78.56 376 TYR A O 1
ATOM 2996 N N . ARG A 1 377 ? -4.725 -1.542 24.562 1.00 74.06 377 ARG A N 1
ATOM 2997 C CA . ARG A 1 377 ? -4.352 -1.025 25.891 1.00 74.06 377 ARG A CA 1
ATOM 2998 C C . ARG A 1 377 ? -3.127 -1.725 26.480 1.00 74.06 377 ARG A C 1
ATOM 3000 O O . ARG A 1 377 ? -2.279 -1.048 27.043 1.00 74.06 377 ARG A O 1
ATOM 3007 N N . GLY A 1 378 ? -3.026 -3.044 26.320 1.00 74.19 378 GLY A N 1
ATOM 3008 C CA . GLY A 1 378 ? -1.882 -3.828 26.790 1.00 74.19 378 GLY A CA 1
ATOM 3009 C C . GLY A 1 378 ? -0.649 -3.706 25.893 1.00 74.19 378 GLY A C 1
ATOM 3010 O O . GLY A 1 378 ? 0.433 -4.105 26.309 1.00 74.19 378 GLY A O 1
ATOM 3011 N N . SER A 1 379 ? -0.805 -3.158 24.682 1.00 78.38 379 SER A N 1
ATOM 3012 C CA . SER A 1 379 ? 0.288 -2.931 23.726 1.00 78.38 379 SER A CA 1
ATOM 3013 C C . SER A 1 379 ? 0.957 -1.559 23.864 1.00 78.38 379 SER A C 1
ATOM 3015 O O . SER A 1 379 ? 1.936 -1.282 23.170 1.00 78.38 379 SER A O 1
ATOM 3017 N N . LEU A 1 380 ? 0.415 -0.685 24.722 1.00 71.12 380 LEU A N 1
ATOM 3018 C CA . LEU A 1 380 ? 0.962 0.650 24.940 1.00 71.12 380 LEU A CA 1
ATOM 3019 C C . LEU A 1 380 ? 2.367 0.582 25.565 1.00 71.12 380 LEU A C 1
ATOM 3021 O O . LEU A 1 380 ? 2.661 -0.356 26.306 1.00 71.12 380 LEU A O 1
ATOM 3025 N N . PRO A 1 381 ? 3.239 1.568 25.279 1.00 58.75 381 PRO A N 1
ATOM 3026 C CA . PRO A 1 381 ? 4.560 1.640 25.888 1.00 58.75 381 PRO A CA 1
ATOM 3027 C C . PRO A 1 381 ? 4.493 1.650 27.421 1.00 58.75 381 PRO A C 1
ATOM 3029 O O . PRO A 1 381 ? 3.543 2.210 27.976 1.00 58.75 381 PRO A O 1
ATOM 3032 N N . PRO A 1 382 ? 5.537 1.140 28.096 1.00 68.88 382 PRO A N 1
ATOM 3033 C CA . PRO A 1 382 ? 6.848 0.761 27.553 1.00 68.88 382 PRO A CA 1
ATOM 3034 C C . PRO A 1 382 ? 6.879 -0.610 26.847 1.00 68.88 382 PRO A C 1
ATOM 3036 O O . PRO A 1 382 ? 6.128 -1.519 27.179 1.00 68.88 382 PRO A O 1
ATOM 3039 N N . TYR A 1 383 ? 7.796 -0.790 25.881 1.00 72.44 383 TYR A N 1
ATOM 3040 C CA . TYR A 1 383 ? 7.873 -2.019 25.066 1.00 72.44 383 TYR A CA 1
ATOM 3041 C C . TYR A 1 383 ? 8.071 -3.295 25.897 1.00 72.44 383 TYR A C 1
ATOM 3043 O O . TYR A 1 383 ? 7.491 -4.324 25.576 1.00 72.44 383 TYR A O 1
ATOM 3051 N N . VAL A 1 384 ? 8.867 -3.238 26.971 1.00 76.81 384 VAL A N 1
ATOM 3052 C CA . VAL A 1 384 ? 9.113 -4.398 27.850 1.00 76.81 384 VAL A CA 1
ATOM 3053 C C . VAL A 1 384 ? 7.819 -4.869 28.516 1.00 76.81 384 VAL A C 1
ATOM 3055 O O . VAL A 1 384 ? 7.577 -6.070 28.614 1.00 76.81 384 VAL A O 1
ATOM 3058 N N . GLU A 1 385 ? 6.962 -3.931 28.916 1.00 77.94 385 GLU A N 1
ATOM 3059 C CA . GLU A 1 385 ? 5.659 -4.237 29.502 1.00 77.94 385 GLU A CA 1
ATOM 3060 C C . GLU A 1 385 ? 4.696 -4.774 28.442 1.00 77.94 385 GLU A C 1
ATOM 3062 O O . GLU A 1 385 ? 4.096 -5.829 28.641 1.00 77.94 385 GLU A O 1
ATOM 3067 N N . ALA A 1 386 ? 4.635 -4.141 27.266 1.00 82.56 386 ALA A N 1
ATOM 3068 C CA . ALA A 1 386 ? 3.855 -4.642 26.136 1.00 82.56 386 ALA A CA 1
ATOM 3069 C C . ALA A 1 386 ? 4.268 -6.070 25.731 1.00 82.56 386 ALA A C 1
ATOM 3071 O O . ALA A 1 386 ? 3.414 -6.927 25.496 1.00 82.56 386 ALA A O 1
ATOM 3072 N N . ALA A 1 387 ? 5.573 -6.355 25.706 1.00 86.31 387 ALA A N 1
ATOM 3073 C CA . ALA A 1 387 ? 6.119 -7.683 25.459 1.00 86.31 387 ALA A CA 1
ATOM 3074 C C . ALA A 1 387 ? 5.739 -8.671 26.575 1.00 86.31 387 ALA A C 1
ATOM 3076 O O . ALA A 1 387 ? 5.356 -9.800 26.277 1.00 86.31 387 ALA A O 1
ATOM 3077 N N . GLY A 1 388 ? 5.770 -8.259 27.846 1.00 89.50 388 GLY A N 1
ATOM 3078 C CA . GLY A 1 388 ? 5.293 -9.068 28.973 1.00 89.50 388 GLY A CA 1
ATOM 3079 C C . GLY A 1 388 ? 3.802 -9.410 28.872 1.00 89.50 388 GLY A C 1
ATOM 3080 O O . GLY A 1 388 ? 3.418 -10.574 29.029 1.00 89.50 388 GLY A O 1
ATOM 3081 N N . ASN A 1 389 ? 2.977 -8.427 28.506 1.00 92.25 389 ASN A N 1
ATOM 3082 C CA . ASN A 1 389 ? 1.528 -8.561 28.352 1.00 92.25 389 ASN A CA 1
ATOM 3083 C C . ASN A 1 389 ? 1.131 -9.580 27.275 1.00 92.25 389 ASN A C 1
ATOM 3085 O O . ASN A 1 389 ? 0.077 -10.208 27.391 1.00 92.25 389 ASN A O 1
ATOM 3089 N N . THR A 1 390 ? 1.984 -9.829 26.273 1.00 94.50 390 THR A N 1
ATOM 3090 C CA . THR A 1 390 ? 1.708 -10.843 25.237 1.00 94.50 390 THR A CA 1
ATOM 3091 C C . THR A 1 390 ? 1.440 -12.239 25.813 1.00 94.50 390 THR A C 1
ATOM 3093 O O . THR A 1 390 ? 0.614 -12.977 25.275 1.00 94.50 390 THR A O 1
ATOM 3096 N N . ARG A 1 391 ? 2.070 -12.597 26.943 1.00 95.12 391 ARG A N 1
ATOM 3097 C CA . ARG A 1 391 ? 1.856 -13.885 27.627 1.00 95.12 391 ARG A CA 1
ATOM 3098 C C . ARG A 1 391 ? 0.440 -14.017 28.176 1.00 95.12 391 ARG A C 1
ATOM 3100 O O . ARG A 1 391 ? -0.141 -15.099 28.111 1.00 95.12 391 ARG A O 1
ATOM 3107 N N . LEU A 1 392 ? -0.093 -12.925 28.723 1.00 95.94 392 LEU A N 1
ATOM 3108 C CA . LEU A 1 392 ? -1.444 -12.868 29.270 1.00 95.94 392 LEU A CA 1
ATOM 3109 C C . LEU A 1 392 ? -2.481 -12.927 28.146 1.00 95.94 392 LEU A C 1
ATOM 3111 O O . LEU A 1 392 ? -3.407 -13.729 28.215 1.00 95.94 392 LEU A O 1
ATOM 3115 N N . VAL A 1 393 ? -2.291 -12.148 27.077 1.00 97.06 393 VAL A N 1
ATOM 3116 C CA . VAL A 1 393 ? -3.206 -12.168 25.924 1.00 97.06 393 VAL A CA 1
ATOM 3117 C C . VAL A 1 393 ? -3.205 -13.546 25.251 1.00 97.06 393 VAL A C 1
ATOM 3119 O O . VAL A 1 393 ? -4.269 -14.079 24.948 1.00 97.06 393 VAL A O 1
ATOM 3122 N N . GLY A 1 394 ? -2.036 -14.178 25.093 1.00 96.81 394 GLY A N 1
ATOM 3123 C CA . GLY A 1 394 ? -1.943 -15.549 24.581 1.00 96.81 394 GLY A CA 1
ATOM 3124 C C . GLY A 1 394 ? -2.681 -16.565 25.460 1.00 96.81 394 GLY A C 1
ATOM 3125 O O . GLY A 1 394 ? -3.325 -17.474 24.941 1.00 96.81 394 GLY A O 1
ATOM 3126 N N . ALA A 1 395 ? -2.657 -16.385 26.786 1.00 96.88 395 ALA A N 1
ATOM 3127 C CA . ALA A 1 395 ? -3.452 -17.189 27.714 1.00 96.88 395 ALA A CA 1
ATOM 3128 C C . ALA A 1 395 ? -4.957 -17.008 27.497 1.00 96.88 395 ALA A C 1
ATOM 3130 O O . ALA A 1 395 ? -5.671 -17.997 27.380 1.00 96.88 395 ALA A O 1
ATOM 3131 N N . MET A 1 396 ? -5.423 -15.762 27.390 1.00 97.25 396 MET A N 1
ATOM 3132 C CA . MET A 1 396 ? -6.837 -15.452 27.157 1.00 97.25 396 MET A CA 1
ATOM 3133 C C . MET A 1 396 ? -7.347 -16.055 25.843 1.00 97.25 396 MET A C 1
ATOM 3135 O O . MET A 1 396 ? -8.445 -16.602 25.810 1.00 97.25 396 MET A O 1
ATOM 3139 N N . ILE A 1 397 ? -6.544 -16.013 24.774 1.00 97.44 397 ILE A N 1
ATOM 3140 C CA . ILE A 1 397 ? -6.896 -16.635 23.487 1.00 97.44 397 ILE A CA 1
ATOM 3141 C C . ILE A 1 397 ? -6.978 -18.160 23.618 1.00 97.44 397 ILE A C 1
ATOM 3143 O O . ILE A 1 397 ? -7.916 -18.763 23.102 1.00 97.44 397 ILE A O 1
ATOM 3147 N N . ALA A 1 398 ? -6.033 -18.793 24.320 1.00 97.00 398 ALA A N 1
ATOM 3148 C CA . ALA A 1 398 ? -6.078 -20.235 24.558 1.00 97.00 398 ALA A CA 1
ATOM 3149 C C . ALA A 1 398 ? -7.323 -20.648 25.364 1.00 97.00 398 ALA A C 1
ATOM 3151 O O . ALA A 1 398 ? -7.969 -21.634 25.018 1.00 97.00 398 ALA A O 1
ATOM 3152 N N . GLU A 1 399 ? -7.693 -19.889 26.402 1.00 96.81 399 GLU A N 1
ATOM 3153 C CA . GLU A 1 399 ? -8.932 -20.126 27.157 1.00 96.81 399 GLU A CA 1
ATOM 3154 C C . GLU A 1 399 ? -10.180 -19.952 26.291 1.00 96.81 399 GLU A C 1
ATOM 3156 O O . GLU A 1 399 ? -11.074 -20.795 26.334 1.00 96.81 399 GLU A O 1
ATOM 3161 N N . LEU A 1 400 ? -10.222 -18.913 25.452 1.00 96.50 400 LEU A N 1
ATOM 3162 C CA . LEU A 1 400 ? -11.328 -18.696 24.522 1.00 96.50 400 LEU A CA 1
ATOM 3163 C C . LEU A 1 400 ? -11.485 -19.871 23.549 1.00 96.50 400 LEU A C 1
ATOM 3165 O O . LEU A 1 400 ? -12.596 -20.350 23.353 1.00 96.50 400 LEU A O 1
ATOM 3169 N N . ILE A 1 401 ? -10.390 -20.365 22.964 1.00 96.44 401 ILE A N 1
ATOM 3170 C CA . ILE A 1 401 ? -10.429 -21.513 22.047 1.00 96.44 401 ILE A CA 1
ATOM 3171 C C . ILE A 1 401 ? -10.934 -22.765 22.772 1.00 96.44 401 ILE A C 1
ATOM 3173 O O . ILE A 1 401 ? -11.809 -23.451 22.255 1.00 96.44 401 ILE A O 1
ATOM 3177 N N . LYS A 1 402 ? -10.454 -23.040 23.991 1.00 95.19 402 LYS A N 1
ATOM 3178 C CA . LYS A 1 402 ? -10.953 -24.167 24.799 1.00 95.19 402 LYS A CA 1
ATOM 3179 C C . LYS A 1 402 ? -12.443 -24.045 25.110 1.00 95.19 402 LYS A C 1
ATOM 3181 O O . LYS A 1 402 ? -13.161 -25.037 25.023 1.00 95.19 402 LYS A O 1
ATOM 3186 N N . PHE A 1 403 ? -12.905 -22.844 25.453 1.00 95.88 403 PHE A N 1
ATOM 3187 C CA . PHE A 1 403 ? -14.323 -22.572 25.665 1.00 95.88 403 PHE A CA 1
ATOM 3188 C C . PHE A 1 403 ? -15.133 -22.830 24.389 1.00 95.88 403 PHE A C 1
ATOM 3190 O O . PHE A 1 403 ? -16.132 -23.536 24.431 1.00 95.88 403 PHE A O 1
ATOM 3197 N N . LEU A 1 404 ? -14.686 -22.333 23.235 1.00 95.38 404 LEU A N 1
ATOM 3198 C CA . LEU A 1 404 ? -15.384 -22.565 21.970 1.00 95.38 404 LEU A CA 1
ATOM 3199 C C . LEU A 1 404 ? -15.433 -24.054 21.615 1.00 95.38 404 LEU A C 1
ATOM 3201 O O . LEU A 1 404 ? -16.497 -24.546 21.246 1.00 95.38 404 LEU A O 1
ATOM 3205 N N . ILE A 1 405 ? -14.334 -24.789 21.796 1.00 94.44 405 ILE A N 1
ATOM 3206 C CA . ILE A 1 405 ? -14.292 -26.245 21.608 1.00 94.44 405 ILE A CA 1
ATOM 3207 C C . ILE A 1 405 ? -15.306 -26.937 22.528 1.00 94.44 405 ILE A C 1
ATOM 3209 O O . ILE A 1 405 ? -16.062 -27.783 22.061 1.00 94.44 405 ILE A O 1
ATOM 3213 N N . SER A 1 406 ? -15.385 -26.554 23.808 1.00 94.56 406 SER A N 1
ATOM 3214 C CA . SER A 1 406 ? -16.318 -27.187 24.749 1.00 94.56 406 SER A CA 1
ATOM 3215 C C . SER A 1 406 ? -17.786 -26.909 24.420 1.00 94.56 406 SER A C 1
ATOM 3217 O O . SER A 1 406 ? -18.625 -27.782 24.627 1.00 94.56 406 SER A O 1
ATOM 3219 N N . GLN A 1 407 ? -18.101 -25.725 23.885 1.00 95.62 407 GLN A N 1
ATOM 3220 C CA . GLN A 1 407 ? -19.469 -25.361 23.505 1.00 95.62 407 GLN A CA 1
ATOM 3221 C C . GLN A 1 407 ? -19.898 -25.938 22.151 1.00 95.62 407 GLN A C 1
ATOM 3223 O O . GLN A 1 407 ? -21.066 -26.258 21.963 1.00 95.62 407 GLN A O 1
ATOM 3228 N N . THR A 1 408 ? -18.974 -26.045 21.195 1.00 93.38 408 THR A N 1
ATOM 3229 C CA . THR A 1 408 ? -19.293 -26.409 19.801 1.00 93.38 408 THR A CA 1
ATOM 3230 C C . THR A 1 408 ? -18.932 -27.843 19.438 1.00 93.38 408 THR A C 1
ATOM 3232 O O . THR A 1 408 ? -19.349 -28.312 18.385 1.00 93.38 408 THR A O 1
ATOM 3235 N N . GLN A 1 409 ? -18.132 -28.522 20.267 1.00 92.06 409 GLN A N 1
ATOM 3236 C CA . GLN A 1 409 ? -17.500 -29.810 19.954 1.00 92.06 409 GLN A CA 1
ATOM 3237 C C . GLN A 1 409 ? -16.646 -29.771 18.670 1.00 92.06 409 GLN A C 1
ATOM 3239 O O . GLN A 1 409 ? -16.406 -30.795 18.034 1.00 92.06 409 GLN A O 1
ATOM 3244 N N . SER A 1 410 ? -16.178 -28.580 18.281 1.00 91.50 410 SER A N 1
ATOM 3245 C CA . SER A 1 410 ? -15.277 -28.401 17.142 1.00 91.50 410 SER A CA 1
ATOM 3246 C C . SER A 1 410 ? -13.879 -28.926 17.449 1.00 91.50 410 SER A C 1
ATOM 3248 O O . SER A 1 410 ? -13.409 -28.889 18.586 1.00 91.50 410 SER A O 1
ATOM 3250 N N . SER A 1 411 ? -13.187 -29.383 16.411 1.00 92.44 411 SER A N 1
ATOM 3251 C CA . SER A 1 411 ? -11.804 -29.826 16.537 1.00 92.44 411 SER A CA 1
ATOM 3252 C C . SER A 1 411 ? -10.828 -28.640 16.516 1.00 92.44 411 SER A C 1
ATOM 3254 O O . SER A 1 411 ? -11.072 -27.611 15.883 1.00 92.44 411 SER A O 1
ATOM 3256 N N . VAL A 1 412 ? -9.712 -28.765 17.242 1.00 91.38 412 VAL A N 1
ATOM 3257 C CA . VAL A 1 412 ? -8.722 -27.685 17.427 1.00 91.38 412 VAL A CA 1
ATOM 3258 C C . VAL A 1 412 ? -7.943 -27.343 16.145 1.00 91.38 412 VAL A C 1
ATOM 3260 O O . VAL A 1 412 ? -7.437 -26.228 15.993 1.00 91.38 412 VAL A O 1
ATOM 3263 N N . ASP A 1 413 ? -7.874 -28.269 15.192 1.00 90.00 413 ASP A N 1
ATOM 3264 C CA . ASP A 1 413 ? -7.237 -28.084 13.885 1.00 90.00 413 ASP A CA 1
ATOM 3265 C C . ASP A 1 413 ? -7.989 -27.097 12.975 1.00 90.00 413 ASP A C 1
ATOM 3267 O O . ASP A 1 413 ? -7.385 -26.515 12.076 1.00 90.00 413 ASP A O 1
ATOM 3271 N N . LEU A 1 414 ? -9.265 -26.815 13.259 1.00 91.25 414 LEU A N 1
ATOM 3272 C CA . LEU A 1 414 ? -10.052 -25.796 12.552 1.00 91.25 414 LEU A CA 1
ATOM 3273 C C . LEU A 1 414 ? -9.656 -24.355 12.922 1.00 91.25 414 LEU A C 1
ATOM 3275 O O . LEU A 1 414 ? -10.075 -23.403 12.263 1.00 91.25 414 LEU A O 1
ATOM 3279 N N . TYR A 1 415 ? -8.858 -24.167 13.977 1.00 93.50 415 TYR A N 1
ATOM 3280 C CA . TYR A 1 415 ? -8.481 -22.845 14.470 1.00 93.50 415 TYR A CA 1
ATOM 3281 C C . TYR A 1 415 ? -7.155 -22.375 13.856 1.00 93.50 415 TYR A C 1
ATOM 3283 O O . TYR A 1 415 ? -6.113 -23.031 13.960 1.00 93.50 415 TYR A O 1
ATOM 3291 N N . HIS A 1 416 ? -7.182 -21.173 13.272 1.00 93.25 416 HIS A N 1
ATOM 3292 C CA . HIS A 1 416 ? -6.019 -20.483 12.710 1.00 93.25 416 HIS A CA 1
ATOM 3293 C C . HIS A 1 416 ? -5.786 -19.157 13.437 1.00 93.25 416 HIS A C 1
ATOM 3295 O O . HIS A 1 416 ? -6.627 -18.261 13.398 1.00 93.25 416 HIS A O 1
ATOM 3301 N N . VAL A 1 417 ? -4.626 -19.011 14.082 1.00 94.12 417 VAL A N 1
ATOM 3302 C CA . VAL A 1 417 ? -4.240 -17.764 14.757 1.00 94.12 417 VAL A CA 1
ATOM 3303 C C . VAL A 1 417 ? -3.243 -16.984 13.900 1.00 94.12 417 VAL A C 1
ATOM 3305 O O . VAL A 1 417 ? -2.160 -17.473 13.576 1.00 94.12 417 VAL A O 1
ATOM 3308 N N . VAL A 1 418 ? -3.596 -15.751 13.543 1.00 91.50 418 VAL A N 1
ATOM 3309 C CA . VAL A 1 418 ? -2.756 -14.850 12.740 1.00 91.50 418 VAL A CA 1
ATOM 3310 C C . VAL A 1 418 ? -2.217 -13.733 13.631 1.00 91.50 418 VAL A C 1
ATOM 3312 O O . VAL A 1 418 ? -2.987 -12.991 14.238 1.00 91.50 418 VAL A O 1
ATOM 3315 N N . GLY A 1 419 ? -0.893 -13.605 13.715 1.00 90.00 419 GLY A N 1
ATOM 3316 C CA . GLY A 1 419 ? -0.212 -12.651 14.584 1.00 90.00 419 GLY A CA 1
ATOM 3317 C C . GLY A 1 419 ? 0.725 -11.717 13.821 1.00 90.00 419 GLY A C 1
ATOM 3318 O O . GLY A 1 419 ? 1.534 -12.161 13.014 1.00 90.00 419 GLY A O 1
ATOM 3319 N N . PHE A 1 420 ? 0.639 -10.415 14.106 1.00 86.00 420 PHE A N 1
ATOM 3320 C CA . PHE A 1 420 ? 1.533 -9.387 13.563 1.00 86.00 420 PHE A CA 1
ATOM 3321 C C . PHE A 1 420 ? 2.420 -8.801 14.661 1.00 86.00 420 PHE A C 1
ATOM 3323 O O . PHE A 1 420 ? 1.892 -8.353 15.682 1.00 86.00 420 PHE A O 1
ATOM 3330 N N . SER A 1 421 ? 3.740 -8.736 14.450 1.00 85.75 421 SER A N 1
ATOM 3331 C CA . SER A 1 421 ? 4.683 -8.142 15.411 1.00 85.75 421 SER A CA 1
ATOM 3332 C C . SER A 1 421 ? 4.604 -8.831 16.787 1.00 85.75 421 SER A C 1
ATOM 3334 O O . SER A 1 421 ? 4.661 -10.055 16.861 1.00 85.75 421 SER A O 1
ATOM 3336 N N . LEU A 1 422 ? 4.390 -8.101 17.891 1.00 87.69 422 LEU A N 1
ATOM 3337 C CA . LEU A 1 422 ? 4.096 -8.700 19.208 1.00 87.69 422 LEU A CA 1
ATOM 3338 C C . LEU A 1 422 ? 2.903 -9.681 19.182 1.00 87.69 422 LEU A C 1
ATOM 3340 O O . LEU A 1 422 ? 2.868 -10.630 19.963 1.00 87.69 422 LEU A O 1
ATOM 3344 N N . GLY A 1 423 ? 1.959 -9.509 18.251 1.00 89.88 423 GLY A N 1
ATOM 3345 C CA . GLY A 1 423 ? 0.861 -10.446 18.009 1.00 89.88 423 GLY A CA 1
ATOM 3346 C C . GLY A 1 423 ? 1.312 -11.838 17.555 1.00 89.88 423 GLY A C 1
ATOM 3347 O O . GLY A 1 423 ? 0.625 -12.816 17.835 1.00 89.88 423 GLY A O 1
ATOM 3348 N N . ALA A 1 424 ? 2.474 -11.961 16.912 1.00 90.06 424 ALA A N 1
ATOM 3349 C CA . ALA A 1 424 ? 3.049 -13.260 16.572 1.00 90.06 424 ALA A CA 1
ATOM 3350 C C . ALA A 1 424 ? 3.462 -14.045 17.821 1.00 90.06 424 ALA A C 1
ATOM 3352 O O . ALA A 1 424 ? 3.149 -15.229 17.956 1.00 90.06 424 ALA A O 1
ATOM 3353 N N . HIS A 1 425 ? 4.077 -13.364 18.793 1.00 91.81 425 HIS A N 1
ATOM 3354 C CA . HIS A 1 425 ? 4.382 -13.961 20.091 1.00 91.81 425 HIS A CA 1
ATOM 3355 C C . HIS A 1 425 ? 3.107 -14.344 20.848 1.00 91.81 425 HIS A C 1
ATOM 3357 O O . HIS A 1 425 ? 3.058 -15.423 21.431 1.00 91.81 425 HIS A O 1
ATOM 3363 N N . ILE A 1 426 ? 2.056 -13.516 20.788 1.00 95.25 426 ILE A N 1
ATOM 3364 C CA . ILE A 1 426 ? 0.731 -13.847 21.342 1.00 95.25 426 ILE A CA 1
ATOM 3365 C C . ILE A 1 426 ? 0.205 -15.162 20.746 1.00 95.25 426 ILE A C 1
ATOM 3367 O O . ILE A 1 426 ? -0.201 -16.049 21.498 1.00 95.25 426 ILE A O 1
ATOM 3371 N N . ALA A 1 427 ? 0.259 -15.315 19.419 1.00 95.06 427 ALA A N 1
ATOM 3372 C CA . ALA A 1 427 ? -0.160 -16.538 18.738 1.00 95.06 427 ALA A CA 1
ATOM 3373 C C . ALA A 1 427 ? 0.680 -17.755 19.166 1.00 95.06 427 ALA A C 1
ATOM 3375 O O . ALA A 1 427 ? 0.132 -18.814 19.474 1.00 95.06 427 ALA A O 1
ATOM 3376 N N . GLY A 1 428 ? 2.003 -17.588 19.270 1.00 94.25 428 GLY A N 1
ATOM 3377 C CA . GLY A 1 428 ? 2.913 -18.619 19.772 1.00 94.25 428 GLY A CA 1
ATOM 3378 C C . GLY A 1 428 ? 2.618 -19.033 21.219 1.00 94.25 428 GLY A C 1
ATOM 3379 O O . GLY A 1 428 ? 2.597 -20.225 21.529 1.00 94.25 428 GLY A O 1
ATOM 3380 N N . TYR A 1 429 ? 2.328 -18.076 22.106 1.00 96.25 429 TYR A N 1
ATOM 3381 C CA . TYR A 1 429 ? 1.938 -18.359 23.490 1.00 96.25 429 TYR A CA 1
ATOM 3382 C C . TYR A 1 429 ? 0.588 -19.074 23.581 1.00 96.25 429 TYR A C 1
ATOM 3384 O O . TYR A 1 429 ? 0.465 -20.007 24.377 1.00 96.25 429 TYR A O 1
ATOM 3392 N N . ALA A 1 430 ? -0.392 -18.689 22.758 1.00 96.69 430 ALA A N 1
ATOM 3393 C CA . ALA A 1 430 ? -1.677 -19.379 22.679 1.00 96.69 430 ALA A CA 1
ATOM 3394 C C . ALA A 1 430 ? -1.495 -20.846 22.252 1.00 96.69 430 ALA A C 1
ATOM 3396 O O . ALA A 1 430 ? -1.979 -21.751 22.932 1.00 96.69 430 ALA A O 1
ATOM 3397 N N . GLY A 1 431 ? -0.718 -21.097 21.192 1.00 95.44 431 GLY A N 1
ATOM 3398 C CA . GLY A 1 431 ? -0.429 -22.457 20.729 1.00 95.44 431 GLY A CA 1
ATOM 3399 C C . GLY A 1 431 ? 0.363 -23.297 21.725 1.00 95.44 431 GLY A C 1
ATOM 3400 O O . GLY A 1 431 ? 0.031 -24.459 21.939 1.00 95.44 431 GLY A O 1
ATOM 3401 N N . SER A 1 432 ? 1.358 -22.708 22.390 1.00 95.62 432 SER A N 1
ATOM 3402 C CA . SER A 1 432 ? 2.128 -23.388 23.439 1.00 95.62 432 SER A CA 1
ATOM 3403 C C . SER A 1 432 ? 1.235 -23.835 24.604 1.00 95.62 432 SER A C 1
ATOM 3405 O O . SER A 1 432 ? 1.311 -24.984 25.040 1.00 95.62 432 SER A O 1
ATOM 3407 N N . ARG A 1 433 ? 0.324 -22.966 25.063 1.00 95.69 433 ARG A N 1
ATOM 3408 C CA . ARG A 1 433 ? -0.622 -23.288 26.144 1.00 95.69 433 ARG A CA 1
ATOM 3409 C C . ARG A 1 433 ? -1.661 -24.331 25.744 1.00 95.69 433 ARG A C 1
ATOM 3411 O O . ARG A 1 433 ? -1.985 -25.196 26.553 1.00 95.69 433 ARG A O 1
ATOM 3418 N N . LEU A 1 434 ? -2.180 -24.279 24.519 1.00 95.50 434 LEU A N 1
ATOM 3419 C CA . LEU A 1 434 ? -3.083 -25.319 24.020 1.00 95.50 434 LEU A CA 1
ATOM 3420 C C . LEU A 1 434 ? -2.363 -26.672 23.961 1.00 95.50 434 LEU A C 1
ATOM 3422 O O . LEU A 1 434 ? -2.889 -27.664 24.467 1.00 95.50 434 LEU A O 1
ATOM 3426 N N . LYS A 1 435 ? -1.114 -26.693 23.476 1.00 94.31 435 LYS A N 1
ATOM 3427 C CA . LYS A 1 435 ? -0.308 -27.917 23.373 1.00 94.31 435 LYS A CA 1
ATOM 3428 C C . LYS A 1 435 ? -0.047 -28.571 24.731 1.00 94.31 435 LYS A C 1
ATOM 3430 O O . LYS A 1 435 ? -0.078 -29.793 24.827 1.00 94.31 435 LYS A O 1
ATOM 3435 N N . GLN A 1 436 ? 0.156 -27.780 25.787 1.00 92.75 436 GLN A N 1
ATOM 3436 C CA . GLN A 1 436 ? 0.275 -28.286 27.164 1.00 92.75 436 GLN A CA 1
ATOM 3437 C C . GLN A 1 436 ? -0.986 -29.017 27.653 1.00 92.75 436 GLN A C 1
ATOM 3439 O O . GLN A 1 436 ? -0.887 -29.872 28.523 1.00 92.75 436 GLN A O 1
ATOM 3444 N N . ASN A 1 437 ? -2.151 -28.715 27.076 1.00 90.19 437 ASN A N 1
ATOM 3445 C CA . ASN A 1 437 ? -3.425 -29.373 27.369 1.00 90.19 437 ASN A CA 1
ATOM 3446 C C . ASN A 1 437 ? -3.768 -30.478 26.349 1.00 90.19 437 ASN A C 1
ATOM 3448 O O . ASN A 1 437 ? -4.926 -30.865 26.230 1.00 90.19 437 ASN A O 1
ATOM 3452 N N . GLY A 1 438 ? -2.790 -30.953 25.568 1.00 92.75 438 GLY A N 1
ATOM 3453 C CA . GLY A 1 438 ? -3.001 -31.976 24.538 1.00 92.75 438 GLY A CA 1
ATOM 3454 C C . GLY A 1 438 ? -3.684 -31.474 23.259 1.00 92.75 438 GLY A C 1
ATOM 3455 O O . GLY A 1 438 ? -3.976 -32.272 22.375 1.00 92.75 438 GLY A O 1
ATOM 3456 N N . LEU A 1 439 ? -3.914 -30.163 23.123 1.00 93.19 439 LEU A N 1
ATOM 3457 C CA . LEU A 1 439 ? -4.589 -29.557 21.975 1.00 93.19 439 LEU A CA 1
ATOM 3458 C C . LEU A 1 439 ? -3.568 -28.883 21.048 1.00 93.19 439 LEU A C 1
ATOM 3460 O O . LEU A 1 439 ? -2.938 -27.894 21.415 1.00 93.19 439 LEU A O 1
ATOM 3464 N N . THR A 1 440 ? -3.396 -29.385 19.826 1.00 92.06 440 THR A N 1
ATOM 3465 C CA . THR A 1 440 ? -2.470 -28.777 18.855 1.00 92.06 440 THR A CA 1
ATOM 3466 C C . THR A 1 440 ? -3.235 -27.888 17.882 1.00 92.06 440 THR A C 1
ATOM 3468 O O . THR A 1 440 ? -4.065 -28.381 17.130 1.00 92.06 440 THR A O 1
ATOM 3471 N N . LEU A 1 441 ? -2.947 -26.581 17.889 1.00 90.81 441 LEU A N 1
ATOM 3472 C CA . LEU A 1 441 ? -3.514 -25.625 16.928 1.00 90.81 441 LEU A CA 1
ATOM 3473 C C . LEU A 1 441 ? -3.264 -26.065 15.484 1.00 90.81 441 LEU A C 1
ATOM 3475 O O . LEU A 1 441 ? -2.133 -26.417 15.146 1.00 90.81 441 LEU A O 1
ATOM 3479 N N . GLY A 1 442 ? -4.286 -25.947 14.633 1.00 86.00 442 GLY A N 1
ATOM 3480 C CA . GLY A 1 442 ? -4.173 -26.290 13.215 1.00 86.00 442 GLY A CA 1
ATOM 3481 C C . GLY A 1 442 ? -3.184 -25.410 12.462 1.00 86.00 442 GLY A C 1
ATOM 3482 O O . GLY A 1 442 ? -2.388 -25.903 11.662 1.00 86.00 442 GLY A O 1
ATOM 3483 N N . ARG A 1 443 ? -3.184 -24.096 12.734 1.00 90.00 443 ARG A N 1
ATOM 3484 C CA . ARG A 1 443 ? -2.266 -23.170 12.060 1.00 90.00 443 ARG A CA 1
ATOM 3485 C C . ARG A 1 443 ? -1.948 -21.915 12.864 1.00 90.00 443 ARG A C 1
ATOM 3487 O O . ARG A 1 443 ? -2.823 -21.305 13.477 1.00 90.00 443 ARG A O 1
ATOM 3494 N N . ILE A 1 444 ? -0.694 -21.468 12.765 1.00 90.31 444 ILE A N 1
ATOM 3495 C CA . ILE A 1 444 ? -0.255 -20.127 13.167 1.00 90.31 444 ILE A CA 1
ATOM 3496 C C . ILE A 1 444 ? 0.378 -19.438 11.955 1.00 90.31 444 ILE A C 1
ATOM 3498 O O . ILE A 1 444 ? 1.193 -20.036 11.254 1.00 90.31 444 ILE A O 1
ATOM 3502 N N . THR A 1 445 ? 0.013 -18.181 11.699 1.00 89.19 445 THR A N 1
ATOM 3503 C CA . THR A 1 445 ? 0.714 -17.329 10.727 1.00 89.19 445 THR A CA 1
ATOM 3504 C C . THR A 1 445 ? 1.346 -16.148 11.441 1.00 89.19 445 THR A C 1
ATOM 3506 O O . THR A 1 445 ? 0.661 -15.405 12.138 1.00 89.19 445 THR A O 1
ATOM 3509 N N . ASP A 1 446 ? 2.652 -15.997 11.247 1.00 85.38 446 ASP A N 1
ATOM 3510 C CA . ASP A 1 446 ? 3.490 -14.969 11.856 1.00 85.38 446 ASP A CA 1
ATOM 3511 C C . ASP A 1 446 ? 3.923 -13.949 10.794 1.00 85.38 446 ASP A C 1
ATOM 3513 O O . ASP A 1 446 ? 4.501 -14.302 9.762 1.00 85.38 446 ASP A O 1
ATOM 3517 N N . PHE A 1 447 ? 3.654 -12.675 11.063 1.00 78.56 447 PHE A N 1
ATOM 3518 C CA . PHE A 1 447 ? 4.240 -11.547 10.357 1.00 78.56 447 PHE A CA 1
ATOM 3519 C C . PHE A 1 447 ? 5.276 -10.892 11.279 1.00 78.56 447 PHE A C 1
ATOM 3521 O O . PHE A 1 447 ? 4.907 -10.069 12.121 1.00 78.56 447 PHE A O 1
ATOM 3528 N N . GLY A 1 448 ? 6.538 -11.301 11.105 1.00 62.12 448 GLY A N 1
ATOM 3529 C CA . GLY A 1 448 ? 7.651 -11.186 12.057 1.00 62.12 448 GLY A CA 1
ATOM 3530 C C . GLY A 1 448 ? 7.974 -9.822 12.705 1.00 62.12 448 GLY A C 1
ATOM 3531 O O . GLY A 1 448 ? 7.234 -8.841 12.606 1.00 62.12 448 GLY A O 1
ATOM 3532 N N . PRO A 1 449 ? 9.110 -9.737 13.423 1.00 50.56 449 PRO A N 1
ATOM 3533 C CA . PRO A 1 449 ? 9.417 -8.617 14.310 1.00 50.56 449 PRO A CA 1
ATOM 3534 C C . PRO A 1 449 ? 9.625 -7.281 13.581 1.00 50.56 449 PRO A C 1
ATOM 3536 O O . PRO A 1 449 ? 9.925 -7.213 12.388 1.00 50.56 449 PRO A O 1
ATOM 3539 N N . MET A 1 450 ? 9.458 -6.196 14.339 1.00 46.66 450 MET A N 1
ATOM 3540 C CA . MET A 1 450 ? 9.560 -4.816 13.869 1.00 46.66 450 MET A CA 1
ATOM 3541 C C . MET A 1 450 ? 10.934 -4.518 13.249 1.00 46.66 450 MET A C 1
ATOM 3543 O O . MET A 1 450 ? 11.958 -4.573 13.925 1.00 46.66 450 MET A O 1
ATOM 3547 N N . SER A 1 451 ? 10.949 -4.175 11.956 1.00 42.22 451 SER A N 1
ATOM 3548 C CA . SER A 1 451 ? 12.084 -3.498 11.313 1.00 42.22 451 SER A CA 1
ATOM 3549 C C . SER A 1 451 ? 12.163 -2.049 11.827 1.00 42.22 451 SER A C 1
ATOM 3551 O O . SER A 1 451 ? 11.108 -1.464 12.089 1.00 42.22 451 SER A O 1
ATOM 3553 N N . PRO A 1 452 ? 13.353 -1.414 11.920 1.00 35.94 452 PRO A N 1
ATOM 3554 C CA . PRO A 1 452 ? 13.481 0.008 12.273 1.00 35.94 452 PRO A CA 1
ATOM 3555 C C . PRO A 1 452 ? 12.665 0.946 11.364 1.00 35.94 452 PRO A C 1
ATOM 3557 O O . PRO A 1 452 ? 12.366 2.079 11.733 1.00 35.94 452 PRO A O 1
ATOM 3560 N N . LEU A 1 453 ? 12.297 0.476 10.166 1.00 40.47 453 LEU A N 1
ATOM 3561 C CA . LEU A 1 453 ? 11.442 1.181 9.220 1.00 40.47 453 LEU A CA 1
ATOM 3562 C C . LEU A 1 453 ? 10.004 0.646 9.285 1.00 40.47 453 LEU A C 1
ATOM 3564 O O . LEU A 1 453 ? 9.705 -0.465 8.846 1.00 40.47 453 LEU A O 1
ATOM 3568 N N . VAL A 1 454 ? 9.086 1.497 9.754 1.00 50.69 454 VAL A N 1
ATOM 3569 C CA . VAL A 1 454 ? 7.642 1.212 9.875 1.00 50.69 454 VAL A CA 1
ATOM 3570 C C . VAL A 1 454 ? 7.021 0.752 8.544 1.00 50.69 454 VAL A C 1
ATOM 3572 O O . VAL A 1 454 ? 6.164 -0.129 8.535 1.00 50.69 454 VAL A O 1
ATOM 3575 N N . CYS A 1 455 ? 7.475 1.295 7.407 1.00 45.22 455 CYS A N 1
ATOM 3576 C CA . CYS A 1 455 ? 6.963 0.927 6.082 1.00 45.22 455 CYS A CA 1
ATOM 3577 C C . CYS A 1 455 ? 7.244 -0.534 5.706 1.00 45.22 455 CYS A C 1
ATOM 3579 O O . CYS A 1 455 ? 6.379 -1.177 5.117 1.00 45.22 455 CYS A O 1
ATOM 3581 N N . ASP A 1 456 ? 8.421 -1.062 6.049 1.00 57.41 456 ASP A N 1
ATOM 3582 C CA . ASP A 1 456 ? 8.768 -2.456 5.749 1.00 57.41 456 ASP A CA 1
ATOM 3583 C C . ASP A 1 456 ? 8.056 -3.412 6.704 1.00 57.41 456 ASP A C 1
ATOM 3585 O O . ASP A 1 456 ? 7.655 -4.503 6.305 1.00 57.41 456 ASP A O 1
ATOM 3589 N N . HIS A 1 457 ? 7.805 -2.964 7.937 1.00 62.72 457 HIS A N 1
ATOM 3590 C CA . HIS A 1 457 ? 7.064 -3.739 8.922 1.00 62.72 457 HIS A CA 1
ATOM 3591 C C . HIS A 1 457 ? 5.621 -4.021 8.469 1.00 62.72 457 HIS A C 1
ATOM 3593 O O . HIS A 1 457 ? 5.167 -5.156 8.562 1.00 62.72 457 HIS A O 1
ATOM 3599 N N . PHE A 1 458 ? 4.916 -3.042 7.891 1.00 68.44 458 PHE A N 1
ATOM 3600 C CA . PHE A 1 458 ? 3.535 -3.233 7.417 1.00 68.44 458 PHE A CA 1
ATOM 3601 C C . PHE A 1 458 ? 3.403 -3.968 6.070 1.00 68.44 458 PHE A C 1
ATOM 3603 O O . PHE A 1 458 ? 2.292 -4.329 5.688 1.00 68.44 458 PHE A O 1
ATOM 3610 N N . ARG A 1 459 ? 4.493 -4.238 5.335 1.00 76.81 459 ARG A N 1
ATOM 3611 C CA . ARG A 1 459 ? 4.401 -4.966 4.051 1.00 76.81 459 ARG A CA 1
ATOM 3612 C C . ARG A 1 459 ? 3.901 -6.398 4.217 1.00 76.81 459 ARG A C 1
ATOM 3614 O O . ARG A 1 459 ? 3.182 -6.881 3.351 1.00 76.81 459 ARG A O 1
ATOM 3621 N N . ALA A 1 460 ? 4.233 -7.056 5.327 1.00 81.94 460 ALA A N 1
ATOM 3622 C CA . ALA A 1 460 ? 3.811 -8.431 5.578 1.00 81.94 460 ALA A CA 1
ATOM 3623 C C . ALA A 1 460 ? 2.277 -8.575 5.622 1.00 81.94 460 ALA A C 1
ATOM 3625 O O . ALA A 1 460 ? 1.734 -9.509 5.035 1.00 81.94 460 ALA A O 1
ATOM 3626 N N . THR A 1 461 ? 1.567 -7.614 6.228 1.00 81.81 461 THR A N 1
ATOM 3627 C CA . THR A 1 461 ? 0.094 -7.630 6.248 1.00 81.81 461 THR A CA 1
ATOM 3628 C C . THR A 1 461 ? -0.487 -7.355 4.867 1.00 81.81 461 THR A C 1
ATOM 3630 O O . THR A 1 461 ? -1.439 -8.018 4.469 1.00 81.81 461 THR A O 1
ATOM 3633 N N . ALA A 1 462 ? 0.111 -6.433 4.106 1.00 81.75 462 ALA A N 1
ATOM 3634 C CA . ALA A 1 462 ? -0.308 -6.145 2.738 1.00 81.75 462 ALA A CA 1
ATOM 3635 C C . ALA A 1 462 ? -0.153 -7.368 1.820 1.00 81.75 462 ALA A C 1
ATOM 3637 O O . ALA A 1 462 ? -1.075 -7.683 1.076 1.00 81.75 462 ALA A O 1
ATOM 3638 N N . TYR A 1 463 ? 0.967 -8.092 1.905 1.00 87.25 463 TYR A N 1
ATOM 3639 C CA . TYR A 1 463 ? 1.178 -9.315 1.127 1.00 87.25 463 TYR A CA 1
ATOM 3640 C C . TYR A 1 463 ? 0.207 -10.429 1.516 1.00 87.25 463 TYR A C 1
ATOM 3642 O O . TYR A 1 463 ? -0.278 -11.142 0.645 1.00 87.25 463 TYR A O 1
ATOM 3650 N N . PHE A 1 464 ? -0.120 -10.561 2.804 1.00 88.19 464 PHE A N 1
ATOM 3651 C CA . PHE A 1 464 ? -1.110 -11.540 3.240 1.00 88.19 464 PHE A CA 1
ATOM 3652 C C . PHE A 1 464 ? -2.515 -11.214 2.722 1.00 88.19 464 PHE A C 1
ATOM 3654 O O . PHE A 1 464 ? -3.183 -12.101 2.199 1.00 88.19 464 PHE A O 1
ATOM 3661 N N . ILE A 1 465 ? -2.946 -9.950 2.806 1.00 84.88 465 ILE A N 1
ATOM 3662 C CA . ILE A 1 465 ? -4.226 -9.505 2.230 1.00 84.88 465 ILE A CA 1
ATOM 3663 C C . ILE A 1 465 ? -4.250 -9.784 0.726 1.00 84.88 465 ILE A C 1
ATOM 3665 O O . ILE A 1 465 ? -5.229 -10.316 0.213 1.00 84.88 465 ILE A O 1
ATOM 3669 N N . GLU A 1 466 ? -3.161 -9.468 0.027 1.00 84.06 466 GLU A N 1
ATOM 3670 C CA . GLU A 1 466 ? -3.062 -9.691 -1.412 1.00 84.06 466 GLU A CA 1
ATOM 3671 C C . GLU A 1 466 ? -3.119 -11.185 -1.766 1.00 84.06 466 GLU A C 1
ATOM 3673 O O . GLU A 1 466 ? -3.763 -11.553 -2.742 1.00 84.06 466 GLU A O 1
ATOM 3678 N N . SER A 1 467 ? -2.532 -12.062 -0.944 1.00 88.75 467 SER A N 1
ATOM 3679 C CA . SER A 1 467 ? -2.587 -13.519 -1.148 1.00 88.75 467 SER A CA 1
ATOM 3680 C C . SER A 1 467 ? -4.000 -14.116 -1.056 1.00 88.75 467 SER A C 1
ATOM 3682 O O . SER A 1 467 ? -4.208 -15.237 -1.511 1.00 88.75 467 SER A O 1
ATOM 3684 N N . LEU A 1 468 ? -4.961 -13.380 -0.480 1.00 85.31 468 LEU A N 1
ATOM 3685 C CA . LEU A 1 468 ? -6.383 -13.743 -0.453 1.00 85.31 468 LEU A CA 1
ATOM 3686 C C . LEU A 1 468 ? -7.122 -13.304 -1.726 1.00 85.31 468 LEU A C 1
ATOM 3688 O O . LEU A 1 468 ? -8.248 -13.733 -1.954 1.00 85.31 468 LEU A O 1
ATOM 3692 N N . SER A 1 469 ? -6.539 -12.408 -2.530 1.00 82.94 469 SER A N 1
ATOM 3693 C CA . SER A 1 469 ? -7.189 -11.888 -3.731 1.00 82.94 469 SER A CA 1
ATOM 3694 C C . SER A 1 469 ? -7.169 -12.941 -4.847 1.00 82.94 469 SER A C 1
ATOM 3696 O O . SER A 1 469 ? -6.125 -13.557 -5.069 1.00 82.94 469 SER A O 1
ATOM 3698 N N . PRO A 1 470 ? -8.254 -13.099 -5.631 1.00 78.00 470 PRO A N 1
ATOM 3699 C CA . PRO A 1 470 ? -8.270 -14.027 -6.765 1.00 78.00 470 PRO A CA 1
ATOM 3700 C C . PRO A 1 470 ? -7.171 -13.763 -7.805 1.00 78.00 470 PRO A C 1
ATOM 3702 O O . PRO A 1 470 ? -6.789 -14.664 -8.539 1.00 78.00 470 PRO A O 1
ATOM 3705 N N . GLN A 1 471 ? -6.662 -12.528 -7.875 1.00 79.31 471 GLN A N 1
ATOM 3706 C CA . GLN A 1 471 ? -5.633 -12.114 -8.834 1.00 79.31 471 GLN A CA 1
ATOM 3707 C C . GLN A 1 471 ? -4.243 -12.621 -8.447 1.00 79.31 471 GLN A C 1
ATOM 3709 O O . GLN A 1 471 ? -3.430 -12.905 -9.321 1.00 79.31 471 GLN A O 1
ATOM 3714 N N . CYS A 1 472 ? -3.966 -12.708 -7.145 1.00 83.19 472 CYS A N 1
ATOM 3715 C CA . CYS A 1 472 ? -2.668 -13.131 -6.628 1.00 83.19 472 CYS A CA 1
ATOM 3716 C C . CYS A 1 472 ? -2.695 -14.520 -5.983 1.00 83.19 472 CYS A C 1
ATOM 3718 O O . CYS A 1 472 ? -1.644 -15.048 -5.607 1.00 83.19 472 CYS A O 1
ATOM 3720 N N . MET A 1 473 ? -3.878 -15.127 -5.891 1.00 76.44 473 MET A N 1
ATOM 3721 C CA . MET A 1 473 ? -4.070 -16.510 -5.492 1.00 76.44 473 MET A CA 1
ATOM 3722 C C . MET A 1 473 ? -3.241 -17.415 -6.415 1.00 76.44 473 MET A C 1
ATOM 3724 O O . MET A 1 473 ? -3.434 -17.424 -7.626 1.00 76.44 473 MET A O 1
ATOM 3728 N N . HIS A 1 474 ? -2.271 -18.129 -5.837 1.00 78.94 474 HIS A N 1
ATOM 3729 C CA . HIS A 1 474 ? -1.277 -18.963 -6.535 1.00 78.94 474 HIS A CA 1
ATOM 3730 C C . HIS A 1 474 ? -0.203 -18.232 -7.364 1.00 78.94 474 HIS A C 1
ATOM 3732 O O . HIS A 1 474 ? 0.597 -18.880 -8.033 1.00 78.94 474 HIS A O 1
ATOM 3738 N N . ALA A 1 475 ? -0.115 -16.902 -7.282 1.00 83.06 475 ALA A N 1
ATOM 3739 C CA . ALA A 1 475 ? 0.910 -16.102 -7.966 1.00 83.06 475 ALA A CA 1
ATOM 3740 C C . ALA A 1 475 ? 2.050 -15.638 -7.035 1.00 83.06 475 ALA A C 1
ATOM 3742 O O . ALA A 1 475 ? 2.909 -14.852 -7.435 1.00 83.06 475 ALA A O 1
ATOM 3743 N N . MET A 1 476 ? 2.057 -16.076 -5.772 1.00 87.62 476 MET A N 1
ATOM 3744 C CA . MET A 1 476 ? 3.067 -15.710 -4.769 1.00 87.62 476 MET A CA 1
ATOM 3745 C C . MET A 1 476 ? 3.930 -16.918 -4.388 1.00 87.62 476 MET A C 1
ATOM 3747 O O . MET A 1 476 ? 4.050 -17.261 -3.214 1.00 87.62 476 MET A O 1
ATOM 3751 N N . LYS A 1 477 ? 4.522 -17.580 -5.385 1.00 87.25 477 LYS A N 1
ATOM 3752 C CA . LYS A 1 477 ? 5.297 -18.814 -5.202 1.00 87.25 477 LYS A CA 1
ATOM 3753 C C . LYS A 1 477 ? 6.635 -18.549 -4.514 1.00 87.25 477 LYS A C 1
ATOM 3755 O O . LYS A 1 477 ? 7.455 -17.782 -5.011 1.00 87.25 477 LYS A O 1
ATOM 3760 N N . GLY A 1 478 ? 6.858 -19.202 -3.376 1.00 89.75 478 GLY A N 1
ATOM 3761 C CA . GLY A 1 478 ? 8.113 -19.171 -2.633 1.00 89.75 478 GLY A CA 1
ATOM 3762 C C . GLY A 1 478 ? 9.053 -20.287 -3.077 1.00 89.75 478 GLY A C 1
ATOM 3763 O O . GLY A 1 478 ? 8.746 -21.463 -2.907 1.00 89.75 478 GLY A O 1
ATOM 3764 N N . PHE A 1 479 ? 10.227 -19.931 -3.591 1.00 88.56 479 PHE A N 1
ATOM 3765 C CA . PHE A 1 479 ? 11.233 -20.890 -4.039 1.00 88.56 479 PHE A CA 1
ATOM 3766 C C . PHE A 1 479 ? 12.165 -21.291 -2.890 1.00 88.56 479 PHE A C 1
ATOM 3768 O O . PHE A 1 479 ? 12.773 -20.406 -2.276 1.00 88.56 479 PHE A O 1
ATOM 3775 N N . PRO A 1 480 ? 12.314 -22.592 -2.584 1.00 88.81 480 PRO A N 1
ATOM 3776 C CA . PRO A 1 480 ? 13.208 -23.047 -1.526 1.00 88.81 480 PRO A CA 1
ATOM 3777 C C . PRO A 1 480 ? 14.658 -22.734 -1.897 1.00 88.81 480 PRO A C 1
ATOM 3779 O O . PRO A 1 480 ? 15.154 -23.190 -2.924 1.00 88.81 480 PRO A O 1
ATOM 3782 N N . CYS A 1 481 ? 15.360 -21.972 -1.060 1.00 89.75 481 CYS A N 1
ATOM 3783 C CA . CYS A 1 481 ? 16.761 -21.638 -1.306 1.00 89.75 481 CYS A CA 1
ATOM 3784 C C . CYS A 1 481 ? 17.546 -21.518 -0.002 1.00 89.75 481 CYS A C 1
ATOM 3786 O O . CYS A 1 481 ? 16.997 -21.195 1.054 1.00 89.75 481 CYS A O 1
ATOM 3788 N N . SER A 1 482 ? 18.857 -21.755 -0.070 1.00 89.19 482 SER A N 1
ATOM 3789 C CA . SER A 1 482 ? 19.737 -21.555 1.079 1.00 89.19 482 SER A CA 1
ATOM 3790 C C . SER A 1 482 ? 19.760 -20.093 1.492 1.00 89.19 482 SER A C 1
ATOM 3792 O O . SER A 1 482 ? 19.664 -19.822 2.678 1.00 89.19 482 SER A O 1
ATOM 3794 N N . ASP A 1 483 ? 19.859 -19.156 0.553 1.00 90.25 483 ASP A N 1
ATOM 3795 C CA . ASP A 1 483 ? 20.039 -17.728 0.809 1.00 90.25 483 ASP A CA 1
ATOM 3796 C C . ASP A 1 483 ? 19.536 -16.869 -0.363 1.00 90.25 483 ASP A C 1
ATOM 3798 O O . ASP A 1 483 ? 19.297 -17.361 -1.468 1.00 90.25 483 ASP A O 1
ATOM 3802 N N . SER A 1 484 ? 19.390 -15.563 -0.124 1.00 89.50 484 SER A N 1
ATOM 3803 C CA . SER A 1 484 ? 18.884 -14.628 -1.134 1.00 89.50 484 SER A CA 1
ATOM 3804 C C . SER A 1 484 ? 19.830 -14.461 -2.323 1.00 89.50 484 SER A C 1
ATOM 3806 O O . SER A 1 484 ? 19.368 -14.220 -3.430 1.00 89.50 484 SER A O 1
ATOM 3808 N N . ASN A 1 485 ? 21.147 -14.605 -2.134 1.00 89.75 485 ASN A N 1
ATOM 3809 C CA . ASN A 1 485 ? 22.110 -14.436 -3.223 1.00 89.75 485 ASN A CA 1
ATOM 3810 C C . ASN A 1 485 ? 22.020 -15.588 -4.232 1.00 89.75 485 ASN A C 1
ATOM 3812 O O . ASN A 1 485 ? 22.165 -15.355 -5.431 1.00 89.75 485 ASN A O 1
ATOM 3816 N N . GLY A 1 486 ? 21.791 -16.817 -3.763 1.00 90.38 486 GLY A N 1
ATOM 3817 C CA . GLY A 1 486 ? 21.499 -17.968 -4.616 1.00 90.38 486 GLY A CA 1
ATOM 3818 C C . GLY A 1 486 ? 20.202 -17.772 -5.402 1.00 90.38 486 GLY A C 1
ATOM 3819 O O . GLY A 1 486 ? 20.158 -18.042 -6.604 1.00 90.38 486 GLY A O 1
ATOM 3820 N N . PHE A 1 487 ? 19.173 -17.217 -4.757 1.00 91.88 487 PHE A N 1
ATOM 3821 C CA . PHE A 1 487 ? 17.906 -16.891 -5.411 1.00 91.88 487 PHE A CA 1
ATOM 3822 C C . PHE A 1 487 ? 18.064 -15.804 -6.489 1.00 91.88 487 PHE A C 1
ATOM 3824 O O . PHE A 1 487 ? 17.682 -16.025 -7.636 1.00 91.88 487 PHE A O 1
ATOM 3831 N N . ASP A 1 488 ? 18.746 -14.696 -6.182 1.00 91.00 488 ASP A N 1
ATOM 3832 C CA . ASP A 1 488 ? 19.056 -13.605 -7.125 1.00 91.00 488 ASP A CA 1
ATOM 3833 C C . ASP A 1 488 ? 19.903 -14.065 -8.335 1.00 91.00 488 ASP A C 1
ATOM 3835 O O . ASP A 1 488 ? 19.988 -13.374 -9.361 1.00 91.00 488 ASP A O 1
ATOM 3839 N N . ARG A 1 489 ? 20.562 -15.226 -8.216 1.00 90.75 489 ARG A N 1
ATOM 3840 C CA . ARG A 1 489 ? 21.344 -15.895 -9.269 1.00 90.75 489 ARG A CA 1
ATOM 3841 C C . ARG A 1 489 ? 20.583 -16.998 -10.000 1.00 90.75 489 ARG A C 1
ATOM 3843 O O . ARG A 1 489 ? 21.185 -17.708 -10.804 1.00 90.75 489 ARG A O 1
ATOM 3850 N N . ALA A 1 490 ? 19.285 -17.137 -9.732 1.00 89.56 490 ALA A N 1
ATOM 3851 C CA . ALA A 1 490 ? 18.423 -18.174 -10.288 1.00 89.56 490 ALA A CA 1
ATOM 3852 C C . ALA A 1 490 ? 18.895 -19.614 -9.994 1.00 89.56 490 ALA A C 1
ATOM 3854 O O . ALA A 1 490 ? 18.555 -20.544 -10.722 1.00 89.56 490 ALA A O 1
ATOM 3855 N N . SER A 1 491 ? 19.664 -19.829 -8.921 1.00 88.69 491 SER A N 1
ATOM 3856 C CA . SER A 1 491 ? 20.190 -21.155 -8.560 1.00 88.69 491 SER A CA 1
ATOM 3857 C C . SER A 1 491 ? 19.146 -22.075 -7.916 1.00 88.69 491 SER A C 1
ATOM 3859 O O . SER A 1 491 ? 19.385 -23.270 -7.786 1.00 88.69 491 SER A O 1
ATOM 3861 N N . CYS A 1 492 ? 17.999 -21.523 -7.515 1.00 86.88 492 CYS A N 1
ATOM 3862 C CA . CYS A 1 492 ? 16.990 -22.188 -6.690 1.00 86.88 492 CYS A CA 1
ATOM 3863 C C . CYS A 1 492 ? 15.580 -22.177 -7.312 1.00 86.88 492 CYS A C 1
ATOM 3865 O O . CYS A 1 492 ? 14.595 -22.279 -6.592 1.00 86.88 492 CYS A O 1
ATOM 3867 N N . LEU A 1 493 ? 15.447 -22.044 -8.638 1.00 82.88 493 LEU A N 1
ATOM 3868 C CA . LEU A 1 493 ? 14.136 -21.961 -9.312 1.00 82.88 493 LEU A CA 1
ATOM 3869 C C . LEU A 1 493 ? 13.391 -23.303 -9.441 1.00 82.88 493 LEU A C 1
ATOM 3871 O O . LEU A 1 493 ? 12.431 -23.411 -10.196 1.00 82.88 493 LEU A O 1
ATOM 3875 N N . ALA A 1 494 ? 13.831 -24.335 -8.721 1.00 77.12 494 ALA A N 1
ATOM 3876 C CA . ALA A 1 494 ? 13.220 -25.656 -8.736 1.00 77.12 494 ALA A CA 1
ATOM 3877 C C . ALA A 1 494 ? 12.586 -25.969 -7.377 1.00 77.12 494 ALA A C 1
ATOM 3879 O O . ALA A 1 494 ? 13.246 -25.943 -6.339 1.00 77.12 494 ALA A O 1
ATOM 3880 N N . CYS A 1 495 ? 11.304 -26.319 -7.391 1.00 75.38 495 CYS A N 1
ATOM 3881 C CA . CYS A 1 495 ? 10.558 -26.671 -6.188 1.00 75.38 495 CYS A CA 1
ATOM 3882 C C . CYS A 1 495 ? 10.773 -28.149 -5.828 1.00 75.38 495 CYS A C 1
ATOM 3884 O O . CYS A 1 495 ? 10.838 -29.014 -6.712 1.00 75.38 495 CYS A O 1
ATOM 3886 N N . LYS A 1 496 ? 10.848 -28.468 -4.531 1.00 65.94 496 LYS A N 1
ATOM 3887 C CA . LYS A 1 496 ? 10.853 -29.855 -4.039 1.00 65.94 496 LYS A CA 1
ATOM 3888 C C . LYS A 1 496 ? 9.452 -30.442 -4.277 1.00 65.94 496 LYS A C 1
ATOM 3890 O O . LYS A 1 496 ? 8.473 -29.781 -3.976 1.00 65.94 496 LYS A O 1
ATOM 3895 N N . ASN A 1 497 ? 9.350 -31.637 -4.861 1.00 65.44 497 ASN A N 1
ATOM 3896 C CA . ASN A 1 497 ? 8.080 -32.305 -5.227 1.00 65.44 497 ASN A CA 1
ATOM 3897 C C . ASN A 1 497 ? 7.258 -31.670 -6.369 1.00 65.44 497 ASN A C 1
ATOM 3899 O O . ASN A 1 497 ? 6.135 -32.090 -6.618 1.00 65.44 497 ASN A O 1
ATOM 3903 N N . GLY A 1 498 ? 7.830 -30.724 -7.117 1.00 64.62 498 GLY A N 1
ATOM 3904 C CA . GLY A 1 498 ? 7.242 -30.257 -8.375 1.00 64.62 498 GLY A CA 1
ATOM 3905 C C . GLY A 1 498 ? 6.356 -29.011 -8.283 1.00 64.62 498 GLY A C 1
ATOM 3906 O O . GLY A 1 498 ? 6.133 -28.391 -9.313 1.00 64.62 498 GLY A O 1
ATOM 3907 N N . GLU A 1 499 ? 5.944 -28.574 -7.094 1.00 75.69 499 GLU A N 1
ATOM 3908 C CA . GLU A 1 499 ? 5.213 -27.310 -6.912 1.00 75.69 499 GLU A CA 1
ATOM 3909 C C . GLU A 1 499 ? 5.783 -26.498 -5.752 1.00 75.69 499 GLU A C 1
ATOM 3911 O O . GLU A 1 499 ? 6.127 -27.042 -4.701 1.00 75.69 499 GLU A O 1
ATOM 3916 N N . CYS A 1 500 ? 5.912 -25.187 -5.952 1.00 83.69 500 CYS A N 1
ATOM 3917 C CA . CYS A 1 500 ? 6.369 -24.282 -4.906 1.00 83.69 500 CYS A CA 1
ATOM 3918 C C . CYS A 1 500 ? 5.210 -23.878 -3.984 1.00 83.69 500 CYS A C 1
ATOM 3920 O O . CYS A 1 500 ? 4.097 -23.628 -4.464 1.00 83.69 500 CYS A O 1
ATOM 3922 N N . PRO A 1 501 ? 5.463 -23.758 -2.670 1.00 85.69 501 PRO A N 1
ATOM 3923 C CA . PRO A 1 501 ? 4.465 -23.277 -1.729 1.00 85.69 501 PRO A CA 1
ATOM 3924 C C . PRO A 1 501 ? 4.095 -21.819 -2.008 1.00 85.69 501 PRO A C 1
ATOM 3926 O O . PRO A 1 501 ? 4.953 -20.999 -2.339 1.00 85.69 501 PRO A O 1
ATOM 3929 N N . ASP A 1 502 ? 2.822 -21.480 -1.826 1.00 86.19 502 ASP A N 1
ATOM 3930 C CA . ASP A 1 502 ? 2.359 -20.095 -1.895 1.00 86.19 502 ASP A CA 1
ATOM 3931 C C . ASP A 1 502 ? 2.704 -19.345 -0.607 1.00 86.19 502 ASP A C 1
ATOM 3933 O O . ASP A 1 502 ? 2.509 -19.850 0.495 1.00 86.19 502 ASP A O 1
ATOM 3937 N N . MET A 1 503 ? 3.180 -18.110 -0.711 1.00 88.69 503 MET A N 1
ATOM 3938 C CA . MET A 1 503 ? 3.294 -17.210 0.432 1.00 88.69 503 MET A CA 1
ATOM 3939 C C . MET A 1 503 ? 1.915 -16.644 0.790 1.00 88.69 503 MET A C 1
ATOM 3941 O O . MET A 1 503 ? 1.183 -16.173 -0.077 1.00 88.69 503 MET A O 1
ATOM 3945 N N . GLY A 1 504 ? 1.593 -16.621 2.085 1.00 88.81 504 GLY A N 1
ATOM 3946 C CA . GLY A 1 504 ? 0.389 -15.976 2.608 1.00 88.81 504 GLY A CA 1
ATOM 3947 C C . GLY A 1 504 ? -0.668 -16.981 3.056 1.00 88.81 504 GLY A C 1
ATOM 3948 O O . GLY A 1 504 ? -0.375 -17.885 3.841 1.00 88.81 504 GLY A O 1
ATOM 3949 N N . TYR A 1 505 ? -1.916 -16.813 2.621 1.00 87.25 505 TYR A N 1
ATOM 3950 C CA . TYR A 1 505 ? -3.020 -17.640 3.107 1.00 87.25 505 TYR A CA 1
ATOM 3951 C C . TYR A 1 505 ? -2.950 -19.092 2.606 1.00 87.25 505 TYR A C 1
ATOM 3953 O O . TYR A 1 505 ? -3.151 -20.005 3.399 1.00 87.25 505 TYR A O 1
ATOM 3961 N N . ASN A 1 506 ? -2.540 -19.356 1.363 1.00 81.31 506 ASN A N 1
ATOM 3962 C CA . ASN A 1 506 ? -2.595 -20.710 0.780 1.00 81.31 506 ASN A CA 1
ATOM 3963 C C . ASN A 1 506 ? -1.358 -21.600 1.016 1.00 81.31 506 ASN A C 1
ATOM 3965 O O . ASN A 1 506 ? -1.268 -22.683 0.450 1.00 81.31 506 ASN A O 1
ATOM 3969 N N . THR A 1 507 ? -0.420 -21.209 1.887 1.00 76.75 507 THR A N 1
ATOM 3970 C CA . THR A 1 507 ? 0.857 -21.928 2.104 1.00 76.75 507 THR A CA 1
ATOM 3971 C C . THR A 1 507 ? 0.726 -23.412 2.477 1.00 76.75 507 THR A C 1
ATOM 3973 O O . THR A 1 507 ? 1.661 -24.173 2.252 1.00 76.75 507 THR A O 1
ATOM 3976 N N . ALA A 1 508 ? -0.402 -23.841 3.052 1.00 59.69 508 ALA A N 1
ATOM 3977 C CA . ALA A 1 508 ? -0.537 -25.147 3.705 1.00 59.69 508 ALA A CA 1
ATOM 3978 C C . ALA A 1 508 ? -1.449 -26.164 2.986 1.00 59.69 508 ALA A C 1
ATOM 3980 O O . ALA A 1 508 ? -1.751 -27.200 3.570 1.00 59.69 508 ALA A O 1
ATOM 3981 N N . GLN A 1 509 ? -1.888 -25.919 1.745 1.00 55.72 509 GLN A N 1
ATOM 3982 C CA . GLN A 1 509 ? -2.890 -26.794 1.107 1.00 55.72 509 GLN A CA 1
ATOM 3983 C C . GLN A 1 509 ? -2.389 -28.211 0.742 1.00 55.72 509 GLN A C 1
ATOM 3985 O O . GLN A 1 509 ? -3.209 -29.110 0.606 1.00 55.72 509 GLN A O 1
ATOM 3990 N N . ASN A 1 510 ? -1.073 -28.460 0.674 1.00 50.84 510 ASN A N 1
ATOM 3991 C CA . ASN A 1 510 ? -0.528 -29.743 0.190 1.00 50.84 510 ASN A CA 1
ATOM 3992 C C . ASN A 1 510 ? -0.054 -30.730 1.280 1.00 50.84 510 ASN A C 1
ATOM 3994 O O . ASN A 1 510 ? 0.633 -31.696 0.957 1.00 50.84 510 ASN A O 1
ATOM 3998 N N . GLY A 1 511 ? -0.368 -30.515 2.565 1.00 51.56 511 GLY A N 1
ATOM 3999 C CA . GLY A 1 511 ? -0.133 -31.503 3.642 1.00 51.56 511 GLY A CA 1
ATOM 4000 C C . GLY A 1 511 ? 1.334 -31.877 3.940 1.00 51.56 511 GLY A C 1
ATOM 4001 O O . GLY A 1 511 ? 1.610 -32.578 4.910 1.00 51.56 511 GLY A O 1
ATOM 4002 N N . SER A 1 512 ? 2.298 -31.399 3.149 1.00 57.22 512 SER A N 1
ATOM 4003 C CA . SER A 1 512 ? 3.727 -31.631 3.344 1.00 57.22 512 SER A CA 1
ATOM 4004 C C . SER A 1 512 ? 4.346 -30.547 4.224 1.00 57.22 512 SER A C 1
ATOM 4006 O O . SER A 1 512 ? 4.153 -29.357 3.974 1.00 57.22 512 SER A O 1
ATOM 4008 N N . GLN A 1 513 ? 5.147 -30.944 5.214 1.00 63.94 513 GLN A N 1
ATOM 4009 C CA . GLN A 1 513 ? 5.889 -30.017 6.065 1.00 63.94 513 GLN A CA 1
ATOM 4010 C C . GLN A 1 513 ? 6.929 -29.242 5.233 1.00 63.94 513 GLN A C 1
ATOM 4012 O O . GLN A 1 513 ? 7.990 -29.758 4.878 1.00 63.94 513 GLN A O 1
ATOM 4017 N N . ILE A 1 514 ? 6.614 -27.989 4.905 1.00 71.56 514 ILE A N 1
ATOM 4018 C CA . ILE A 1 514 ? 7.502 -27.087 4.169 1.00 71.56 514 ILE A CA 1
ATOM 4019 C C . ILE A 1 514 ? 8.501 -26.493 5.167 1.00 71.56 514 ILE A C 1
ATOM 4021 O O . ILE A 1 514 ? 8.181 -25.584 5.931 1.00 71.56 514 ILE A O 1
ATOM 4025 N N . LEU A 1 515 ? 9.716 -27.043 5.190 1.00 75.50 515 LEU A N 1
ATOM 4026 C CA . LEU A 1 515 ? 10.807 -26.590 6.056 1.00 75.50 515 LEU A CA 1
ATOM 4027 C C . LEU A 1 515 ? 11.841 -25.789 5.263 1.00 75.50 515 LEU A C 1
ATOM 4029 O O . LEU A 1 515 ? 12.165 -26.119 4.124 1.00 75.50 515 LEU A O 1
ATOM 4033 N N . GLY A 1 516 ? 12.414 -24.772 5.907 1.00 82.25 516 GLY A N 1
ATOM 4034 C CA . GLY A 1 516 ? 13.517 -23.982 5.365 1.00 82.25 516 GLY A CA 1
ATOM 4035 C C . GLY A 1 516 ? 13.109 -22.622 4.798 1.00 82.25 516 GLY A C 1
ATOM 4036 O O . GLY A 1 516 ? 11.952 -22.202 4.855 1.00 82.25 516 GLY A O 1
ATOM 4037 N N . ARG A 1 517 ? 14.106 -21.897 4.283 1.00 87.62 517 ARG A N 1
ATOM 4038 C CA . ARG A 1 517 ? 13.935 -20.543 3.746 1.00 87.62 517 ARG A CA 1
ATOM 4039 C C . ARG A 1 517 ? 13.413 -20.597 2.315 1.00 87.62 517 ARG A C 1
ATOM 4041 O O . ARG A 1 517 ? 13.934 -21.340 1.487 1.00 87.62 517 ARG A O 1
ATOM 4048 N N . HIS A 1 518 ? 12.406 -19.777 2.044 1.00 89.50 518 HIS A N 1
ATOM 4049 C CA . HIS A 1 518 ? 11.812 -19.621 0.724 1.00 89.50 518 HIS A CA 1
ATOM 4050 C C . HIS A 1 518 ? 11.906 -18.157 0.306 1.00 89.50 518 HIS A C 1
ATOM 4052 O O . HIS A 1 518 ? 11.763 -17.263 1.140 1.00 89.50 518 HIS A O 1
ATOM 4058 N N . PHE A 1 519 ? 12.168 -17.920 -0.974 1.00 90.88 519 PHE A N 1
ATOM 4059 C CA . PHE A 1 519 ? 12.392 -16.590 -1.523 1.00 90.88 519 PHE A CA 1
ATOM 4060 C C . PHE A 1 519 ? 11.484 -16.357 -2.723 1.00 90.88 519 PHE A C 1
ATOM 4062 O O . PHE A 1 519 ? 11.213 -17.267 -3.502 1.00 90.88 519 PHE A O 1
ATOM 4069 N N . LEU A 1 520 ? 11.006 -15.127 -2.847 1.00 91.38 520 LEU A N 1
ATOM 4070 C CA . LEU A 1 520 ? 10.225 -14.645 -3.976 1.00 91.38 520 LEU A CA 1
ATOM 4071 C C . LEU A 1 520 ? 10.424 -13.139 -4.100 1.00 91.38 520 LEU A C 1
ATOM 4073 O O . LEU A 1 520 ? 10.815 -12.473 -3.137 1.00 91.38 520 LEU A O 1
ATOM 4077 N N . TYR A 1 521 ? 10.134 -12.601 -5.275 1.00 90.69 521 TYR A N 1
ATOM 4078 C CA . TYR A 1 521 ? 10.056 -11.165 -5.488 1.00 90.69 521 TYR A CA 1
ATOM 4079 C C . TYR A 1 521 ? 8.614 -10.672 -5.386 1.00 90.69 521 TYR A C 1
ATOM 4081 O O . TYR A 1 521 ? 7.664 -11.378 -5.710 1.00 90.69 521 TYR A O 1
ATOM 4089 N N . THR A 1 522 ? 8.467 -9.421 -4.962 1.00 88.12 522 THR A N 1
ATOM 4090 C CA . THR A 1 522 ? 7.209 -8.679 -5.019 1.00 88.12 522 THR A CA 1
ATOM 4091 C C . THR A 1 522 ? 7.421 -7.371 -5.764 1.00 88.12 522 THR A C 1
ATOM 4093 O O . THR A 1 522 ? 8.536 -6.845 -5.854 1.00 88.12 522 THR A O 1
ATOM 4096 N N . THR A 1 523 ? 6.342 -6.817 -6.301 1.00 81.81 523 THR A N 1
ATOM 4097 C CA . THR A 1 523 ? 6.378 -5.484 -6.901 1.00 81.81 523 THR A CA 1
ATOM 4098 C C . THR A 1 523 ? 6.373 -4.397 -5.809 1.00 81.81 523 THR A C 1
ATOM 4100 O O . THR A 1 523 ? 6.226 -4.644 -4.608 1.00 81.81 523 THR A O 1
ATOM 4103 N N . THR A 1 524 ? 6.551 -3.136 -6.210 1.00 73.25 524 THR A N 1
ATOM 4104 C CA . THR A 1 524 ? 6.529 -1.995 -5.274 1.00 73.25 524 THR A CA 1
ATOM 4105 C C . THR A 1 524 ? 5.131 -1.422 -5.031 1.00 73.25 524 THR A C 1
ATOM 4107 O O . THR A 1 524 ? 4.971 -0.592 -4.135 1.00 73.25 524 THR A O 1
ATOM 4110 N N . LYS A 1 525 ? 4.129 -1.834 -5.817 1.00 71.94 525 LYS A N 1
ATOM 4111 C CA . LYS A 1 525 ? 2.749 -1.329 -5.799 1.00 71.94 525 LYS A CA 1
ATOM 4112 C C . LYS A 1 525 ? 1.784 -2.459 -6.139 1.00 71.94 525 LYS A C 1
ATOM 4114 O O . LYS A 1 525 ? 2.151 -3.324 -6.913 1.00 71.94 525 LYS A O 1
ATOM 4119 N N . VAL A 1 526 ? 0.556 -2.395 -5.633 1.00 68.19 526 VAL A N 1
ATOM 4120 C CA . VAL A 1 526 ? -0.500 -3.362 -5.974 1.00 68.19 526 VAL A CA 1
ATOM 4121 C C . VAL A 1 526 ? -0.709 -3.489 -7.500 1.00 68.19 526 VAL A C 1
ATOM 4123 O O . VAL A 1 526 ? -0.701 -2.455 -8.180 1.00 68.19 526 VAL A O 1
ATOM 4126 N N . PRO A 1 527 ? -0.914 -4.707 -8.036 1.00 79.69 527 PRO A N 1
ATOM 4127 C CA . PRO A 1 527 ? -0.826 -5.996 -7.339 1.00 79.69 527 PRO A CA 1
ATOM 4128 C C . PRO A 1 527 ? 0.623 -6.353 -6.964 1.00 79.69 527 PRO A C 1
ATOM 4130 O O . PRO A 1 527 ? 1.557 -6.111 -7.730 1.00 79.69 527 PRO A O 1
ATOM 4133 N N . PHE A 1 528 ? 0.819 -6.906 -5.761 1.00 85.19 528 PHE A N 1
ATOM 4134 C CA . PHE A 1 528 ? 2.164 -7.199 -5.235 1.00 85.19 528 PHE A CA 1
ATOM 4135 C C . PHE A 1 528 ? 2.759 -8.517 -5.732 1.00 85.19 528 PHE A C 1
ATOM 4137 O O . PHE A 1 528 ? 3.974 -8.706 -5.627 1.00 85.19 528 PHE A O 1
ATOM 4144 N N . CYS A 1 529 ? 1.922 -9.426 -6.230 1.00 87.25 529 CYS A N 1
ATOM 4145 C CA . CYS A 1 529 ? 2.356 -10.731 -6.704 1.00 87.25 529 CYS A CA 1
ATOM 4146 C C . CYS A 1 529 ? 3.195 -10.644 -7.985 1.00 87.25 529 CYS A C 1
ATOM 4148 O O . CYS A 1 529 ? 3.033 -9.745 -8.810 1.00 87.25 529 CYS A O 1
ATOM 4150 N N . VAL A 1 530 ? 4.108 -11.604 -8.124 1.00 89.00 530 VAL A N 1
ATOM 4151 C CA . VAL A 1 530 ? 5.002 -11.764 -9.273 1.00 89.00 530 VAL A CA 1
ATOM 4152 C C . VAL A 1 530 ? 4.834 -13.204 -9.761 1.00 89.00 530 VAL A C 1
ATOM 4154 O O . VAL A 1 530 ? 5.482 -14.104 -9.220 1.00 89.00 530 VAL A O 1
ATOM 4157 N N . PRO A 1 531 ? 3.930 -13.437 -10.729 1.00 84.19 531 PRO A N 1
ATOM 4158 C CA . PRO A 1 531 ? 3.635 -14.777 -11.229 1.00 84.19 531 PRO A CA 1
ATOM 4159 C C . PRO A 1 531 ? 4.743 -15.363 -12.110 1.00 84.19 531 PRO A C 1
ATOM 4161 O O . PRO A 1 531 ? 4.867 -16.583 -12.180 1.00 84.19 531 PRO A O 1
ATOM 4164 N N . TYR A 1 532 ? 5.542 -14.523 -12.775 1.00 85.31 532 TYR A N 1
ATOM 4165 C CA . TYR A 1 532 ? 6.508 -14.971 -13.775 1.00 85.31 532 TYR A CA 1
ATOM 4166 C C . TYR A 1 532 ? 7.921 -14.522 -13.427 1.00 85.31 532 TYR A C 1
ATOM 4168 O O . TYR A 1 532 ? 8.159 -13.409 -12.961 1.00 85.31 532 TYR A O 1
ATOM 4176 N N . TYR A 1 533 ? 8.886 -15.386 -13.710 1.00 89.06 533 TYR A N 1
ATOM 4177 C CA . TYR A 1 533 ? 10.301 -15.077 -13.603 1.00 89.06 533 TYR A CA 1
ATOM 4178 C C . TYR A 1 533 ? 11.003 -15.399 -14.919 1.00 89.06 533 TYR A C 1
ATOM 4180 O O . TYR A 1 533 ? 10.686 -16.374 -15.604 1.00 89.06 533 TYR A O 1
ATOM 4188 N N . ALA A 1 534 ? 11.996 -14.582 -15.254 1.00 90.12 534 ALA A N 1
ATOM 4189 C CA . ALA A 1 534 ? 12.920 -14.815 -16.351 1.00 90.12 534 ALA A CA 1
ATOM 4190 C C . ALA A 1 534 ? 14.355 -14.875 -15.820 1.00 90.12 534 ALA A C 1
ATOM 4192 O O . ALA A 1 534 ? 14.742 -14.135 -14.913 1.00 90.12 534 ALA A O 1
ATOM 4193 N N . VAL A 1 535 ? 15.167 -15.746 -16.407 1.00 91.56 535 VAL A N 1
ATOM 4194 C CA . VAL A 1 535 ? 16.588 -15.872 -16.081 1.00 91.56 535 VAL A CA 1
ATOM 4195 C C . VAL A 1 535 ? 17.382 -15.151 -17.153 1.00 91.56 535 VAL A C 1
ATOM 4197 O O . VAL A 1 535 ? 17.365 -15.547 -18.318 1.00 91.56 535 VAL A O 1
ATOM 4200 N N . VAL A 1 536 ? 18.074 -14.087 -16.756 1.00 93.38 536 VAL A N 1
ATOM 4201 C CA . VAL A 1 536 ? 18.864 -13.236 -17.649 1.00 93.38 536 VAL A CA 1
ATOM 4202 C C . VAL A 1 536 ? 20.340 -13.407 -17.321 1.00 93.38 536 VAL A C 1
ATOM 4204 O O . VAL A 1 536 ? 20.804 -12.982 -16.267 1.00 93.38 536 VAL A O 1
ATOM 4207 N N . THR A 1 537 ? 21.103 -13.995 -18.232 1.00 93.88 537 THR A N 1
ATOM 4208 C CA . THR A 1 537 ? 22.549 -14.178 -18.099 1.00 93.88 537 THR A CA 1
ATOM 4209 C C . THR A 1 537 ? 23.287 -13.216 -19.018 1.00 93.88 537 THR A C 1
ATOM 4211 O O . THR A 1 537 ? 23.064 -13.199 -20.226 1.00 93.88 537 THR A O 1
ATOM 4214 N N . PHE A 1 538 ? 24.195 -12.424 -18.452 1.00 92.69 538 PHE A N 1
ATOM 4215 C CA . PHE A 1 538 ? 25.094 -11.554 -19.206 1.00 92.69 538 PHE A CA 1
ATOM 4216 C C . PHE A 1 538 ? 26.494 -12.156 -19.251 1.00 92.69 538 PHE A C 1
ATOM 4218 O O . PHE A 1 538 ? 27.087 -12.416 -18.206 1.00 92.69 538 PHE A O 1
ATOM 4225 N N . THR A 1 539 ? 27.057 -12.304 -20.446 1.00 92.06 539 THR A N 1
ATOM 4226 C CA . THR A 1 539 ? 28.477 -12.621 -20.617 1.00 92.06 539 THR A CA 1
ATOM 4227 C C . THR A 1 539 ? 29.266 -11.318 -20.636 1.00 92.06 539 THR A C 1
ATOM 4229 O O . THR A 1 539 ? 29.110 -10.469 -21.523 1.00 92.06 539 THR A O 1
ATOM 4232 N N . THR A 1 540 ? 30.090 -11.117 -19.613 1.00 88.38 540 THR A N 1
ATOM 4233 C CA . THR A 1 540 ? 30.918 -9.920 -19.483 1.00 88.38 540 THR A CA 1
ATOM 4234 C C . THR A 1 540 ? 32.210 -10.063 -20.279 1.00 88.38 540 THR A C 1
ATOM 4236 O O . THR A 1 540 ? 32.762 -11.149 -20.429 1.00 88.38 540 THR A O 1
ATOM 4239 N N . THR A 1 541 ? 32.731 -8.944 -20.783 1.00 84.50 541 THR A N 1
ATOM 4240 C CA . THR A 1 541 ? 34.052 -8.927 -21.434 1.00 84.50 541 THR A CA 1
ATOM 4241 C C . THR A 1 541 ? 35.189 -8.871 -20.406 1.00 84.50 541 THR A C 1
ATOM 4243 O O . THR A 1 541 ? 34.970 -8.563 -19.232 1.00 84.50 541 THR A O 1
ATOM 4246 N N . SER A 1 542 ? 36.428 -9.104 -20.846 1.00 80.62 542 SER A N 1
ATOM 4247 C CA . SER A 1 542 ? 37.654 -8.928 -20.045 1.00 80.62 542 SER A CA 1
ATOM 4248 C C . SER A 1 542 ? 38.029 -7.456 -19.789 1.00 80.62 542 SER A C 1
ATOM 4250 O O . SER A 1 542 ? 39.080 -7.173 -19.216 1.00 80.62 542 SER A O 1
ATOM 4252 N N . SER A 1 543 ? 37.179 -6.500 -20.188 1.00 77.44 543 SER A N 1
ATOM 4253 C CA . SER A 1 543 ? 37.421 -5.066 -20.004 1.00 77.44 543 SER A CA 1
ATOM 4254 C C . SER A 1 543 ? 37.656 -4.712 -18.534 1.00 77.44 543 SER A C 1
ATOM 4256 O O . SER A 1 543 ? 36.878 -5.090 -17.656 1.00 77.44 543 SER A O 1
ATOM 4258 N N . TRP A 1 544 ? 38.696 -3.916 -18.269 1.00 72.12 544 TRP A N 1
ATOM 4259 C CA . TRP A 1 544 ? 39.069 -3.509 -16.912 1.00 72.12 544 TRP A CA 1
ATOM 4260 C C . TRP A 1 544 ? 37.954 -2.741 -16.176 1.00 72.12 544 TRP A C 1
ATOM 4262 O O . TRP A 1 544 ? 37.863 -2.819 -14.952 1.00 72.12 544 TRP A O 1
ATOM 4272 N N . LEU A 1 545 ? 37.063 -2.059 -16.906 1.00 71.25 545 LEU A N 1
ATOM 4273 C CA . LEU A 1 545 ? 35.921 -1.328 -16.342 1.00 71.25 545 LEU A CA 1
ATOM 4274 C C . LEU A 1 545 ? 34.865 -2.249 -15.702 1.00 71.25 545 LEU A C 1
ATOM 4276 O O . LEU A 1 545 ? 34.090 -1.808 -14.849 1.00 71.25 545 LEU A O 1
ATOM 4280 N N . VAL A 1 546 ? 34.829 -3.530 -16.081 1.00 72.62 546 VAL A N 1
ATOM 4281 C CA . VAL A 1 546 ? 33.917 -4.521 -15.497 1.00 72.62 546 VAL A CA 1
ATOM 4282 C C . VAL A 1 546 ? 34.371 -4.852 -14.070 1.00 72.62 546 VAL A C 1
ATOM 4284 O O . VAL A 1 546 ? 35.545 -5.140 -13.826 1.00 72.62 546 VAL A O 1
ATOM 4287 N N . GLY A 1 547 ? 33.434 -4.797 -13.119 1.00 71.69 547 GLY A N 1
ATOM 4288 C CA . GLY A 1 547 ? 33.665 -5.155 -11.714 1.00 71.69 547 GLY A CA 1
ATOM 4289 C C . GLY A 1 547 ? 34.179 -4.030 -10.808 1.00 71.69 547 GLY A C 1
ATOM 4290 O O . GLY A 1 547 ? 34.242 -4.230 -9.602 1.00 71.69 547 GLY A O 1
ATOM 4291 N N . ILE A 1 548 ? 34.475 -2.834 -11.336 1.00 76.44 548 ILE A N 1
ATOM 4292 C CA . ILE A 1 548 ? 34.941 -1.690 -10.518 1.00 76.44 548 ILE A CA 1
ATOM 4293 C C . ILE A 1 548 ? 33.836 -1.162 -9.592 1.00 76.44 548 ILE A C 1
ATOM 4295 O O . ILE A 1 548 ? 34.083 -0.784 -8.448 1.00 76.44 548 ILE A O 1
ATOM 4299 N N . LYS A 1 549 ? 32.592 -1.125 -10.079 1.00 76.38 549 LYS A N 1
ATOM 4300 C CA . LYS A 1 549 ? 31.408 -0.738 -9.300 1.00 76.38 549 LYS A CA 1
ATOM 4301 C C . LYS A 1 549 ? 30.253 -1.684 -9.583 1.00 76.38 549 LYS A C 1
ATOM 4303 O O . LYS A 1 549 ? 30.213 -2.324 -10.631 1.00 76.38 549 LYS A O 1
ATOM 4308 N N . ARG A 1 550 ? 29.291 -1.720 -8.660 1.00 82.56 550 ARG A N 1
ATOM 4309 C CA . ARG A 1 550 ? 28.014 -2.421 -8.834 1.00 82.56 550 ARG A CA 1
ATOM 4310 C C . ARG A 1 550 ? 27.131 -1.641 -9.823 1.00 82.56 550 ARG A C 1
ATOM 4312 O O . ARG A 1 550 ? 26.741 -0.516 -9.494 1.00 82.56 550 ARG A O 1
ATOM 4319 N N . PRO A 1 551 ? 26.837 -2.159 -11.028 1.00 81.44 551 PRO A N 1
ATOM 4320 C CA . PRO A 1 551 ? 25.965 -1.469 -11.965 1.00 81.44 551 PRO A CA 1
ATOM 4321 C C . PRO A 1 551 ? 24.498 -1.632 -11.553 1.00 81.44 551 PRO A C 1
ATOM 4323 O O . PRO A 1 551 ? 24.060 -2.715 -11.172 1.00 81.44 551 PRO A O 1
ATOM 4326 N N . ARG A 1 552 ? 23.713 -0.558 -11.685 1.00 87.50 552 ARG A N 1
ATOM 4327 C CA . ARG A 1 552 ? 22.245 -0.619 -11.592 1.00 87.50 552 ARG A CA 1
ATOM 4328 C C . ARG A 1 552 ? 21.687 -0.971 -12.966 1.00 87.50 552 ARG A C 1
ATOM 4330 O O . ARG A 1 552 ? 21.432 -0.077 -13.779 1.00 87.50 552 ARG A O 1
ATOM 4337 N N . ILE A 1 553 ? 21.612 -2.270 -13.240 1.00 89.44 553 ILE A N 1
ATOM 4338 C CA . ILE A 1 553 ? 21.156 -2.817 -14.521 1.00 89.44 553 ILE A CA 1
ATOM 4339 C C . ILE A 1 553 ? 19.631 -2.796 -14.546 1.00 89.44 553 ILE A C 1
ATOM 4341 O O . ILE A 1 553 ? 18.982 -3.228 -13.596 1.00 89.44 553 ILE A O 1
ATOM 4345 N N . VAL A 1 554 ? 19.067 -2.291 -15.637 1.00 91.81 554 VAL A N 1
ATOM 4346 C CA . VAL A 1 554 ? 17.624 -2.267 -15.871 1.00 91.81 554 VAL A CA 1
ATOM 4347 C C . VAL A 1 554 ? 17.340 -2.966 -17.189 1.00 91.81 554 VAL A C 1
ATOM 4349 O O . VAL A 1 554 ? 18.005 -2.687 -18.186 1.00 91.81 554 VAL A O 1
ATOM 4352 N N . VAL A 1 555 ? 16.371 -3.872 -17.197 1.00 92.81 555 VAL A N 1
ATOM 4353 C CA . VAL A 1 555 ? 16.013 -4.677 -18.366 1.00 92.81 555 VAL A CA 1
ATOM 4354 C C . VAL A 1 555 ? 14.538 -4.485 -18.700 1.00 92.81 555 VAL A C 1
ATOM 4356 O O . VAL A 1 555 ? 13.708 -4.283 -17.814 1.00 92.81 555 VAL A O 1
ATOM 4359 N N . LYS A 1 556 ? 14.229 -4.528 -19.996 1.00 93.56 556 LYS A N 1
ATOM 4360 C CA . LYS A 1 556 ? 12.871 -4.649 -20.527 1.00 93.56 556 LYS A CA 1
ATOM 4361 C C . LYS A 1 556 ? 12.855 -5.740 -21.593 1.00 93.56 556 LYS A C 1
ATOM 4363 O O . LYS A 1 556 ? 13.699 -5.704 -22.495 1.00 93.56 556 LYS A O 1
ATOM 4368 N N . LEU A 1 557 ? 11.929 -6.686 -21.493 1.00 93.50 557 LEU A N 1
ATOM 4369 C CA . LEU A 1 557 ? 11.728 -7.723 -22.503 1.00 93.50 557 LEU A CA 1
ATOM 4370 C C . LEU A 1 557 ? 10.521 -7.368 -23.376 1.00 93.50 557 LEU A C 1
ATOM 4372 O O . LEU A 1 557 ? 9.582 -6.708 -22.934 1.00 93.50 557 LEU A O 1
ATOM 4376 N N . PHE A 1 558 ? 10.573 -7.789 -24.634 1.00 93.81 558 PHE A N 1
ATOM 4377 C CA . PHE A 1 558 ? 9.493 -7.631 -25.602 1.00 93.81 558 PHE A CA 1
ATOM 4378 C C . PHE A 1 558 ? 9.227 -8.995 -26.217 1.00 93.81 558 PHE A C 1
ATOM 4380 O O . PHE A 1 558 ? 10.172 -9.634 -26.697 1.00 93.81 558 PHE A O 1
ATOM 4387 N N . GLY A 1 559 ? 7.971 -9.414 -26.240 1.00 92.00 559 GLY A N 1
ATOM 4388 C CA . GLY A 1 559 ? 7.552 -10.649 -26.881 1.00 92.00 559 GLY A CA 1
ATOM 4389 C C . GLY A 1 559 ? 6.292 -10.471 -27.721 1.00 92.00 559 GLY A C 1
ATOM 4390 O O . GLY A 1 559 ? 5.923 -9.353 -28.080 1.00 92.00 559 GLY A O 1
ATOM 4391 N N . THR A 1 560 ? 5.670 -11.582 -28.103 1.00 91.19 560 THR A N 1
ATOM 4392 C CA . THR A 1 560 ? 4.526 -11.608 -29.027 1.00 91.19 560 THR A CA 1
ATOM 4393 C C . THR A 1 560 ? 3.247 -11.035 -28.432 1.00 91.19 560 THR A C 1
ATOM 4395 O O . THR A 1 560 ? 2.445 -10.466 -29.167 1.00 91.19 560 THR A O 1
ATOM 4398 N N . THR A 1 561 ? 3.040 -11.191 -27.124 1.00 88.75 561 THR A N 1
ATOM 4399 C CA . THR A 1 561 ? 1.809 -10.769 -26.434 1.00 88.75 561 THR A CA 1
ATOM 4400 C C . THR A 1 561 ? 1.939 -9.395 -25.779 1.00 88.75 561 THR A C 1
ATOM 4402 O O . THR A 1 561 ? 0.931 -8.808 -25.391 1.00 88.75 561 THR A O 1
ATOM 4405 N N . GLY A 1 562 ? 3.155 -8.847 -25.672 1.00 89.25 562 GLY A N 1
ATOM 4406 C CA . GLY A 1 562 ? 3.383 -7.541 -25.064 1.00 89.25 562 GLY A CA 1
ATOM 4407 C C . GLY A 1 562 ? 4.834 -7.270 -24.675 1.00 89.25 562 GLY A C 1
ATOM 4408 O O . GLY A 1 562 ? 5.780 -7.882 -25.172 1.00 89.25 562 GLY A O 1
ATOM 4409 N N . GLU A 1 563 ? 5.008 -6.314 -23.769 1.00 90.69 563 GLU A N 1
ATOM 4410 C CA . GLU A 1 563 ? 6.303 -5.893 -23.239 1.00 90.69 563 GLU A CA 1
ATOM 4411 C C . GLU A 1 563 ? 6.258 -5.758 -21.716 1.00 90.69 563 GLU A C 1
ATOM 4413 O O . GLU A 1 563 ? 5.235 -5.397 -21.133 1.00 90.69 563 GLU A O 1
ATOM 4418 N N . THR A 1 564 ? 7.392 -6.015 -21.073 1.00 89.38 564 THR A N 1
ATOM 4419 C CA . THR A 1 564 ? 7.515 -5.953 -19.613 1.00 89.38 564 THR A CA 1
ATOM 4420 C C . THR A 1 564 ? 7.629 -4.508 -19.143 1.00 89.38 564 THR A C 1
ATOM 4422 O O . THR A 1 564 ? 7.983 -3.599 -19.901 1.00 89.38 564 THR A O 1
ATOM 4425 N N . HIS A 1 565 ? 7.438 -4.269 -17.848 1.00 88.50 565 HIS A N 1
ATOM 4426 C CA . HIS A 1 565 ? 7.896 -3.018 -17.247 1.00 88.50 565 HIS A CA 1
ATOM 4427 C C . HIS A 1 565 ? 9.435 -2.949 -17.215 1.00 88.50 565 HIS A C 1
ATOM 4429 O O . HIS A 1 565 ? 10.134 -3.937 -17.446 1.00 88.50 565 HIS A O 1
ATOM 4435 N N . LEU A 1 566 ? 9.981 -1.759 -16.943 1.00 88.56 566 LEU A N 1
ATOM 4436 C CA . LEU A 1 566 ? 11.415 -1.593 -16.697 1.00 88.56 566 LEU A CA 1
ATOM 4437 C C . LEU A 1 566 ? 11.765 -2.192 -15.332 1.00 88.56 566 LEU A C 1
ATOM 4439 O O . LEU A 1 566 ? 11.458 -1.591 -14.301 1.00 88.56 566 LEU A O 1
ATOM 4443 N N . VAL A 1 567 ? 12.434 -3.343 -15.334 1.00 88.62 567 VAL A N 1
ATOM 4444 C CA . VAL A 1 567 ? 12.805 -4.069 -14.115 1.00 88.62 567 VAL A CA 1
ATOM 4445 C C . VAL A 1 567 ? 14.262 -3.789 -13.774 1.00 88.62 567 VAL A C 1
ATOM 4447 O O . VAL A 1 567 ? 15.154 -3.964 -14.602 1.00 88.62 567 VAL A O 1
ATOM 4450 N N . GLU A 1 568 ? 14.512 -3.325 -12.552 1.00 89.88 568 GLU A N 1
ATOM 4451 C CA . GLU A 1 568 ? 15.865 -3.159 -12.019 1.00 89.88 568 GLU A CA 1
ATOM 4452 C C . GLU A 1 568 ? 16.323 -4.475 -11.387 1.00 89.88 568 GLU A C 1
ATOM 4454 O O . GLU A 1 568 ? 15.689 -4.970 -10.459 1.00 89.88 568 GLU A O 1
ATOM 4459 N N . LEU A 1 569 ? 17.411 -5.044 -11.906 1.00 90.19 569 LEU A N 1
ATOM 4460 C CA . LEU A 1 569 ? 17.960 -6.313 -11.428 1.00 90.19 569 LEU A CA 1
ATOM 4461 C C . LEU A 1 569 ? 18.758 -6.122 -10.130 1.00 90.19 569 LEU A C 1
ATOM 4463 O O . LEU A 1 569 ? 19.223 -5.019 -9.825 1.00 90.19 569 LEU A O 1
ATOM 4467 N N . SER A 1 570 ? 18.983 -7.218 -9.395 1.00 87.94 570 SER A N 1
ATOM 4468 C CA . SER A 1 570 ? 19.786 -7.223 -8.163 1.00 87.94 570 SER A CA 1
ATOM 4469 C C . SER A 1 570 ? 21.160 -6.565 -8.388 1.00 87.94 570 SER A C 1
ATOM 4471 O O . SER A 1 570 ? 21.930 -6.997 -9.251 1.00 87.94 570 SER A O 1
ATOM 4473 N N . SER A 1 571 ? 21.496 -5.535 -7.609 1.00 84.81 571 SER A N 1
ATOM 4474 C CA . SER A 1 571 ? 22.755 -4.795 -7.767 1.00 84.81 571 SER A CA 1
ATOM 4475 C C . SER A 1 571 ? 23.925 -5.513 -7.091 1.00 84.81 571 SER A C 1
ATOM 4477 O O . SER A 1 571 ? 23.938 -5.697 -5.873 1.00 84.81 571 SER A O 1
ATOM 4479 N N . ARG A 1 572 ? 24.952 -5.879 -7.866 1.00 84.69 572 ARG A N 1
ATOM 4480 C CA . ARG A 1 572 ? 26.144 -6.592 -7.371 1.00 84.69 572 ARG A CA 1
ATOM 4481 C C . ARG A 1 572 ? 27.372 -6.356 -8.245 1.00 84.69 572 ARG A C 1
ATOM 4483 O O . ARG A 1 572 ? 27.271 -5.775 -9.318 1.00 84.69 572 ARG A O 1
ATOM 4490 N N . TYR A 1 573 ? 28.542 -6.773 -7.768 1.00 85.00 573 TYR A N 1
ATOM 4491 C CA . TYR A 1 573 ? 29.773 -6.702 -8.555 1.00 85.00 573 TYR A CA 1
ATOM 4492 C C . TYR A 1 573 ? 29.763 -7.778 -9.641 1.00 85.00 573 TYR A C 1
ATOM 4494 O O . TYR A 1 573 ? 29.429 -8.925 -9.358 1.00 85.00 573 TYR A O 1
ATOM 4502 N N . LEU A 1 574 ? 30.128 -7.394 -10.863 1.00 85.69 574 LEU A N 1
ATOM 4503 C CA . LEU A 1 574 ? 30.260 -8.311 -11.993 1.00 85.69 574 LEU A CA 1
ATOM 4504 C C . LEU A 1 574 ? 31.696 -8.823 -12.080 1.00 85.69 574 LEU A C 1
ATOM 4506 O O . LEU A 1 574 ? 32.628 -8.015 -12.028 1.00 85.69 574 LEU A O 1
ATOM 4510 N N . LYS A 1 575 ? 31.892 -10.128 -12.264 1.00 86.38 575 LYS A N 1
ATOM 4511 C CA . LYS A 1 575 ? 33.213 -10.682 -12.570 1.00 86.38 575 LYS A CA 1
ATOM 4512 C C . LYS A 1 575 ? 33.553 -10.450 -14.046 1.00 86.38 575 LYS A C 1
ATOM 4514 O O . LYS A 1 575 ? 32.670 -10.397 -14.905 1.00 86.38 575 LYS A O 1
ATOM 4519 N N . ARG A 1 576 ? 34.841 -10.263 -14.344 1.00 88.06 576 ARG A N 1
ATOM 4520 C CA . ARG A 1 576 ? 35.351 -10.036 -15.710 1.00 88.06 576 ARG A CA 1
ATOM 4521 C C . ARG A 1 576 ? 35.400 -11.353 -16.482 1.00 88.06 576 ARG A C 1
ATOM 4523 O O . ARG A 1 576 ? 35.805 -12.357 -15.907 1.00 88.06 576 ARG A O 1
ATOM 4530 N N . GLY A 1 577 ? 35.036 -11.330 -17.764 1.00 86.81 577 GLY A N 1
ATOM 4531 C CA . GLY A 1 577 ? 35.118 -12.511 -18.633 1.00 86.81 577 GLY A CA 1
ATOM 4532 C C . GLY A 1 577 ? 34.258 -13.689 -18.168 1.00 86.81 577 GLY A C 1
ATOM 4533 O O . GLY A 1 577 ? 34.682 -14.831 -18.297 1.00 86.81 577 GLY A O 1
ATOM 4534 N N . SER A 1 578 ? 33.100 -13.430 -17.558 1.00 89.25 578 SER A N 1
ATOM 4535 C CA . SER A 1 578 ? 32.291 -14.473 -16.918 1.00 89.25 578 SER A CA 1
ATOM 4536 C C . SER A 1 578 ? 30.807 -14.344 -17.249 1.00 89.25 578 SER A C 1
ATOM 4538 O O . SER A 1 578 ? 30.349 -13.292 -17.701 1.00 89.25 578 SER A O 1
ATOM 4540 N N . ASN A 1 579 ? 30.059 -15.416 -16.998 1.00 91.94 579 ASN A N 1
ATOM 4541 C CA . ASN A 1 579 ? 28.609 -15.438 -17.134 1.00 91.94 579 ASN A CA 1
ATOM 4542 C C . ASN A 1 579 ? 27.955 -15.048 -15.806 1.00 91.94 579 ASN A C 1
ATOM 4544 O O . ASN A 1 579 ? 28.044 -15.769 -14.815 1.00 91.94 579 ASN A O 1
ATOM 4548 N N . GLU A 1 580 ? 27.280 -13.906 -15.801 1.00 91.94 580 GLU A N 1
ATOM 4549 C CA . GLU A 1 580 ? 26.600 -13.346 -14.638 1.00 91.94 580 GLU A CA 1
ATOM 4550 C C . GLU A 1 580 ? 25.084 -13.505 -14.799 1.00 91.94 580 GLU A C 1
ATOM 4552 O O . GLU A 1 580 ? 24.466 -12.824 -15.616 1.00 91.94 580 GLU A O 1
ATOM 4557 N N . THR A 1 581 ? 24.483 -14.407 -14.018 1.00 93.38 581 THR A N 1
ATOM 4558 C CA . THR A 1 581 ? 23.058 -14.776 -14.115 1.00 93.38 581 THR A CA 1
ATOM 4559 C C . THR A 1 581 ? 22.199 -14.031 -13.111 1.00 93.38 581 THR A C 1
ATOM 4561 O O . THR A 1 581 ? 22.463 -14.080 -11.916 1.00 93.38 581 THR A O 1
ATOM 4564 N N . PHE A 1 582 ? 21.154 -13.363 -13.573 1.00 93.00 582 PHE A N 1
ATOM 4565 C CA . PHE A 1 582 ? 20.217 -12.587 -12.775 1.00 93.00 582 PHE A CA 1
ATOM 4566 C C . PHE A 1 582 ? 18.823 -13.180 -12.874 1.00 93.00 582 PHE A C 1
ATOM 4568 O O . PHE A 1 582 ? 18.392 -13.602 -13.948 1.00 93.00 582 PHE A O 1
ATOM 4575 N N . LEU A 1 583 ? 18.109 -13.140 -11.758 1.00 91.94 583 LEU A N 1
ATOM 4576 C CA . LEU A 1 583 ? 16.685 -13.395 -11.740 1.00 91.94 583 LEU A CA 1
ATOM 4577 C C . LEU A 1 583 ? 15.920 -12.090 -11.999 1.00 91.94 583 LEU A C 1
ATOM 4579 O O . LEU A 1 583 ? 16.112 -11.098 -11.295 1.00 91.94 583 LEU A O 1
ATOM 4583 N N . MET A 1 584 ? 15.075 -12.086 -13.026 1.00 91.25 584 MET A N 1
ATOM 4584 C CA . MET A 1 584 ? 14.210 -10.969 -13.388 1.00 91.25 584 MET A CA 1
ATOM 4585 C C . MET A 1 584 ? 12.764 -11.321 -13.014 1.00 91.25 584 MET A C 1
ATOM 4587 O O . MET A 1 584 ? 12.187 -12.197 -13.658 1.00 91.25 584 MET A O 1
ATOM 4591 N N . PRO A 1 585 ? 12.176 -10.674 -11.992 1.00 89.56 585 PRO A N 1
ATOM 4592 C CA . PRO A 1 585 ? 10.751 -10.806 -11.718 1.00 89.56 585 PRO A CA 1
ATOM 4593 C C . PRO A 1 585 ? 9.926 -10.090 -12.781 1.00 89.56 585 PRO A C 1
ATOM 4595 O O . PRO A 1 585 ? 10.283 -8.986 -13.199 1.00 89.56 585 PRO A O 1
ATOM 4598 N N . ASP A 1 586 ? 8.803 -10.685 -13.158 1.00 79.19 586 ASP A N 1
ATOM 4599 C CA . ASP A 1 586 ? 7.861 -10.109 -14.103 1.00 79.19 586 ASP A CA 1
ATOM 4600 C C . ASP A 1 586 ? 6.406 -10.300 -13.661 1.00 79.19 586 ASP A C 1
ATOM 4602 O O . ASP A 1 586 ? 6.024 -11.282 -13.021 1.00 79.19 586 ASP A O 1
ATOM 4606 N N . SER A 1 587 ? 5.584 -9.318 -14.008 1.00 65.81 587 SER A N 1
ATOM 4607 C CA . SER A 1 587 ? 4.148 -9.321 -13.746 1.00 65.81 587 SER A CA 1
ATOM 4608 C C . SER A 1 587 ? 3.323 -9.721 -14.969 1.00 65.81 587 SER A C 1
ATOM 4610 O O . SER A 1 587 ? 2.118 -9.912 -14.831 1.00 65.81 587 SER A O 1
ATOM 4612 N N . ILE A 1 588 ? 3.932 -9.813 -16.158 1.00 75.56 588 ILE A N 1
ATOM 4613 C CA . ILE A 1 588 ? 3.229 -10.028 -17.429 1.00 75.56 588 ILE A CA 1
ATOM 4614 C C . ILE A 1 588 ? 3.878 -11.184 -18.194 1.00 75.56 588 ILE A C 1
ATOM 4616 O O . ILE A 1 588 ? 5.093 -11.211 -18.365 1.00 75.56 588 ILE A O 1
ATOM 4620 N N . ASP A 1 589 ? 3.063 -12.106 -18.708 1.00 80.62 589 ASP A N 1
ATOM 4621 C CA . ASP A 1 589 ? 3.528 -13.087 -19.688 1.00 80.62 589 ASP A CA 1
ATOM 4622 C C . ASP A 1 589 ? 3.652 -12.423 -21.068 1.00 80.62 589 ASP A C 1
ATOM 4624 O O . ASP A 1 589 ? 2.658 -12.068 -21.709 1.00 80.62 589 ASP A O 1
ATOM 4628 N N . VAL A 1 590 ? 4.892 -12.224 -21.513 1.00 84.56 590 VAL A N 1
ATOM 4629 C CA . VAL A 1 590 ? 5.218 -11.623 -22.815 1.00 84.56 590 VAL A CA 1
ATOM 4630 C C . VAL A 1 590 ? 5.242 -12.634 -23.967 1.00 84.56 590 VAL A C 1
ATOM 4632 O O . VAL A 1 590 ? 5.490 -12.246 -25.113 1.00 84.56 590 VAL A O 1
ATOM 4635 N N . GLY A 1 591 ? 4.956 -13.912 -23.707 1.00 85.00 591 GLY A N 1
ATOM 4636 C CA . GLY A 1 591 ? 4.956 -14.960 -24.721 1.00 85.00 591 GLY A CA 1
ATOM 4637 C C . GLY A 1 591 ? 6.347 -15.184 -25.322 1.00 85.00 591 GLY A C 1
ATOM 4638 O O . GLY A 1 591 ? 7.370 -15.119 -24.635 1.00 85.00 591 GLY A O 1
ATOM 4639 N N . THR A 1 592 ? 6.413 -15.448 -26.629 1.00 88.06 592 THR A N 1
ATOM 4640 C CA . THR A 1 592 ? 7.683 -15.711 -27.324 1.00 88.06 592 THR A CA 1
ATOM 4641 C C . THR A 1 592 ? 8.539 -14.447 -27.380 1.00 88.06 592 THR A C 1
ATOM 4643 O O . THR A 1 592 ? 8.134 -13.434 -27.954 1.00 88.06 592 THR A O 1
ATOM 4646 N N . LEU A 1 593 ? 9.748 -14.509 -26.816 1.00 91.75 593 LEU A N 1
ATOM 4647 C CA . LEU A 1 593 ? 10.659 -13.368 -26.743 1.00 91.75 593 LEU A CA 1
ATOM 4648 C C . LEU A 1 593 ? 11.174 -12.948 -28.125 1.00 91.75 593 LEU A C 1
ATOM 4650 O O . LEU A 1 593 ? 11.676 -13.755 -28.901 1.00 91.75 593 LEU A O 1
ATOM 4654 N N . GLN A 1 594 ? 11.115 -11.644 -28.396 1.00 93.25 594 GLN A N 1
ATOM 4655 C CA . GLN A 1 594 ? 11.545 -11.036 -29.656 1.00 93.25 594 GLN A CA 1
ATOM 4656 C C . GLN A 1 594 ? 12.715 -10.068 -29.475 1.00 93.25 594 GLN A C 1
ATOM 4658 O O . GLN A 1 594 ? 13.611 -10.003 -30.320 1.00 93.25 594 GLN A O 1
ATOM 4663 N N . LYS A 1 595 ? 12.706 -9.251 -28.412 1.00 94.81 595 LYS A N 1
ATOM 4664 C CA . LYS A 1 595 ? 13.728 -8.217 -28.177 1.00 94.81 595 LYS A CA 1
ATOM 4665 C C . LYS A 1 595 ? 14.027 -8.049 -26.694 1.00 94.81 595 LYS A C 1
ATOM 4667 O O . LYS A 1 595 ? 13.195 -8.329 -25.836 1.00 94.81 595 LYS A O 1
ATOM 4672 N N . ILE A 1 596 ? 15.204 -7.504 -26.416 1.00 94.44 596 ILE A N 1
ATOM 4673 C CA . ILE A 1 596 ? 15.634 -7.084 -25.085 1.00 94.44 596 ILE A CA 1
ATOM 4674 C C . ILE A 1 596 ? 16.235 -5.682 -25.144 1.00 94.44 596 ILE A C 1
ATOM 4676 O O . ILE A 1 596 ? 17.051 -5.373 -26.015 1.00 94.44 596 ILE A O 1
ATOM 4680 N N . LEU A 1 597 ? 15.836 -4.838 -24.196 1.00 94.38 597 LEU A N 1
ATOM 4681 C CA . LEU A 1 597 ? 16.447 -3.544 -23.925 1.00 94.38 597 LEU A CA 1
ATOM 4682 C C . LEU A 1 597 ? 17.219 -3.628 -22.612 1.00 94.38 597 LEU A C 1
ATOM 4684 O O . LEU A 1 597 ? 16.637 -3.905 -21.566 1.00 94.38 597 LEU A O 1
ATOM 4688 N N . VAL A 1 598 ? 18.520 -3.348 -22.668 1.00 93.25 598 VAL A N 1
ATOM 4689 C CA . VAL A 1 598 ? 19.404 -3.337 -21.497 1.00 93.25 598 VAL A CA 1
ATOM 4690 C C . VAL A 1 598 ? 19.879 -1.915 -21.243 1.00 93.25 598 VAL A C 1
ATOM 4692 O O . VAL A 1 598 ? 20.448 -1.272 -22.121 1.00 93.25 598 VAL A O 1
ATOM 4695 N N . LEU A 1 599 ? 19.651 -1.420 -20.034 1.00 90.69 599 LEU A N 1
ATOM 4696 C CA . LEU A 1 599 ? 19.924 -0.058 -19.589 1.00 90.69 599 LEU A CA 1
ATOM 4697 C C . LEU A 1 599 ? 20.799 -0.084 -18.334 1.00 90.69 599 LEU A C 1
ATOM 4699 O O . LEU A 1 599 ? 20.786 -1.037 -17.556 1.00 90.69 599 LEU A O 1
ATOM 4703 N N . GLN A 1 600 ? 21.523 1.008 -18.095 1.00 86.12 600 GLN A N 1
ATOM 4704 C CA . GLN A 1 600 ? 22.227 1.227 -16.834 1.00 86.12 600 GLN A CA 1
ATOM 4705 C C . GLN A 1 600 ? 21.881 2.602 -16.267 1.00 86.12 600 GLN A C 1
ATOM 4707 O O . GLN A 1 600 ? 22.147 3.633 -16.888 1.00 86.12 600 GLN A O 1
ATOM 4712 N N . LYS A 1 601 ? 21.339 2.628 -15.046 1.00 78.88 601 LYS A N 1
ATOM 4713 C CA . LYS A 1 601 ? 21.114 3.867 -14.292 1.00 78.88 601 LYS A CA 1
ATOM 4714 C C . LYS A 1 601 ? 22.418 4.271 -13.600 1.00 78.88 601 LYS A C 1
ATOM 4716 O O . LYS A 1 601 ? 22.676 3.851 -12.476 1.00 78.88 601 LYS A O 1
ATOM 4721 N N . ASN A 1 602 ? 23.259 5.060 -14.269 1.00 67.75 602 ASN A N 1
ATOM 4722 C CA . ASN A 1 602 ? 24.473 5.616 -13.663 1.00 67.75 602 ASN A CA 1
ATOM 4723 C C . ASN A 1 602 ? 24.500 7.146 -13.754 1.00 67.75 602 ASN A C 1
ATOM 4725 O O . ASN A 1 602 ? 24.057 7.713 -14.752 1.00 67.75 602 ASN A O 1
ATOM 4729 N N . TRP A 1 603 ? 25.028 7.800 -12.714 1.00 54.84 603 TRP A N 1
ATOM 4730 C CA . TRP A 1 603 ? 25.235 9.257 -12.681 1.00 54.84 603 TRP A CA 1
ATOM 4731 C C . TRP A 1 603 ? 26.490 9.682 -13.461 1.00 54.84 603 TRP A C 1
ATOM 4733 O O . TRP A 1 603 ? 26.518 10.759 -14.045 1.00 54.84 603 TRP A O 1
ATOM 4743 N N . ALA A 1 604 ? 27.511 8.820 -13.515 1.00 57.31 604 ALA A N 1
ATOM 4744 C CA . ALA A 1 604 ? 28.755 9.074 -14.236 1.00 57.31 604 ALA A CA 1
ATOM 4745 C C . ALA A 1 604 ? 28.763 8.350 -15.592 1.00 57.31 604 ALA A C 1
ATOM 4747 O O . ALA A 1 604 ? 28.710 7.120 -15.655 1.00 57.31 604 ALA A O 1
ATOM 4748 N N . TRP A 1 605 ? 28.871 9.118 -16.676 1.00 56.97 605 TRP A N 1
ATOM 4749 C CA . TRP A 1 605 ? 28.934 8.639 -18.064 1.00 56.97 605 TRP A CA 1
ATOM 4750 C C . TRP A 1 605 ? 30.195 7.807 -18.375 1.00 56.97 605 TRP A C 1
ATOM 4752 O O . TRP A 1 605 ? 30.167 6.985 -19.288 1.00 56.97 605 TRP A O 1
ATOM 4762 N N . LEU A 1 606 ? 31.263 7.968 -17.583 1.00 55.03 606 LEU A N 1
ATOM 4763 C CA . LEU A 1 606 ? 32.559 7.287 -17.735 1.00 55.03 606 LEU A CA 1
ATOM 4764 C C . LEU A 1 606 ? 32.576 5.821 -17.256 1.00 55.03 606 LEU A C 1
ATOM 4766 O O . LEU A 1 606 ? 33.507 5.087 -17.566 1.00 55.03 606 LEU A O 1
ATOM 4770 N N . LEU A 1 607 ? 31.563 5.366 -16.511 1.00 64.38 607 LEU A N 1
ATOM 4771 C CA . LEU A 1 607 ? 31.544 4.036 -15.879 1.00 64.38 607 LEU A CA 1
ATOM 4772 C C . LEU A 1 607 ? 30.552 3.086 -16.569 1.00 64.38 607 LEU A C 1
ATOM 4774 O O . LEU A 1 607 ? 29.629 2.553 -15.939 1.00 64.38 607 LEU A O 1
ATOM 4778 N N . ARG A 1 608 ? 30.727 2.913 -17.884 1.00 69.75 608 ARG A N 1
ATOM 4779 C CA . ARG A 1 608 ? 29.979 1.947 -18.707 1.00 69.75 608 ARG A CA 1
ATOM 4780 C C . ARG A 1 608 ? 30.660 0.582 -18.639 1.00 69.75 608 ARG A C 1
ATOM 4782 O O . ARG A 1 608 ? 31.882 0.494 -18.697 1.00 69.75 608 ARG A O 1
ATOM 4789 N N . TRP A 1 609 ? 29.873 -0.484 -18.561 1.00 76.12 609 TRP A N 1
ATOM 4790 C CA . TRP A 1 609 ? 30.366 -1.861 -18.662 1.00 76.12 609 TRP A CA 1
ATOM 4791 C C . TRP A 1 609 ? 30.073 -2.403 -20.062 1.00 76.12 609 TRP A C 1
ATOM 4793 O O . TRP A 1 609 ? 29.099 -2.004 -20.709 1.00 76.12 609 TRP A O 1
ATOM 4803 N N . LYS A 1 610 ? 30.955 -3.278 -20.550 1.00 81.88 610 LYS A N 1
ATOM 4804 C CA . LYS A 1 610 ? 30.853 -3.884 -21.880 1.00 81.88 610 LYS A CA 1
ATOM 4805 C C . LYS A 1 610 ? 30.410 -5.338 -21.759 1.00 81.88 610 LYS A C 1
ATOM 4807 O O . LYS A 1 610 ? 31.068 -6.137 -21.083 1.00 81.88 610 LYS A O 1
ATOM 4812 N N . VAL A 1 611 ? 29.325 -5.654 -22.457 1.00 85.38 611 VAL A N 1
ATOM 4813 C CA . VAL A 1 611 ? 28.701 -6.982 -22.519 1.00 85.38 611 VAL A CA 1
ATOM 4814 C C . VAL A 1 611 ? 28.893 -7.542 -23.916 1.00 85.38 611 VAL A C 1
ATOM 4816 O O . VAL A 1 611 ? 28.644 -6.829 -24.892 1.00 85.38 611 VAL A O 1
ATOM 4819 N N . SER A 1 612 ? 29.330 -8.796 -24.015 1.00 89.56 612 SER A N 1
ATOM 4820 C CA . SER A 1 612 ? 29.437 -9.482 -25.304 1.00 89.56 612 SER A CA 1
ATOM 4821 C C . SER A 1 612 ? 28.095 -10.077 -25.713 1.00 89.56 612 SER A C 1
ATOM 4823 O O . SER A 1 612 ? 27.587 -9.770 -26.791 1.00 89.56 612 SER A O 1
ATOM 4825 N N . LYS A 1 613 ? 27.472 -10.837 -24.809 1.00 92.62 613 LYS A N 1
ATOM 4826 C CA . LYS A 1 613 ? 26.271 -11.635 -25.067 1.00 92.62 613 LYS A CA 1
ATOM 4827 C C . LYS A 1 613 ? 25.261 -11.519 -23.930 1.00 92.62 613 LYS A C 1
ATOM 4829 O O . LYS A 1 613 ? 25.635 -11.376 -22.765 1.00 92.62 613 LYS A O 1
ATOM 4834 N N . VAL A 1 614 ? 23.981 -11.579 -24.279 1.00 94.31 614 VAL A N 1
ATOM 4835 C CA . VAL A 1 614 ? 22.890 -11.792 -23.327 1.00 94.31 614 VAL A CA 1
ATOM 4836 C C . VAL A 1 614 ? 22.134 -13.056 -23.698 1.00 94.31 614 VAL A C 1
ATOM 4838 O O . VAL A 1 614 ? 21.853 -13.293 -24.874 1.00 94.31 614 VAL A O 1
ATOM 4841 N N . SER A 1 615 ? 21.793 -13.833 -22.681 1.00 94.19 615 SER A N 1
ATOM 4842 C CA . SER A 1 615 ? 20.966 -15.023 -22.780 1.00 94.19 615 SER A CA 1
ATOM 4843 C C . SER A 1 615 ? 19.770 -14.858 -21.858 1.00 94.19 615 SER A C 1
ATOM 4845 O O . SER A 1 615 ? 19.927 -14.509 -20.692 1.00 94.19 615 SER A O 1
ATOM 4847 N N . VAL A 1 616 ? 18.574 -15.090 -22.378 1.00 93.31 616 VAL A N 1
ATOM 4848 C CA . VAL A 1 616 ? 17.323 -15.011 -21.638 1.00 93.31 616 VAL A CA 1
ATOM 4849 C C . VAL A 1 616 ? 16.623 -16.342 -21.762 1.00 93.31 616 VAL A C 1
ATOM 4851 O O . VAL A 1 616 ? 16.424 -16.864 -22.856 1.00 93.31 616 VAL A O 1
ATOM 4854 N N . LYS A 1 617 ? 16.219 -16.871 -20.625 1.00 89.62 617 LYS A N 1
ATOM 4855 C CA . LYS A 1 617 ? 15.238 -17.934 -20.561 1.00 89.62 617 LYS A CA 1
ATOM 4856 C C . LYS A 1 617 ? 13.976 -17.327 -19.913 1.00 89.62 617 LYS A C 1
ATOM 4858 O O . LYS A 1 617 ? 14.121 -16.577 -18.943 1.00 89.62 617 LYS A O 1
ATOM 4863 N N . PRO A 1 618 ? 12.773 -17.506 -20.470 1.00 84.69 618 PRO A N 1
ATOM 4864 C CA . PRO A 1 618 ? 11.526 -17.034 -19.862 1.00 84.69 618 PRO A CA 1
ATOM 4865 C C . PRO A 1 618 ? 10.776 -18.174 -19.165 1.00 84.69 618 PRO A C 1
ATOM 4867 O O . PRO A 1 618 ? 11.119 -19.331 -19.364 1.00 84.69 618 PRO A O 1
ATOM 4870 N N . GLY A 1 619 ? 9.703 -17.857 -18.437 1.00 76.25 619 GLY A N 1
ATOM 4871 C CA . GLY A 1 619 ? 8.644 -18.830 -18.147 1.00 76.25 619 GLY A CA 1
ATOM 4872 C C . GLY A 1 619 ? 8.844 -19.685 -16.899 1.00 76.25 619 GLY A C 1
ATOM 4873 O O . GLY A 1 619 ? 8.469 -20.850 -16.920 1.00 76.25 619 GLY A O 1
ATOM 4874 N N . TRP A 1 620 ? 9.426 -19.134 -15.831 1.00 80.19 620 TRP A N 1
ATOM 4875 C CA . TRP A 1 620 ? 9.384 -19.776 -14.513 1.00 80.19 620 TRP A CA 1
ATOM 4876 C C . TRP A 1 620 ? 8.192 -19.288 -13.708 1.00 80.19 620 TRP A C 1
ATOM 4878 O O . TRP A 1 620 ? 8.050 -18.090 -13.468 1.00 80.19 620 TRP A O 1
ATOM 4888 N N . THR A 1 621 ? 7.367 -20.232 -13.278 1.00 78.94 621 THR A N 1
ATOM 4889 C CA . THR A 1 621 ? 6.090 -20.019 -12.586 1.00 78.94 621 THR A CA 1
ATOM 4890 C C . THR A 1 621 ? 6.013 -20.741 -11.240 1.00 78.94 621 THR A C 1
ATOM 4892 O O . THR A 1 621 ? 5.032 -20.595 -10.521 1.00 78.94 621 THR A O 1
ATOM 4895 N N . GLY A 1 622 ? 7.031 -21.523 -10.870 1.00 75.50 622 GLY A N 1
ATOM 4896 C CA . GLY A 1 622 ? 7.033 -22.356 -9.667 1.00 75.50 622 GLY A CA 1
ATOM 4897 C C . GLY A 1 622 ? 6.206 -23.640 -9.802 1.00 75.50 622 GLY A C 1
ATOM 4898 O O . GLY A 1 622 ? 5.778 -24.191 -8.784 1.00 75.50 622 GLY A O 1
ATOM 4899 N N . THR A 1 623 ? 5.971 -24.105 -11.034 1.00 74.88 623 THR A N 1
ATOM 4900 C CA . THR A 1 623 ? 5.189 -25.313 -11.358 1.00 74.88 623 THR A CA 1
ATOM 4901 C C . THR A 1 623 ? 6.067 -26.427 -11.941 1.00 74.88 623 THR A C 1
ATOM 4903 O O . THR A 1 623 ? 7.240 -26.219 -12.263 1.00 74.88 623 THR A O 1
ATOM 4906 N N . GLN A 1 624 ? 5.505 -27.629 -12.119 1.00 67.69 624 GLN A N 1
ATOM 4907 C CA . GLN A 1 624 ? 6.231 -28.771 -12.693 1.00 67.69 624 GLN A CA 1
ATOM 4908 C C . GLN A 1 624 ? 6.724 -28.505 -14.125 1.00 67.69 624 GLN A C 1
ATOM 4910 O O . GLN A 1 624 ? 7.784 -29.010 -14.502 1.00 67.69 624 GLN A O 1
ATOM 4915 N N . ALA A 1 625 ? 6.001 -27.680 -14.892 1.00 68.62 625 ALA A N 1
ATOM 4916 C CA . ALA A 1 625 ? 6.329 -27.334 -16.276 1.00 68.62 625 ALA A CA 1
ATOM 4917 C C . ALA A 1 625 ? 7.682 -26.609 -16.410 1.00 68.62 625 ALA A C 1
ATOM 4919 O O . ALA A 1 625 ? 8.378 -26.766 -17.418 1.00 68.62 625 ALA A O 1
ATOM 4920 N N . ASP A 1 626 ? 8.109 -25.892 -15.365 1.00 71.56 626 ASP A N 1
ATOM 4921 C CA . ASP A 1 626 ? 9.385 -25.174 -15.338 1.00 71.56 626 ASP A CA 1
ATOM 4922 C C . ASP A 1 626 ? 10.592 -26.120 -15.465 1.00 71.56 626 ASP A C 1
ATOM 4924 O O . ASP A 1 626 ? 11.631 -25.739 -16.006 1.00 71.56 626 ASP A O 1
ATOM 4928 N N . ARG A 1 627 ? 10.477 -27.370 -14.987 1.00 64.50 627 ARG A N 1
ATOM 4929 C CA . ARG A 1 627 ? 11.577 -28.354 -15.036 1.00 64.50 627 ARG A CA 1
ATOM 4930 C C . ARG A 1 627 ? 11.905 -28.806 -16.457 1.00 64.50 627 ARG A C 1
ATOM 4932 O O . ARG A 1 627 ? 13.039 -29.190 -16.722 1.00 64.50 627 ARG A O 1
ATOM 4939 N N . SER A 1 628 ? 10.924 -28.759 -17.353 1.00 66.06 628 SER A N 1
ATOM 4940 C CA . SER A 1 628 ? 11.066 -29.099 -18.773 1.00 66.06 628 SER A CA 1
ATOM 4941 C C . SER A 1 628 ? 11.393 -27.893 -19.659 1.00 66.06 628 SER A C 1
ATOM 4943 O O . SER A 1 628 ? 11.481 -28.026 -20.881 1.00 66.06 628 SER A O 1
ATOM 4945 N N . ASN A 1 629 ? 11.559 -26.704 -19.075 1.00 71.44 629 ASN A N 1
ATOM 4946 C CA . ASN A 1 629 ? 11.744 -25.482 -19.838 1.00 71.44 629 ASN A CA 1
ATOM 4947 C C . ASN A 1 629 ? 13.176 -25.354 -20.390 1.00 71.44 629 ASN A C 1
ATOM 4949 O O . ASN A 1 629 ? 14.106 -24.905 -19.717 1.00 71.44 629 ASN A O 1
ATOM 4953 N N . ASN A 1 630 ? 13.324 -25.713 -21.666 1.00 72.69 630 ASN A N 1
ATOM 4954 C CA . ASN A 1 630 ? 14.565 -25.583 -22.432 1.00 72.69 630 ASN A CA 1
ATOM 4955 C C . ASN A 1 630 ? 14.576 -24.359 -23.365 1.00 72.69 630 ASN A C 1
ATOM 4957 O O . ASN A 1 630 ? 15.451 -24.250 -24.226 1.00 72.69 630 ASN A O 1
ATOM 4961 N N . GLN A 1 631 ? 13.623 -23.431 -23.226 1.00 84.12 631 GLN A N 1
ATOM 4962 C CA . GLN A 1 631 ? 13.553 -22.262 -24.098 1.00 84.12 631 GLN A CA 1
ATOM 4963 C C . GLN A 1 631 ? 14.679 -21.274 -23.770 1.00 84.12 631 GLN A C 1
ATOM 4965 O O . GLN A 1 631 ? 14.683 -20.613 -22.733 1.00 84.12 631 GLN A O 1
ATOM 4970 N N . LEU A 1 632 ? 15.645 -21.171 -24.679 1.00 90.81 632 LEU A N 1
ATOM 4971 C CA . LEU A 1 632 ? 16.771 -20.249 -24.597 1.00 90.81 632 LEU A CA 1
ATOM 4972 C C . LEU A 1 632 ? 16.682 -19.245 -25.741 1.00 90.81 632 LEU A C 1
ATOM 4974 O O . LEU A 1 632 ? 16.504 -19.637 -26.890 1.00 90.81 632 LEU A O 1
ATOM 4978 N N . TYR A 1 633 ? 16.853 -17.967 -25.428 1.00 93.81 633 TYR A N 1
ATOM 4979 C CA . TYR A 1 633 ? 16.944 -16.889 -26.401 1.00 93.81 633 TYR A CA 1
ATOM 4980 C C . TYR A 1 633 ? 18.233 -16.116 -26.175 1.00 93.81 633 TYR A C 1
ATOM 4982 O O . TYR A 1 633 ? 18.547 -15.763 -25.041 1.00 93.81 633 TYR A O 1
ATOM 4990 N N . THR A 1 634 ? 18.983 -15.813 -27.226 1.00 95.00 634 THR A N 1
ATOM 4991 C CA . THR A 1 634 ? 20.269 -15.124 -27.096 1.00 95.00 634 THR A CA 1
ATOM 4992 C C . THR A 1 634 ? 20.426 -13.976 -28.083 1.00 95.00 634 THR A C 1
ATOM 4994 O O . THR A 1 634 ? 19.777 -13.922 -29.129 1.00 95.00 634 THR A O 1
ATOM 4997 N N . ALA A 1 635 ? 21.261 -13.003 -27.719 1.00 94.12 635 ALA A N 1
ATOM 4998 C CA . ALA A 1 635 ? 21.642 -11.902 -28.592 1.00 94.12 635 ALA A CA 1
ATOM 4999 C C . ALA A 1 635 ? 23.066 -11.417 -28.308 1.00 94.12 635 ALA A C 1
ATOM 5001 O O . ALA A 1 635 ? 23.468 -11.243 -27.152 1.00 94.12 635 ALA A O 1
ATOM 5002 N N . CYS A 1 636 ? 23.799 -11.097 -29.374 1.00 91.12 636 CYS A N 1
ATOM 5003 C CA . CYS A 1 636 ? 25.078 -10.406 -29.270 1.00 91.12 636 CYS A CA 1
ATOM 5004 C C . CYS A 1 636 ? 24.850 -8.912 -29.005 1.00 91.12 636 CYS A C 1
ATOM 5006 O O . CYS A 1 636 ? 24.194 -8.203 -29.776 1.00 91.12 636 CYS A O 1
ATOM 5008 N N . LEU A 1 637 ? 25.404 -8.407 -27.904 1.00 85.50 637 LEU A N 1
ATOM 5009 C CA . LEU A 1 637 ? 25.384 -6.982 -27.580 1.00 85.50 637 LEU A CA 1
ATOM 5010 C C . LEU A 1 637 ? 26.619 -6.281 -28.135 1.00 85.50 637 LEU A C 1
ATOM 5012 O O . LEU A 1 637 ? 26.459 -5.222 -28.753 1.00 85.50 637 LEU A O 1
ATOM 5016 N N . ASN A 1 638 ? 27.809 -6.846 -27.878 1.00 84.00 638 ASN A N 1
ATOM 5017 C CA . ASN A 1 638 ? 29.141 -6.308 -28.196 1.00 84.00 638 ASN A CA 1
ATOM 5018 C C . ASN A 1 638 ? 29.255 -4.779 -28.038 1.00 84.00 638 ASN A C 1
ATOM 5020 O O . ASN A 1 638 ? 29.899 -4.090 -28.827 1.00 84.00 638 ASN A O 1
ATOM 5024 N N . SER A 1 639 ? 28.616 -4.225 -27.005 1.00 79.62 639 SER A N 1
ATOM 5025 C CA . SER A 1 639 ? 28.464 -2.779 -26.820 1.00 79.62 639 SER A CA 1
ATOM 5026 C C . SER A 1 639 ? 28.544 -2.363 -25.355 1.00 79.62 639 SER A C 1
ATOM 5028 O O . SER A 1 639 ? 28.355 -3.158 -24.431 1.00 79.62 639 SER A O 1
ATOM 5030 N N . TYR A 1 640 ? 28.864 -1.085 -25.150 1.00 82.94 640 TYR A N 1
ATOM 5031 C CA . TYR A 1 640 ? 28.865 -0.459 -23.834 1.00 82.94 640 TYR A CA 1
ATOM 5032 C C . TYR A 1 640 ? 27.440 -0.098 -23.422 1.00 82.94 640 TYR A C 1
ATOM 5034 O O . TYR A 1 640 ? 26.799 0.757 -24.043 1.00 82.94 640 TYR A O 1
ATOM 5042 N N . VAL A 1 641 ? 26.963 -0.683 -22.329 1.00 83.50 641 VAL A N 1
ATOM 5043 C CA . VAL A 1 641 ? 25.643 -0.367 -21.779 1.00 83.50 641 VAL A CA 1
ATOM 5044 C C . VAL A 1 641 ? 25.724 0.969 -21.037 1.00 83.50 641 VAL A C 1
ATOM 5046 O O . VAL A 1 641 ? 26.666 1.233 -20.296 1.00 83.50 641 VAL A O 1
ATOM 5049 N N . GLY A 1 642 ? 24.769 1.862 -21.294 1.00 80.19 642 GLY A N 1
ATOM 5050 C CA . GLY A 1 642 ? 24.697 3.192 -20.685 1.00 80.19 642 GLY A CA 1
ATOM 5051 C C . GLY A 1 642 ? 23.252 3.626 -20.442 1.00 80.19 642 GLY A C 1
ATOM 5052 O O . GLY A 1 642 ? 22.330 2.817 -20.551 1.00 80.19 642 GLY A O 1
ATOM 5053 N N . LYS A 1 643 ? 23.043 4.914 -20.143 1.00 81.38 643 LYS A N 1
ATOM 5054 C CA . LYS A 1 643 ? 21.710 5.468 -19.837 1.00 81.38 643 LYS A CA 1
ATOM 5055 C C . LYS A 1 643 ? 20.740 5.417 -21.026 1.00 81.38 643 LYS A C 1
ATOM 5057 O O . LYS A 1 643 ? 19.550 5.238 -20.810 1.00 81.38 643 LYS A O 1
ATOM 5062 N N . SER A 1 644 ? 21.242 5.546 -22.257 1.00 81.44 644 SER A N 1
ATOM 5063 C CA . SER A 1 644 ? 20.446 5.431 -23.493 1.00 81.44 644 SER A CA 1
ATOM 5064 C C . SER A 1 644 ? 19.977 4.001 -23.781 1.00 81.44 644 SER A C 1
ATOM 5066 O O . SER A 1 644 ? 19.062 3.804 -24.571 1.00 81.44 644 SER A O 1
ATOM 5068 N N . GLY A 1 645 ? 20.605 3.012 -23.140 1.00 85.25 645 GLY A N 1
ATOM 5069 C CA . GLY A 1 645 ? 20.317 1.597 -23.325 1.00 85.25 645 GLY A CA 1
ATOM 5070 C C . GLY A 1 645 ? 20.804 1.025 -24.650 1.00 85.25 645 GLY A C 1
ATOM 5071 O O . GLY A 1 645 ? 21.264 1.741 -25.539 1.00 85.25 645 GLY A O 1
ATOM 5072 N N . VAL A 1 646 ? 20.728 -0.298 -24.750 1.00 89.62 646 VAL A N 1
ATOM 5073 C CA . VAL A 1 646 ? 21.029 -1.077 -25.950 1.00 89.62 646 VAL A CA 1
ATOM 5074 C C . VAL A 1 646 ? 19.841 -1.991 -26.212 1.00 89.62 646 VAL A C 1
ATOM 5076 O O . VAL A 1 646 ? 19.537 -2.860 -25.395 1.00 89.62 646 VAL A O 1
ATOM 5079 N N . LEU A 1 647 ? 19.170 -1.784 -27.344 1.00 93.06 647 LEU A N 1
ATOM 5080 C CA . LEU A 1 647 ? 18.099 -2.653 -27.825 1.00 93.06 647 LEU A CA 1
ATOM 5081 C C . LEU A 1 647 ? 18.681 -3.697 -28.787 1.00 93.06 647 LEU A C 1
ATOM 5083 O O . LEU A 1 647 ? 19.439 -3.357 -29.705 1.00 93.06 647 LEU A O 1
ATOM 5087 N N . ARG A 1 648 ? 18.326 -4.968 -28.591 1.00 93.44 648 ARG A N 1
ATOM 5088 C CA . ARG A 1 648 ? 18.716 -6.082 -29.465 1.00 93.44 648 ARG A CA 1
ATOM 5089 C C . ARG A 1 648 ? 17.540 -7.007 -29.738 1.00 93.44 648 ARG A C 1
ATOM 5091 O O . ARG A 1 648 ? 16.693 -7.204 -28.871 1.00 93.44 648 ARG A O 1
ATOM 5098 N N . LYS A 1 649 ? 17.504 -7.568 -30.949 1.00 93.69 649 LYS A N 1
ATOM 5099 C CA . LYS A 1 649 ? 16.615 -8.684 -31.287 1.00 93.69 649 LYS A CA 1
ATOM 5100 C C . LYS A 1 649 ? 17.201 -9.965 -30.701 1.00 93.69 649 LYS A C 1
ATOM 5102 O O . LYS A 1 649 ? 18.407 -10.172 -30.802 1.00 93.69 649 LYS A O 1
ATOM 5107 N N . LEU A 1 650 ? 16.349 -10.769 -30.084 1.00 93.19 650 LEU A N 1
ATOM 5108 C CA . LEU A 1 650 ? 16.684 -12.078 -29.545 1.00 93.19 650 LEU A CA 1
ATOM 5109 C C . LEU A 1 650 ? 16.450 -13.145 -30.619 1.00 93.19 650 LEU A C 1
ATOM 5111 O O . LEU A 1 650 ? 15.498 -13.046 -31.392 1.00 93.19 650 LEU A O 1
ATOM 5115 N N . GLN A 1 651 ? 17.319 -14.149 -30.663 1.00 92.50 651 GLN A N 1
ATOM 5116 C CA . GLN A 1 651 ? 17.170 -15.342 -31.494 1.00 92.50 651 GLN A CA 1
ATOM 5117 C C . GLN A 1 651 ? 16.978 -16.554 -30.588 1.00 92.50 651 GLN A C 1
ATOM 5119 O O . GLN A 1 651 ? 17.602 -16.631 -29.532 1.00 92.50 651 GLN A O 1
ATOM 5124 N N . GLN A 1 652 ? 16.111 -17.484 -30.979 1.00 91.44 652 GLN A N 1
ATOM 5125 C CA . GLN A 1 652 ? 15.923 -18.729 -30.242 1.00 91.44 652 GLN A CA 1
ATOM 5126 C C . GLN A 1 652 ? 17.150 -19.635 -30.430 1.00 91.44 652 GLN A C 1
ATOM 5128 O O . GLN A 1 652 ? 17.647 -19.787 -31.544 1.00 91.44 652 GLN A O 1
ATOM 5133 N N . GLY A 1 653 ? 17.630 -20.236 -29.344 1.00 89.31 653 GLY A N 1
ATOM 5134 C CA . GLY A 1 653 ? 18.865 -21.015 -29.295 1.00 89.31 653 GLY A CA 1
ATOM 5135 C C . GLY A 1 653 ? 20.081 -20.202 -28.848 1.00 89.31 653 GLY A C 1
ATOM 5136 O O . GLY A 1 653 ? 19.981 -19.024 -28.491 1.00 89.31 653 GLY A O 1
ATOM 5137 N N . ASP A 1 654 ? 21.239 -20.861 -28.826 1.00 88.06 654 ASP A N 1
ATOM 5138 C CA . ASP A 1 654 ? 22.505 -20.251 -28.429 1.00 88.06 654 ASP A CA 1
ATOM 5139 C C . ASP A 1 654 ? 23.254 -19.682 -29.642 1.00 88.06 654 ASP A C 1
ATOM 5141 O O . ASP A 1 654 ? 23.630 -20.412 -30.554 1.00 88.06 654 ASP A O 1
ATOM 5145 N N . VAL A 1 655 ? 23.469 -18.367 -29.660 1.00 87.44 655 VAL A N 1
ATOM 5146 C CA . VAL A 1 655 ? 24.166 -17.656 -30.741 1.00 87.44 655 VAL A CA 1
ATOM 5147 C C . VAL A 1 655 ? 25.628 -17.439 -30.363 1.00 87.44 655 VAL A C 1
ATOM 5149 O O . VAL A 1 655 ? 25.927 -17.008 -29.245 1.00 87.44 655 VAL A O 1
ATOM 5152 N N . SER A 1 656 ? 26.549 -17.693 -31.295 1.00 83.12 656 SER A N 1
ATOM 5153 C CA . SER A 1 656 ? 27.971 -17.382 -31.116 1.00 83.12 656 SER A CA 1
ATOM 5154 C C . SER A 1 656 ? 28.221 -15.877 -31.277 1.00 83.12 656 SER A C 1
ATOM 5156 O O . SER A 1 656 ? 27.876 -15.294 -32.305 1.00 83.12 656 SER A O 1
ATOM 5158 N N . CYS A 1 657 ? 28.829 -15.272 -30.254 1.00 80.69 657 CYS A N 1
ATOM 5159 C CA . CYS A 1 657 ? 29.236 -13.870 -30.149 1.00 80.69 657 CYS A CA 1
ATOM 5160 C C . CYS A 1 657 ? 30.694 -13.825 -29.668 1.00 80.69 657 CYS A C 1
ATOM 5162 O O . CYS A 1 657 ? 31.335 -12.791 -29.933 1.00 80.69 657 CYS A O 1
#